Protein AF-A0A920EAA3-F1 (afdb_monomer)

Radius of gyration: 26.34 Å; Cα contacts (8 Å, |Δi|>4): 622; chains: 1; bounding box: 56×46×106 Å

Foldseek 3Di:
DADDDDDDDDDPVVDDDDPLRVVLVVVDVVPDPVCNLVSVQVSVVVVVRHQAFPVVVVPPFFAAAWWQAADDDDPVNVVQQVLFLVVQQVCLVVQAAFKWKGDPSDTQFDDGPVDQLVRLVSSLVVDDLVRDAMEMEGEDRPPDDNRRDQAEDEPVSLVSCVVSLHQEYEYAGRRYTYPDHSVSSNVSQVVSRPRYTYHHDNHPAPALAEEEDDQDPVLQQVVLVVLVVCCVPPNHGQYEYDHDDSNVVSPYPYPDHSVLRVVCPPDPVPVCVVVLVVVLVVRLVVCVVSVHQEYEYGDPLVSLLVSQVVNVVVCVVVVHDHAYEYEEDDPCVVPHLVSLLSCLVRHQEYEYQDPCRVVSCVVSPRHYYDPHHPVVVVDDDDDPPPPPPPD

Sequence (391 aa):
MVMVGKVVWPSLGALRPDVAGMRLLGKLIKRGDDSVLRVISQFFAEHGVKTLPVNMFLEGRAMPSGHVAGPSLDDHGKSLIEIGVSILDKLGACDVGQSVIVQNGRVLAIEAAEGTSAMFARSAYLIDADSGPSVFVKMQKSGQDHRLDTPFVGAETMRAAAAAGINILAIESGAVMLADDLQKLADICTEHRHEFCWHISNGRHMTSPIFILAGEASGDLLASRIMRAVNVHYGQQKWVGLGGDHMIAEGLQTVGDMHRLSLIGLGEAILNYNNLSAFADELVEYVMQQRPKLIMTIDAKGFSVRFAARLRRRMQRAGWTAPIIHTVAPTVWAWGMWRRHKFARVFDGLLCLFPFEPDYFVPLGLPSHFIGHPAAFDIQPQPPAKKAINV

Mean predicted aligned error: 15.65 Å

Structure (mmCIF, N/CA/C/O backbone):
data_AF-A0A920EAA3-F1
#
_entry.id   AF-A0A920EAA3-F1
#
loop_
_atom_site.group_PDB
_atom_site.id
_atom_site.type_symbol
_atom_site.label_atom_id
_atom_site.label_alt_id
_atom_site.label_comp_id
_atom_site.label_asym_id
_atom_site.label_entity_id
_atom_site.label_seq_id
_atom_site.pdbx_PDB_ins_code
_atom_site.Cartn_x
_atom_site.Cartn_y
_atom_site.Cartn_z
_atom_site.occupancy
_atom_site.B_iso_or_equiv
_atom_site.auth_seq_id
_atom_site.auth_comp_id
_atom_site.auth_asym_id
_atom_site.auth_atom_id
_atom_site.pdbx_PDB_model_num
ATOM 1 N N . MET A 1 1 ? -17.952 -19.411 -15.161 1.00 85.75 1 MET A N 1
ATOM 2 C CA . MET A 1 1 ? -17.037 -19.199 -16.299 1.00 85.75 1 MET A CA 1
ATOM 3 C C . MET A 1 1 ? -15.772 -18.505 -15.833 1.00 85.75 1 MET A C 1
ATOM 5 O O . MET A 1 1 ? -15.805 -17.807 -14.823 1.00 85.75 1 MET A O 1
ATOM 9 N N . VAL A 1 2 ? -14.693 -18.698 -16.582 1.00 82.38 2 VAL A N 1
ATOM 10 C CA . VAL A 1 2 ? -13.395 -18.038 -16.409 1.00 82.38 2 VAL A CA 1
ATOM 11 C C . VAL A 1 2 ? -13.047 -17.419 -17.757 1.00 82.38 2 VAL A C 1
ATOM 13 O O . VAL A 1 2 ? -13.273 -18.059 -18.783 1.00 82.38 2 VAL A O 1
ATOM 16 N N . MET A 1 3 ? -12.547 -16.187 -17.770 1.00 79.88 3 MET A N 1
ATOM 17 C CA . MET A 1 3 ? -12.081 -15.536 -18.996 1.00 79.88 3 MET A CA 1
ATOM 18 C C . MET A 1 3 ? -10.563 -15.668 -19.065 1.00 79.88 3 MET A C 1
ATOM 20 O O . MET A 1 3 ? -9.872 -15.277 -18.129 1.00 79.88 3 MET A O 1
ATOM 24 N N . VAL A 1 4 ? -10.056 -16.264 -20.144 1.00 78.62 4 VAL A N 1
ATOM 25 C CA . VAL A 1 4 ? -8.629 -16.550 -20.329 1.00 78.62 4 VAL A CA 1
ATOM 26 C C . VAL A 1 4 ? -8.198 -16.063 -21.705 1.00 78.62 4 VAL A C 1
ATOM 28 O O . VAL A 1 4 ? -8.871 -16.329 -22.699 1.00 78.62 4 VAL A O 1
ATOM 31 N N . GLY A 1 5 ? -7.051 -15.389 -21.752 1.00 71.62 5 GLY A N 1
ATOM 32 C CA . GLY A 1 5 ? -6.453 -14.885 -22.983 1.00 71.62 5 GLY A CA 1
ATOM 33 C C . GLY A 1 5 ? -6.779 -13.420 -23.268 1.00 71.62 5 GLY A C 1
ATOM 34 O O . GLY A 1 5 ? -7.697 -12.827 -22.702 1.00 71.62 5 GLY A O 1
ATOM 35 N N . LYS A 1 6 ? -5.979 -12.824 -24.157 1.00 68.00 6 LYS A N 1
ATOM 36 C CA . LYS A 1 6 ? -6.146 -11.435 -24.585 1.00 68.00 6 LYS A CA 1
ATOM 37 C C . LYS A 1 6 ? -7.386 -11.325 -25.471 1.00 68.00 6 LYS A C 1
ATOM 39 O O . LYS A 1 6 ? -7.440 -11.932 -26.538 1.00 68.00 6 LYS A O 1
ATOM 44 N N . VAL A 1 7 ? -8.362 -10.526 -25.049 1.00 67.31 7 VAL A N 1
ATOM 45 C CA . VAL A 1 7 ? -9.531 -10.196 -25.870 1.00 67.31 7 VAL A CA 1
ATOM 46 C C . VAL A 1 7 ? -9.192 -8.966 -26.703 1.00 67.31 7 VAL A C 1
ATOM 48 O O . VAL A 1 7 ? -8.987 -7.882 -26.165 1.00 67.31 7 VAL A O 1
ATOM 51 N N . VAL A 1 8 ? -9.107 -9.136 -28.021 1.00 65.44 8 VAL A N 1
ATOM 52 C CA . VAL A 1 8 ? -8.978 -8.019 -28.963 1.00 65.44 8 VAL A CA 1
ATOM 53 C C . VAL A 1 8 ? -10.370 -7.671 -29.457 1.00 65.44 8 VAL A C 1
ATOM 55 O O . VAL A 1 8 ? -11.106 -8.560 -29.886 1.00 65.44 8 VAL A O 1
ATOM 58 N N . TRP A 1 9 ? -10.736 -6.391 -29.396 1.00 65.38 9 TRP A N 1
ATOM 59 C CA . TRP A 1 9 ? -12.020 -5.944 -29.919 1.00 65.38 9 TRP A CA 1
ATOM 60 C C . TRP A 1 9 ? -12.077 -6.188 -31.434 1.00 65.38 9 TRP A C 1
ATOM 62 O O . TRP A 1 9 ? -11.251 -5.642 -32.171 1.00 65.38 9 TRP A O 1
ATOM 72 N N . PRO A 1 10 ? -13.018 -7.012 -31.923 1.00 65.50 10 PRO A N 1
ATOM 73 C CA . PRO A 1 10 ? -13.195 -7.197 -33.353 1.00 65.50 10 PRO A CA 1
ATOM 74 C C . PRO A 1 10 ? -13.821 -5.941 -33.961 1.00 65.50 10 PRO A C 1
ATOM 76 O O . PRO A 1 10 ? -14.590 -5.232 -33.312 1.00 65.50 10 PRO A O 1
ATOM 79 N N . SER A 1 11 ? -13.546 -5.671 -35.236 1.00 71.31 11 SER A N 1
ATOM 80 C CA . SER A 1 11 ? -14.251 -4.597 -35.934 1.00 71.31 11 SER A CA 1
ATOM 81 C C . SER A 1 11 ? -15.759 -4.882 -35.948 1.00 71.31 11 SER A C 1
ATOM 83 O O . SER A 1 11 ? -16.190 -6.015 -36.176 1.00 71.31 11 SER A O 1
ATOM 85 N N . LEU A 1 12 ? -16.582 -3.852 -35.719 1.00 68.19 12 LEU A N 1
ATOM 86 C CA . LEU A 1 12 ? -18.042 -4.009 -35.632 1.00 68.19 12 LEU A CA 1
ATOM 87 C C . LEU A 1 12 ? -18.649 -4.650 -36.893 1.00 68.19 12 LEU A C 1
ATOM 89 O O . LEU A 1 12 ? -19.629 -5.381 -36.795 1.00 68.19 12 LEU A O 1
ATOM 93 N N . GLY A 1 13 ? -18.041 -4.427 -38.063 1.00 73.19 13 GLY A N 1
ATOM 94 C CA . GLY A 1 13 ? -18.465 -5.024 -39.334 1.00 73.19 13 GLY A CA 1
ATOM 95 C C . GLY A 1 13 ? -18.107 -6.505 -39.510 1.00 73.19 13 GLY A C 1
ATOM 96 O O . GLY A 1 13 ? -18.669 -7.157 -40.384 1.00 73.19 13 GLY A O 1
ATOM 97 N N . ALA A 1 14 ? -17.198 -7.052 -38.697 1.00 76.19 14 ALA A N 1
ATOM 98 C CA . ALA A 1 14 ? -16.824 -8.469 -38.726 1.00 76.19 14 ALA A CA 1
ATOM 99 C C . ALA A 1 14 ? -17.651 -9.329 -37.753 1.00 76.19 14 ALA A C 1
ATOM 101 O O . ALA A 1 14 ? -17.597 -10.560 -37.809 1.00 76.19 14 ALA A O 1
ATOM 102 N N . LEU A 1 15 ? -18.417 -8.701 -36.857 1.00 78.50 15 LEU A N 1
ATOM 103 C CA . LEU A 1 15 ? -19.247 -9.403 -35.886 1.00 78.50 15 LEU A CA 1
ATOM 104 C C . LEU A 1 15 ? -20.453 -10.064 -36.565 1.00 78.50 15 LEU A C 1
ATOM 106 O O . LEU A 1 15 ? -21.180 -9.440 -37.335 1.00 78.50 15 LEU A O 1
ATOM 110 N N . ARG A 1 16 ? -20.716 -11.324 -36.208 1.00 83.94 16 ARG A N 1
ATOM 111 C CA . ARG A 1 16 ? -21.944 -12.053 -36.566 1.00 83.94 16 ARG A CA 1
ATOM 112 C C . ARG A 1 16 ? -22.736 -12.379 -35.295 1.00 83.94 16 ARG A C 1
ATOM 114 O O . ARG A 1 16 ? -22.691 -13.522 -34.842 1.00 83.94 16 ARG A O 1
ATOM 121 N N . PRO A 1 17 ? -23.378 -11.381 -34.659 1.00 84.06 17 PRO A N 1
ATOM 122 C CA . PRO A 1 17 ? -24.080 -11.593 -33.404 1.00 84.06 17 PRO A CA 1
ATOM 123 C C . PRO A 1 17 ? -25.374 -12.380 -33.622 1.00 84.06 17 PRO A C 1
ATOM 125 O O . PRO A 1 17 ? -26.117 -12.139 -34.572 1.00 84.06 17 PRO A O 1
ATOM 128 N N . ASP A 1 18 ? -25.670 -13.286 -32.698 1.00 88.69 18 ASP A N 1
ATOM 129 C CA . ASP A 1 18 ? -26.998 -13.868 -32.547 1.00 88.69 18 ASP A CA 1
ATOM 130 C C . ASP A 1 18 ? -27.944 -12.883 -31.826 1.00 88.69 18 ASP A C 1
ATOM 132 O O . ASP A 1 18 ? -27.576 -11.756 -31.483 1.00 88.69 18 ASP A O 1
ATOM 136 N N . VAL A 1 19 ? -29.197 -13.280 -31.580 1.00 86.25 19 VAL A N 1
ATOM 137 C CA . VAL A 1 19 ? -30.198 -12.405 -30.933 1.00 86.25 19 VAL A CA 1
ATOM 138 C C . VAL A 1 19 ? -29.738 -11.930 -29.548 1.00 86.25 19 VAL A C 1
ATOM 140 O O . VAL A 1 19 ? -29.964 -10.773 -29.178 1.00 86.25 19 VAL A O 1
ATOM 143 N N . ALA A 1 20 ? -29.076 -12.800 -28.784 1.00 83.94 20 ALA A N 1
ATOM 144 C CA . ALA A 1 20 ? -28.510 -12.461 -27.484 1.00 83.94 20 ALA A CA 1
ATOM 145 C C . ALA A 1 20 ? -27.324 -11.488 -27.618 1.00 83.94 20 ALA A C 1
ATOM 147 O O . ALA A 1 20 ? -27.278 -10.466 -26.926 1.00 83.94 20 ALA A O 1
ATOM 148 N N . GLY A 1 21 ? -26.421 -11.744 -28.564 1.00 84.25 21 GLY A N 1
ATOM 149 C CA . GLY A 1 21 ? -25.284 -10.899 -28.906 1.00 84.25 21 GLY A CA 1
ATOM 150 C C . GLY A 1 21 ? -25.694 -9.510 -29.389 1.00 84.25 21 GLY A C 1
ATOM 151 O O . GLY A 1 21 ? -25.078 -8.525 -28.990 1.00 84.25 21 GLY A O 1
ATOM 152 N N . MET A 1 22 ? -26.785 -9.384 -30.152 1.00 83.25 22 MET A N 1
ATOM 153 C CA . MET A 1 22 ? -27.320 -8.080 -30.565 1.00 83.25 22 MET A CA 1
ATOM 154 C C . MET A 1 22 ? -27.770 -7.240 -29.361 1.00 83.25 22 MET A C 1
ATOM 156 O O . MET A 1 22 ? -27.489 -6.041 -29.297 1.00 83.25 22 MET A O 1
ATOM 160 N N . ARG A 1 23 ? -28.425 -7.857 -28.366 1.00 81.12 23 ARG A N 1
ATOM 161 C CA . ARG A 1 23 ? -28.809 -7.165 -27.120 1.00 81.12 23 ARG A CA 1
ATOM 162 C C . ARG A 1 23 ? -27.587 -6.735 -26.311 1.00 81.12 23 ARG A C 1
ATOM 164 O O . ARG A 1 23 ? -27.587 -5.643 -25.743 1.00 81.12 23 ARG A O 1
ATOM 171 N N . LEU A 1 24 ? -26.559 -7.581 -26.259 1.00 82.00 24 LEU A N 1
ATOM 172 C CA . LEU A 1 24 ? -25.309 -7.291 -25.563 1.00 82.00 24 LEU A CA 1
ATOM 173 C C . LEU A 1 24 ? -24.555 -6.127 -26.218 1.00 82.00 24 LEU A C 1
ATOM 175 O O . LEU A 1 24 ? -24.182 -5.183 -25.526 1.00 82.00 24 LEU A O 1
ATOM 179 N N . LEU A 1 25 ? -24.417 -6.138 -27.547 1.00 78.62 25 LEU A N 1
ATOM 180 C CA . LEU A 1 25 ? -23.805 -5.052 -28.319 1.00 78.62 25 LEU A CA 1
ATOM 181 C C . LEU A 1 25 ? -24.530 -3.719 -28.103 1.00 78.62 25 LEU A C 1
ATOM 183 O O . LEU A 1 25 ? -23.883 -2.693 -27.915 1.00 78.62 25 LEU A O 1
ATOM 187 N N . GLY A 1 26 ? -25.864 -3.730 -28.017 1.00 75.62 26 GLY A N 1
ATOM 188 C CA . GLY A 1 26 ? -26.638 -2.535 -27.670 1.00 75.62 26 GLY A CA 1
ATOM 189 C C . GLY A 1 26 ? -26.331 -1.972 -26.272 1.00 75.62 26 GLY A C 1
ATOM 190 O O . GLY A 1 26 ? -26.347 -0.753 -26.088 1.00 75.62 26 GLY A O 1
ATOM 191 N N . LYS A 1 27 ? -26.025 -2.829 -25.283 1.00 74.06 27 LYS A N 1
ATOM 192 C CA . LYS A 1 27 ? -25.570 -2.398 -23.944 1.00 74.06 27 LYS A CA 1
ATOM 193 C C . LYS A 1 27 ? -24.137 -1.843 -23.987 1.00 74.06 27 LYS A C 1
ATOM 195 O O . LYS A 1 27 ? -23.857 -0.883 -23.272 1.00 74.06 27 LYS A O 1
ATOM 200 N N . LEU A 1 28 ? -23.270 -2.419 -24.824 1.00 69.94 28 LEU A N 1
ATOM 201 C CA . LEU A 1 28 ? -21.872 -2.011 -25.005 1.00 69.94 28 LEU A CA 1
ATOM 202 C C . LEU A 1 28 ? -21.744 -0.657 -25.715 1.00 69.94 28 LEU A C 1
ATOM 204 O O . LEU A 1 28 ? -21.019 0.200 -25.251 1.00 69.94 28 LEU A O 1
ATOM 208 N N . ILE A 1 29 ? -22.519 -0.381 -26.766 1.00 65.81 29 ILE A N 1
ATOM 209 C CA . ILE A 1 29 ? -22.459 0.922 -27.464 1.00 65.81 29 ILE A CA 1
ATOM 210 C C . ILE A 1 29 ? -22.833 2.096 -26.533 1.00 65.81 29 ILE A C 1
ATOM 212 O O . ILE A 1 29 ? -22.375 3.221 -26.718 1.00 65.81 29 ILE A O 1
ATOM 216 N N . LYS A 1 30 ? -23.650 1.846 -25.499 1.00 59.56 30 LYS A N 1
ATOM 217 C CA . LYS A 1 30 ? -24.073 2.863 -24.519 1.00 59.56 30 LYS A CA 1
ATOM 218 C C . LYS A 1 30 ? -23.074 3.112 -23.386 1.00 59.56 30 LYS A C 1
ATOM 220 O O . LYS A 1 30 ? -23.235 4.092 -22.661 1.00 59.56 30 LYS A O 1
ATOM 225 N N . ARG A 1 31 ? -22.096 2.233 -23.178 1.00 54.59 31 ARG A N 1
ATOM 226 C CA . ARG A 1 31 ? -21.077 2.358 -22.130 1.00 54.59 31 ARG A CA 1
ATOM 227 C C . ARG A 1 31 ? -19.729 2.121 -22.798 1.00 54.59 31 ARG A C 1
ATOM 229 O O . ARG A 1 31 ? -19.490 1.002 -23.214 1.00 54.59 31 ARG A O 1
ATOM 236 N N . GLY A 1 32 ? -18.891 3.152 -22.916 1.00 52.12 32 GLY A N 1
ATOM 237 C CA . GLY A 1 32 ? -17.591 3.081 -23.601 1.00 52.12 32 GLY A CA 1
ATOM 238 C C . GLY A 1 32 ? -16.685 1.902 -23.197 1.00 52.12 32 GLY A C 1
ATOM 239 O O . GLY A 1 32 ? -17.006 1.127 -22.286 1.00 52.12 32 GLY A O 1
ATOM 240 N N . ASP A 1 33 ? -15.552 1.783 -23.898 1.00 52.28 33 ASP A N 1
ATOM 241 C CA . ASP A 1 33 ? -14.646 0.617 -23.907 1.00 52.28 33 ASP A CA 1
ATOM 242 C C . ASP A 1 33 ? -14.316 0.035 -22.517 1.00 52.28 33 ASP A C 1
ATOM 244 O O . ASP A 1 33 ? -14.266 -1.188 -22.359 1.00 52.28 33 ASP A O 1
ATOM 248 N N . ASP A 1 34 ? -14.250 0.873 -21.481 1.00 52.94 34 ASP A N 1
ATOM 249 C CA . ASP A 1 34 ? -13.912 0.527 -20.088 1.00 52.94 34 ASP A CA 1
ATOM 250 C C . ASP A 1 34 ? -14.931 -0.386 -19.368 1.00 52.94 34 ASP A C 1
ATOM 252 O O . ASP A 1 34 ? -14.808 -0.704 -18.182 1.00 52.94 34 ASP A O 1
ATOM 256 N N . SER A 1 35 ? -15.988 -0.820 -20.055 1.00 61.38 35 SER A N 1
ATOM 257 C CA . SER A 1 35 ? -17.085 -1.587 -19.459 1.00 61.38 35 SER A CA 1
ATOM 258 C C . SER A 1 35 ? -17.314 -2.961 -20.077 1.00 61.38 35 SER A C 1
ATOM 260 O O . SER A 1 35 ? -18.171 -3.703 -19.595 1.00 61.38 35 SER A O 1
ATOM 262 N N . VAL A 1 36 ? -16.554 -3.345 -21.102 1.00 71.69 36 VAL A N 1
ATOM 263 C CA . VAL A 1 36 ? -16.924 -4.468 -21.975 1.00 71.69 36 VAL A CA 1
ATOM 264 C C . VAL A 1 36 ? -16.894 -5.805 -21.242 1.00 71.69 36 VAL A C 1
ATOM 266 O O . VAL A 1 36 ? -17.908 -6.501 -21.182 1.00 71.69 36 VAL A O 1
ATOM 269 N N . LEU A 1 37 ? -15.773 -6.134 -20.593 1.00 76.25 37 LEU A N 1
ATOM 270 C CA . LEU A 1 37 ? -15.642 -7.366 -19.805 1.00 76.25 37 LEU A CA 1
ATOM 271 C C . LEU A 1 37 ? -16.638 -7.410 -18.640 1.00 76.25 37 LEU A C 1
ATOM 273 O O . LEU A 1 37 ? -17.149 -8.472 -18.287 1.00 76.25 37 LEU A O 1
ATOM 277 N N . ARG A 1 38 ? -16.970 -6.248 -18.064 1.00 77.62 38 ARG A N 1
ATOM 278 C CA . ARG A 1 38 ? -17.958 -6.136 -16.985 1.00 77.62 38 ARG A CA 1
ATOM 279 C C . ARG A 1 38 ? -19.376 -6.372 -17.495 1.00 77.62 38 ARG A C 1
ATOM 281 O O . ARG A 1 38 ? -20.141 -7.068 -16.837 1.00 77.62 38 ARG A O 1
ATOM 288 N N . VAL A 1 39 ? -19.718 -5.830 -18.661 1.00 79.12 39 VAL A N 1
ATOM 289 C CA . VAL A 1 39 ? -21.015 -6.016 -19.325 1.00 79.12 39 VAL A CA 1
ATOM 290 C C . VAL A 1 39 ? -21.191 -7.469 -19.761 1.00 79.12 39 VAL A C 1
ATOM 292 O O . VAL A 1 39 ? -22.256 -8.036 -19.528 1.00 79.12 39 VAL A O 1
ATOM 295 N N . ILE A 1 40 ? -20.143 -8.099 -20.301 1.00 82.19 40 ILE A N 1
ATOM 296 C CA . ILE A 1 40 ? -20.129 -9.534 -20.618 1.00 82.19 40 ILE A CA 1
ATOM 297 C C . ILE A 1 40 ? -20.330 -10.357 -19.338 1.00 82.19 40 ILE A C 1
ATOM 299 O O . ILE A 1 40 ? -21.241 -11.178 -19.264 1.00 82.19 40 ILE A O 1
ATOM 303 N N . SER A 1 41 ? -19.535 -10.097 -18.297 1.00 82.62 41 SER A N 1
ATOM 304 C CA . SER A 1 41 ? -19.645 -10.783 -17.004 1.00 82.62 41 SER A CA 1
ATOM 305 C C . SER A 1 41 ? -21.043 -10.644 -16.390 1.00 82.62 41 SER A C 1
ATOM 307 O O . SER A 1 41 ? -21.622 -11.627 -15.933 1.00 82.62 41 SER A O 1
ATOM 309 N N . GLN A 1 42 ? -21.630 -9.444 -16.440 1.00 84.00 42 GLN A N 1
ATOM 310 C CA . GLN A 1 42 ? -22.981 -9.184 -15.948 1.00 84.00 42 GLN A CA 1
ATOM 311 C C . GLN A 1 42 ? -24.047 -9.915 -16.771 1.00 84.00 42 GLN A C 1
ATOM 313 O O . GLN A 1 42 ? -24.968 -10.484 -16.193 1.00 84.00 42 GLN A O 1
ATOM 318 N N . PHE A 1 43 ? -23.917 -9.945 -18.099 1.00 86.62 43 PHE A N 1
ATOM 319 C CA . PHE A 1 43 ? -24.835 -10.674 -18.973 1.00 86.62 43 PHE A CA 1
ATOM 320 C C . PHE A 1 43 ? -24.885 -12.165 -18.628 1.00 86.62 43 PHE A C 1
ATOM 322 O O . PHE A 1 43 ? -25.962 -12.735 -18.483 1.00 86.62 43 PHE A O 1
ATOM 329 N N . PHE A 1 44 ? -23.730 -12.795 -18.439 1.00 87.75 44 PHE A N 1
ATOM 330 C CA . PHE A 1 44 ? -23.666 -14.200 -18.045 1.00 87.75 44 PHE A CA 1
ATOM 331 C C . PHE A 1 44 ? -24.171 -14.429 -16.615 1.00 87.75 44 PHE A C 1
ATOM 333 O O . PHE A 1 44 ? -24.874 -15.410 -16.372 1.00 87.75 44 PHE A O 1
ATOM 340 N N . ALA A 1 45 ? -23.906 -13.501 -15.691 1.00 86.31 45 ALA A N 1
ATOM 341 C CA . ALA A 1 45 ? -24.450 -13.561 -14.338 1.00 86.31 45 ALA A CA 1
ATOM 342 C C . ALA A 1 45 ? -25.991 -13.491 -14.320 1.00 86.31 45 ALA A C 1
ATOM 344 O O . ALA A 1 45 ? -26.615 -14.246 -13.576 1.00 86.31 45 ALA A O 1
ATOM 345 N N . GLU A 1 46 ? -26.607 -12.658 -15.173 1.00 87.25 46 GLU A N 1
ATOM 346 C CA . GLU A 1 46 ? -28.070 -12.594 -15.374 1.00 87.25 46 GLU A CA 1
ATOM 347 C C . GLU A 1 46 ? -28.654 -13.944 -15.844 1.00 87.25 46 GLU A C 1
ATOM 349 O O . GLU A 1 46 ? -29.815 -14.236 -15.575 1.00 87.25 46 GLU A O 1
ATOM 354 N N . HIS A 1 47 ? -27.842 -14.794 -16.483 1.00 88.88 47 HIS A N 1
ATOM 355 C CA . HIS A 1 47 ? -28.219 -16.133 -16.953 1.00 88.88 47 HIS A CA 1
ATOM 356 C C . HIS A 1 47 ? -27.700 -17.260 -16.039 1.00 88.88 47 HIS A C 1
ATOM 358 O O . HIS A 1 47 ? -27.602 -18.412 -16.456 1.00 88.88 47 HIS A O 1
ATOM 364 N N . GLY A 1 48 ? -27.344 -16.945 -14.789 1.00 89.31 48 GLY A N 1
ATOM 365 C CA . GLY A 1 48 ? -26.921 -17.935 -13.791 1.00 89.31 48 GLY A CA 1
ATOM 366 C C . GLY A 1 48 ? -25.475 -18.425 -13.933 1.00 89.31 48 GLY A C 1
ATOM 367 O O . GLY A 1 48 ? -25.048 -19.305 -13.187 1.00 89.31 48 GLY A O 1
ATOM 368 N N . VAL A 1 49 ? -24.683 -17.852 -14.843 1.00 90.56 49 VAL A N 1
ATOM 369 C CA . VAL A 1 49 ? -23.272 -18.208 -15.030 1.00 90.56 49 VAL A CA 1
ATOM 370 C C . VAL A 1 49 ? -22.389 -17.252 -14.227 1.00 90.56 49 VAL A C 1
ATOM 372 O O . VAL A 1 49 ? -22.129 -16.119 -14.623 1.00 90.56 49 VAL A O 1
ATOM 375 N N . LYS A 1 50 ? -21.880 -17.723 -13.084 1.00 86.62 50 LYS A N 1
ATOM 376 C CA . LYS A 1 50 ? -20.978 -16.945 -12.221 1.00 86.62 50 LYS A CA 1
ATOM 377 C C . LYS A 1 50 ? -19.579 -16.815 -12.830 1.00 86.62 50 LYS A C 1
ATOM 379 O O . LYS A 1 50 ? -18.991 -17.814 -13.251 1.00 86.62 50 LYS A O 1
ATOM 384 N N . THR A 1 51 ? -19.015 -15.612 -12.806 1.00 82.75 51 THR A N 1
ATOM 385 C CA . THR A 1 51 ? -17.610 -15.359 -13.165 1.00 82.75 51 THR A CA 1
ATOM 386 C C . THR A 1 51 ? -16.692 -15.657 -11.982 1.00 82.75 51 THR A C 1
ATOM 388 O O . THR A 1 51 ? -16.921 -15.161 -10.874 1.00 82.75 51 THR A O 1
ATOM 391 N N . LEU A 1 52 ? -15.670 -16.478 -12.215 1.00 80.69 52 LEU A N 1
ATOM 392 C CA . LEU A 1 52 ? -14.656 -16.860 -11.233 1.00 80.69 52 LEU A CA 1
ATOM 393 C C . LEU A 1 52 ? -13.298 -16.261 -11.621 1.00 80.69 52 LEU A C 1
ATOM 395 O O . LEU A 1 52 ? -13.028 -16.128 -12.817 1.00 80.69 52 LEU A O 1
ATOM 399 N N . PRO A 1 53 ? -12.455 -15.896 -10.642 1.00 74.31 53 PRO A N 1
ATOM 400 C CA . PRO A 1 53 ? -11.128 -15.370 -10.922 1.00 74.31 53 PRO A CA 1
ATOM 401 C C . PRO A 1 53 ? -10.188 -16.464 -11.437 1.00 74.31 53 PRO A C 1
ATOM 403 O O . PRO A 1 53 ? -10.288 -17.628 -11.045 1.00 74.31 53 PRO A O 1
ATOM 406 N N . VAL A 1 54 ? -9.258 -16.075 -12.311 1.00 76.56 54 VAL A N 1
ATOM 407 C CA . VAL A 1 54 ? -8.315 -17.003 -12.958 1.00 76.56 54 VAL A CA 1
ATOM 408 C C . VAL A 1 54 ? -7.362 -17.640 -11.940 1.00 76.56 54 VAL A C 1
ATOM 410 O O . VAL A 1 54 ? -7.021 -18.813 -12.066 1.00 76.56 54 VAL A O 1
ATOM 413 N N . ASN A 1 55 ? -6.982 -16.903 -10.892 1.00 72.81 55 ASN A N 1
ATOM 414 C CA . ASN A 1 55 ? -6.072 -17.383 -9.847 1.00 72.81 55 ASN A CA 1
ATOM 415 C C . ASN A 1 55 ? -6.575 -18.635 -9.103 1.00 72.81 55 ASN A C 1
ATOM 417 O O . ASN A 1 55 ? -5.760 -19.406 -8.613 1.00 72.81 55 ASN A O 1
ATOM 421 N N . MET A 1 56 ? -7.889 -18.884 -9.083 1.00 78.75 56 MET A N 1
ATOM 422 C CA . MET A 1 56 ? -8.488 -20.088 -8.498 1.00 78.75 56 MET A CA 1
ATOM 423 C C . MET A 1 56 ? -8.068 -21.374 -9.224 1.00 78.75 56 MET A C 1
ATOM 425 O O . MET A 1 56 ? -8.159 -22.454 -8.656 1.00 78.75 56 MET A O 1
ATOM 429 N N . PHE A 1 57 ? -7.623 -21.258 -10.476 1.00 81.81 57 PHE A N 1
ATOM 430 C CA . PHE A 1 57 ? -7.228 -22.382 -11.328 1.00 81.81 57 PHE A CA 1
ATOM 431 C C . PHE A 1 57 ? -5.720 -22.415 -11.603 1.00 81.81 57 PHE A C 1
ATOM 433 O O . PHE A 1 57 ? -5.243 -23.298 -12.310 1.00 81.81 57 PHE A O 1
ATOM 440 N N . LEU A 1 58 ? -4.973 -21.449 -11.066 1.00 76.56 58 LEU A N 1
ATOM 441 C CA . LEU A 1 58 ? -3.538 -21.284 -11.271 1.00 76.56 58 LEU A CA 1
ATOM 442 C C . LEU A 1 58 ? -2.808 -21.342 -9.922 1.00 76.56 58 LEU A C 1
ATOM 444 O O . LEU A 1 58 ? -2.138 -20.391 -9.510 1.00 76.56 58 LEU A O 1
ATOM 448 N N . GLU A 1 59 ? -2.961 -22.461 -9.216 1.00 74.06 59 GLU A N 1
ATOM 449 C CA . GLU A 1 59 ? -2.252 -22.701 -7.958 1.00 74.06 59 GLU A CA 1
ATOM 450 C C . GLU A 1 59 ? -0.732 -22.616 -8.161 1.00 74.06 59 GLU A C 1
ATOM 452 O O . GLU A 1 59 ? -0.188 -23.082 -9.162 1.00 74.06 59 GLU A O 1
ATOM 457 N N . GLY A 1 60 ? -0.039 -21.959 -7.227 1.00 77.81 60 GLY A N 1
ATOM 458 C CA . GLY A 1 60 ? 1.413 -21.765 -7.299 1.00 77.81 60 GLY A CA 1
ATOM 459 C C . GLY A 1 60 ? 1.892 -20.790 -8.385 1.00 77.81 60 GLY A C 1
ATOM 460 O O . GLY A 1 60 ? 3.096 -20.652 -8.578 1.00 77.81 60 GLY A O 1
ATOM 461 N N . ARG A 1 61 ? 0.983 -20.099 -9.088 1.00 85.19 61 ARG A N 1
ATOM 462 C CA . ARG A 1 61 ? 1.329 -19.111 -10.129 1.00 85.19 61 ARG A CA 1
ATOM 463 C C . ARG A 1 61 ? 1.221 -17.661 -9.670 1.00 85.19 61 ARG A C 1
ATOM 465 O O . ARG A 1 61 ? 1.498 -16.767 -10.459 1.00 85.19 61 ARG A O 1
ATOM 472 N N . ALA A 1 62 ? 0.794 -17.395 -8.440 1.00 83.62 62 ALA A N 1
ATOM 473 C CA . ALA A 1 62 ? 0.857 -16.040 -7.901 1.00 83.62 62 ALA A CA 1
ATOM 474 C C . ALA A 1 62 ? 2.324 -15.613 -7.764 1.00 83.62 62 ALA A C 1
ATOM 476 O O . ALA A 1 62 ? 3.162 -16.411 -7.341 1.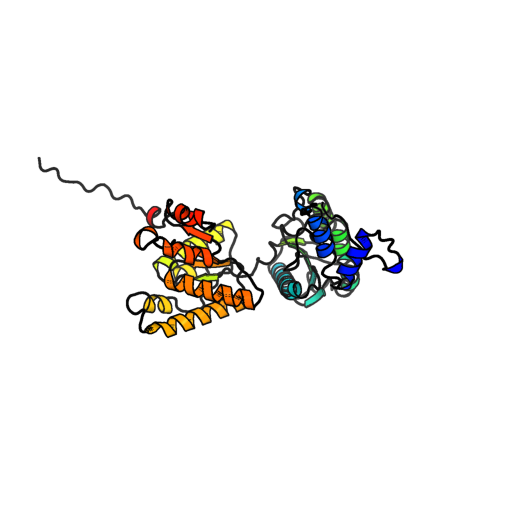00 83.62 62 ALA A O 1
ATOM 477 N N . MET A 1 63 ? 2.632 -14.365 -8.112 1.00 83.19 63 MET A N 1
ATOM 478 C CA . MET A 1 63 ? 3.980 -13.832 -7.952 1.00 83.19 63 MET A CA 1
ATOM 479 C C . MET A 1 63 ? 4.392 -13.900 -6.461 1.00 83.19 63 MET A C 1
ATOM 481 O O . MET A 1 63 ? 3.690 -13.310 -5.632 1.00 83.19 63 MET A O 1
ATOM 485 N N . PRO A 1 64 ? 5.476 -14.613 -6.085 1.00 78.56 64 PRO A N 1
ATOM 486 C CA . PRO A 1 64 ? 5.899 -14.741 -4.683 1.00 78.56 64 PRO A CA 1
ATOM 487 C C . PRO A 1 64 ? 6.424 -13.404 -4.146 1.00 78.56 64 PRO A C 1
ATOM 489 O O . PRO A 1 64 ? 6.538 -12.458 -4.902 1.00 78.56 64 PRO A O 1
ATOM 492 N N . SER A 1 65 ? 6.705 -13.256 -2.854 1.00 77.50 65 SER A N 1
ATOM 493 C CA . SER A 1 65 ? 7.383 -12.057 -2.331 1.00 77.50 65 SER A CA 1
ATOM 494 C C . SER A 1 65 ? 8.903 -12.249 -2.285 1.00 77.50 65 SER A C 1
ATOM 496 O O . SER A 1 65 ? 9.385 -13.356 -2.044 1.00 77.50 65 SER A O 1
ATOM 498 N N . GLY A 1 66 ? 9.668 -11.167 -2.469 1.00 75.50 66 GLY A N 1
ATOM 499 C CA . GLY A 1 66 ? 11.116 -11.153 -2.242 1.00 75.50 66 GLY A CA 1
ATOM 500 C C . GLY A 1 66 ? 11.984 -11.157 -3.504 1.00 75.50 66 GLY A C 1
ATOM 501 O O . GLY A 1 66 ? 11.533 -10.951 -4.625 1.00 75.50 66 GLY A O 1
ATOM 502 N N . HIS A 1 67 ? 13.288 -11.339 -3.318 1.00 79.56 67 HIS A N 1
ATOM 503 C CA . HIS A 1 67 ? 14.238 -11.397 -4.427 1.00 79.56 67 HIS A CA 1
ATOM 504 C C . HIS A 1 67 ? 14.216 -12.783 -5.084 1.00 79.56 67 HIS A C 1
ATOM 506 O O . HIS A 1 67 ? 14.340 -13.783 -4.378 1.00 79.56 67 HIS A O 1
ATOM 512 N N . VAL A 1 68 ? 14.093 -12.845 -6.415 1.00 78.69 68 VAL A N 1
ATOM 513 C CA . VAL A 1 68 ? 14.052 -14.127 -7.144 1.00 78.69 68 VAL A CA 1
ATOM 514 C C . VAL A 1 68 ? 15.407 -14.493 -7.728 1.00 78.69 68 VAL A C 1
ATOM 516 O O . VAL A 1 68 ? 15.891 -15.598 -7.503 1.00 78.69 68 VAL A O 1
ATOM 519 N N . ALA A 1 69 ? 16.003 -13.591 -8.510 1.00 79.06 69 ALA A N 1
ATOM 520 C CA . ALA A 1 69 ? 17.209 -13.867 -9.283 1.00 79.06 69 ALA A CA 1
ATOM 521 C C . ALA A 1 69 ? 17.962 -12.575 -9.625 1.00 79.06 69 ALA A C 1
ATOM 523 O O . ALA A 1 69 ? 17.348 -11.522 -9.792 1.00 79.06 69 ALA A O 1
ATOM 524 N N . GLY A 1 70 ? 19.278 -12.693 -9.807 1.00 76.50 70 GLY A N 1
ATOM 525 C CA . GLY A 1 70 ? 20.168 -11.573 -10.118 1.00 76.50 70 GLY A CA 1
ATOM 526 C C . GLY A 1 70 ? 20.909 -11.015 -8.895 1.00 76.50 70 GLY A C 1
ATOM 527 O O . GLY A 1 70 ? 20.921 -11.650 -7.835 1.00 76.50 70 GLY A O 1
ATOM 528 N N . PRO A 1 71 ? 21.592 -9.867 -9.044 1.00 74.25 71 PRO A N 1
ATOM 529 C CA . PRO A 1 71 ? 22.254 -9.176 -7.941 1.00 74.25 71 PRO A CA 1
ATOM 530 C C . PRO A 1 71 ? 21.253 -8.656 -6.904 1.00 74.25 71 PRO A C 1
ATOM 532 O O . PRO A 1 71 ? 20.129 -8.290 -7.244 1.00 74.25 71 PRO A O 1
ATOM 535 N N . SER A 1 72 ? 21.678 -8.558 -5.643 1.00 76.31 72 SER A N 1
ATOM 536 C CA . SER A 1 72 ? 20.866 -7.939 -4.591 1.00 76.31 72 SER A CA 1
ATOM 537 C C . SER A 1 72 ? 20.543 -6.481 -4.917 1.00 76.31 72 SER A C 1
ATOM 539 O O . SER A 1 72 ? 21.406 -5.727 -5.360 1.00 76.31 72 SER A O 1
ATOM 541 N N . LEU A 1 73 ? 19.307 -6.079 -4.628 1.00 80.12 73 LEU A N 1
ATOM 542 C CA . LEU A 1 73 ? 18.840 -4.714 -4.834 1.00 80.12 73 LEU A CA 1
ATOM 543 C C . LEU A 1 73 ? 19.456 -3.754 -3.800 1.00 80.12 73 LEU A C 1
ATOM 545 O O . LEU A 1 73 ? 19.222 -3.898 -2.593 1.00 80.12 73 LEU A O 1
ATOM 549 N N . ASP A 1 74 ? 20.202 -2.762 -4.279 1.00 80.38 74 ASP A N 1
ATOM 550 C CA . ASP A 1 74 ? 20.749 -1.676 -3.466 1.00 80.38 74 ASP A CA 1
ATOM 551 C C . ASP A 1 74 ? 19.697 -0.589 -3.163 1.00 80.38 74 ASP A C 1
ATOM 553 O O . ASP A 1 74 ? 18.544 -0.647 -3.602 1.00 80.38 74 ASP A O 1
ATOM 557 N N . ASP A 1 75 ? 20.067 0.410 -2.360 1.00 78.81 75 ASP A N 1
ATOM 558 C CA . ASP A 1 75 ? 19.127 1.460 -1.948 1.00 78.81 75 ASP A CA 1
ATOM 559 C C . ASP A 1 75 ? 18.728 2.391 -3.102 1.00 78.81 75 ASP A C 1
ATOM 561 O O . ASP A 1 75 ? 17.618 2.931 -3.108 1.00 78.81 75 ASP A O 1
ATOM 565 N N . HIS A 1 76 ? 19.584 2.532 -4.118 1.00 82.50 76 HIS A N 1
ATOM 566 C CA . HIS A 1 76 ? 19.262 3.306 -5.312 1.00 82.50 76 HIS A CA 1
ATOM 567 C C . HIS A 1 76 ? 18.172 2.618 -6.144 1.00 82.50 76 HIS A C 1
ATOM 569 O O . HIS A 1 76 ? 17.160 3.240 -6.477 1.00 82.50 76 HIS A O 1
ATOM 575 N N . GLY A 1 77 ? 18.319 1.316 -6.403 1.00 83.50 77 GLY A N 1
ATOM 576 C CA . GLY A 1 77 ? 17.316 0.509 -7.088 1.00 83.50 77 GLY A CA 1
ATOM 577 C C . GLY A 1 77 ? 15.977 0.492 -6.348 1.00 83.50 77 GLY A C 1
ATOM 578 O O . GLY A 1 77 ? 14.932 0.656 -6.979 1.00 83.50 77 GLY A O 1
ATOM 579 N N . LYS A 1 78 ? 15.987 0.393 -5.008 1.00 82.06 78 LYS A N 1
ATOM 580 C CA . LYS A 1 78 ? 14.763 0.528 -4.188 1.00 82.06 78 LYS A CA 1
ATOM 581 C C . LYS A 1 78 ? 14.076 1.871 -4.421 1.00 82.06 78 LYS A C 1
ATOM 583 O O . LYS A 1 78 ? 12.880 1.896 -4.695 1.00 82.06 78 LYS A O 1
ATOM 588 N N . SER A 1 79 ? 14.827 2.972 -4.389 1.00 81.56 79 SER A N 1
ATOM 589 C CA . SER A 1 79 ? 14.272 4.311 -4.611 1.00 81.56 79 SER A CA 1
ATOM 590 C C . SER A 1 79 ? 13.638 4.464 -6.003 1.00 81.56 79 SER A C 1
ATOM 592 O O . SER A 1 79 ? 12.550 5.026 -6.134 1.00 81.56 79 SER A O 1
ATOM 594 N N . LEU A 1 80 ? 14.252 3.908 -7.052 1.00 87.75 80 LEU A N 1
ATOM 595 C CA . LEU A 1 80 ? 13.680 3.924 -8.404 1.00 87.75 80 LEU A CA 1
ATOM 596 C C . LEU A 1 80 ? 12.386 3.097 -8.508 1.00 87.75 80 LEU A C 1
ATOM 598 O O . LEU A 1 80 ? 11.425 3.536 -9.146 1.00 87.75 80 LEU A O 1
ATOM 602 N N . ILE A 1 81 ? 12.326 1.937 -7.844 1.00 88.31 81 ILE A N 1
ATOM 603 C CA . ILE A 1 81 ? 11.098 1.133 -7.745 1.00 88.31 81 ILE A CA 1
ATOM 604 C C . ILE A 1 81 ? 9.991 1.938 -7.065 1.00 88.31 81 ILE A C 1
ATOM 606 O O . ILE A 1 81 ? 8.865 1.969 -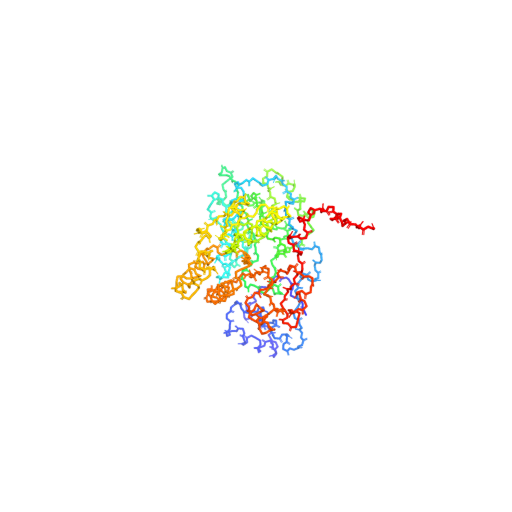7.558 1.00 88.31 81 ILE A O 1
ATOM 610 N N . GLU A 1 82 ? 10.296 2.623 -5.965 1.00 84.06 82 GLU A N 1
ATOM 611 C CA . GLU A 1 82 ? 9.331 3.449 -5.232 1.00 84.06 82 GLU A CA 1
ATOM 612 C C . GLU A 1 82 ? 8.755 4.579 -6.088 1.00 84.06 82 GLU A C 1
ATOM 614 O O . GLU A 1 82 ? 7.553 4.853 -6.026 1.00 84.06 82 GLU A O 1
ATOM 619 N N . ILE A 1 83 ? 9.589 5.204 -6.923 1.00 87.00 83 ILE A N 1
ATOM 620 C CA . ILE A 1 83 ? 9.143 6.204 -7.896 1.00 87.00 83 ILE A CA 1
ATOM 621 C C . ILE A 1 83 ? 8.135 5.574 -8.861 1.00 87.00 83 ILE A C 1
ATOM 623 O O . ILE A 1 83 ? 7.031 6.103 -9.016 1.00 87.00 83 ILE A O 1
ATOM 627 N N . GLY A 1 84 ? 8.466 4.423 -9.455 1.00 90.69 84 GLY A N 1
ATOM 628 C CA . GLY A 1 84 ? 7.569 3.715 -10.370 1.00 90.69 84 GLY A CA 1
ATOM 629 C C . GLY A 1 84 ? 6.244 3.305 -9.715 1.00 90.69 84 GLY A C 1
ATOM 630 O O . GLY A 1 84 ? 5.176 3.548 -10.279 1.00 90.69 84 GLY A O 1
ATOM 631 N N . VAL A 1 85 ? 6.290 2.781 -8.486 1.00 87.38 85 VAL A N 1
ATOM 632 C CA . VAL A 1 85 ? 5.099 2.442 -7.688 1.00 87.38 85 VAL A CA 1
ATOM 633 C C . VAL A 1 85 ? 4.225 3.678 -7.444 1.00 87.38 85 VAL A C 1
ATOM 635 O O . VAL A 1 85 ? 3.017 3.631 -7.665 1.00 87.38 85 VAL A O 1
ATOM 638 N N . SER A 1 86 ? 4.823 4.804 -7.038 1.00 83.31 86 SER A N 1
ATOM 639 C CA . SER A 1 86 ? 4.107 6.066 -6.783 1.00 83.31 86 SER A CA 1
ATOM 640 C C . SER A 1 86 ? 3.415 6.610 -8.037 1.00 83.31 86 SER A C 1
ATOM 642 O O . SER A 1 86 ? 2.307 7.147 -7.960 1.00 83.31 86 SER A O 1
ATOM 644 N N . ILE A 1 87 ? 4.052 6.467 -9.202 1.00 88.00 87 ILE A N 1
ATOM 645 C CA . ILE A 1 87 ? 3.482 6.870 -10.492 1.00 88.00 87 ILE A CA 1
ATOM 646 C C . ILE A 1 87 ? 2.279 5.994 -10.843 1.00 88.00 87 ILE A C 1
ATOM 648 O O . ILE A 1 87 ? 1.210 6.529 -11.139 1.00 88.00 87 ILE A O 1
ATOM 652 N N . LEU A 1 88 ? 2.428 4.668 -10.777 1.00 87.44 88 LEU A N 1
ATOM 653 C CA . LEU A 1 88 ? 1.343 3.741 -11.106 1.00 87.44 88 LEU A CA 1
ATOM 654 C C . LEU A 1 88 ? 0.149 3.882 -10.159 1.00 87.44 88 LEU A C 1
ATOM 656 O O . LEU A 1 88 ? -0.989 3.837 -10.618 1.00 87.44 88 LEU A O 1
ATOM 660 N N . ASP A 1 89 ? 0.376 4.128 -8.867 1.00 80.88 89 ASP A N 1
ATOM 661 C CA . ASP A 1 89 ? -0.715 4.342 -7.908 1.00 80.88 89 ASP A CA 1
ATOM 662 C C . ASP A 1 89 ? -1.532 5.606 -8.236 1.00 80.88 89 ASP A C 1
ATOM 664 O O . ASP A 1 89 ? -2.765 5.588 -8.220 1.00 80.88 89 ASP A O 1
ATOM 668 N N . LYS A 1 90 ? -0.855 6.695 -8.630 1.00 81.00 90 LYS A N 1
ATOM 669 C CA . LYS A 1 90 ? -1.510 7.943 -9.062 1.00 81.00 90 LYS A CA 1
ATOM 670 C C . LYS A 1 90 ? -2.255 7.788 -10.386 1.00 81.00 90 LYS A C 1
ATOM 672 O O . LYS A 1 90 ? -3.309 8.397 -10.555 1.00 81.00 90 LYS A O 1
ATOM 677 N N . LEU A 1 91 ? -1.720 6.997 -11.316 1.00 81.31 91 LEU A N 1
ATOM 678 C CA . LEU A 1 91 ? -2.321 6.778 -12.634 1.00 81.31 91 LEU A CA 1
ATOM 679 C C . LEU A 1 91 ? -3.409 5.708 -12.645 1.00 81.31 91 LEU A C 1
ATOM 681 O O . LEU A 1 91 ? -4.237 5.713 -13.554 1.00 81.31 91 LEU A O 1
ATOM 685 N N . GLY A 1 92 ? -3.450 4.829 -11.642 1.00 69.56 92 GLY A N 1
ATOM 686 C CA . GLY A 1 92 ? -4.435 3.753 -11.565 1.00 69.56 92 GLY A CA 1
ATOM 687 C C . GLY A 1 92 ? -5.882 4.256 -11.593 1.00 69.56 92 GLY A C 1
ATOM 688 O O . GLY A 1 92 ? -6.727 3.626 -12.220 1.00 69.56 92 GLY A O 1
ATOM 689 N N . ALA A 1 93 ? -6.153 5.440 -11.029 1.00 66.75 93 ALA A N 1
ATOM 690 C CA . ALA A 1 93 ? -7.478 6.066 -11.064 1.00 66.75 93 ALA A CA 1
ATOM 691 C C . ALA A 1 93 ? -7.901 6.570 -12.459 1.00 66.75 93 ALA A C 1
ATOM 693 O O . ALA A 1 93 ? -9.088 6.776 -12.698 1.00 66.75 93 ALA A O 1
ATOM 694 N N . CYS A 1 94 ? -6.940 6.780 -13.361 1.00 69.81 94 CYS A N 1
ATOM 695 C CA . CYS A 1 94 ? -7.157 7.273 -14.722 1.00 69.81 94 CYS A CA 1
ATOM 696 C C . CYS A 1 94 ? -7.153 6.149 -15.771 1.00 69.81 94 CYS A C 1
ATOM 698 O O . CYS A 1 94 ? -7.164 6.440 -16.961 1.00 69.81 94 CYS A O 1
ATOM 700 N N . ASP A 1 95 ? -7.067 4.889 -15.336 1.00 68.38 95 ASP A N 1
ATOM 701 C CA . ASP A 1 95 ? -7.080 3.681 -16.170 1.00 68.38 95 ASP A CA 1
ATOM 702 C C . ASP A 1 95 ? -6.062 3.648 -17.336 1.00 68.38 95 ASP A C 1
ATOM 704 O O . ASP A 1 95 ? -6.228 2.918 -18.309 1.00 68.38 95 ASP A O 1
ATOM 708 N N . VAL A 1 96 ? -4.949 4.383 -17.235 1.00 77.38 96 VAL A N 1
ATOM 709 C CA . VAL A 1 96 ? -3.970 4.516 -18.334 1.00 77.38 96 VAL A CA 1
ATOM 710 C C . VAL A 1 96 ? -3.258 3.190 -18.617 1.00 77.38 96 VAL A C 1
ATOM 712 O O . VAL A 1 96 ? -3.369 2.636 -19.706 1.00 77.38 96 VAL A O 1
ATOM 715 N N . GLY A 1 97 ? -2.585 2.625 -17.614 1.00 82.12 97 GLY A N 1
ATOM 716 C CA . GLY A 1 97 ? -1.819 1.387 -17.753 1.00 82.12 97 GLY A CA 1
ATOM 717 C C . GLY A 1 97 ? -1.342 0.832 -16.422 1.00 82.12 97 GLY A C 1
ATOM 718 O O . GLY A 1 97 ? -1.642 1.383 -15.365 1.00 82.12 97 GLY A O 1
ATOM 719 N N . GLN A 1 98 ? -0.654 -0.303 -16.488 1.00 88.81 98 GLN A N 1
ATOM 720 C CA . GLN A 1 98 ? -0.270 -1.110 -15.325 1.00 88.81 98 GLN A CA 1
ATOM 721 C C . GLN A 1 98 ? 1.252 -1.255 -15.178 1.00 88.81 98 GLN A C 1
ATOM 723 O O . GLN A 1 98 ? 1.732 -1.921 -14.258 1.00 88.81 98 GLN A O 1
ATOM 728 N N . SER A 1 99 ? 2.016 -0.624 -16.075 1.00 94.00 99 SER A N 1
ATOM 729 C CA . SER A 1 99 ? 3.471 -0.686 -16.086 1.00 94.00 99 SER A CA 1
ATOM 730 C C . SER A 1 99 ? 4.140 0.654 -16.375 1.00 94.00 99 SER A C 1
ATOM 732 O O . SER A 1 99 ? 3.592 1.503 -17.075 1.00 94.00 99 SER A O 1
ATOM 734 N N . VAL A 1 100 ? 5.344 0.836 -15.832 1.00 95.56 100 VAL A N 1
ATOM 735 C CA . VAL A 1 100 ? 6.183 2.029 -16.017 1.00 95.56 100 VAL A CA 1
ATOM 736 C C . VAL A 1 100 ? 7.658 1.637 -16.077 1.00 95.56 100 VAL A C 1
ATOM 738 O O . VAL A 1 100 ? 8.062 0.669 -15.440 1.00 95.56 100 VAL A O 1
ATOM 741 N N . ILE A 1 101 ? 8.457 2.392 -16.828 1.00 96.50 101 ILE A N 1
ATOM 742 C CA . ILE A 1 101 ? 9.918 2.295 -16.864 1.00 96.50 101 ILE A CA 1
ATOM 743 C C . ILE A 1 101 ? 10.508 3.600 -16.339 1.00 96.50 101 ILE A C 1
ATOM 745 O O . ILE A 1 101 ? 10.146 4.683 -16.810 1.00 96.50 101 ILE A O 1
ATOM 749 N N . VAL A 1 102 ? 11.418 3.493 -15.376 1.00 95.62 102 VAL A N 1
ATOM 750 C CA . VAL A 1 102 ? 12.079 4.614 -14.705 1.00 95.62 102 VAL A CA 1
ATOM 751 C C . VAL A 1 102 ? 13.593 4.433 -14.774 1.00 95.62 102 VAL A C 1
ATOM 753 O O . VAL A 1 102 ? 14.089 3.336 -14.555 1.00 95.62 102 VAL A O 1
ATOM 756 N N . GLN A 1 103 ? 14.338 5.504 -15.032 1.00 94.69 103 GLN A N 1
ATOM 757 C CA . GLN A 1 103 ? 15.800 5.532 -14.922 1.00 94.69 103 GLN A CA 1
ATOM 758 C C . GLN A 1 103 ? 16.220 6.901 -14.383 1.00 94.69 103 GLN A C 1
ATOM 760 O O . GLN A 1 103 ? 15.653 7.919 -14.784 1.00 94.69 103 GLN A O 1
ATOM 765 N N . ASN A 1 104 ? 17.163 6.947 -13.438 1.00 89.75 104 ASN A N 1
ATOM 766 C CA . ASN A 1 104 ? 17.644 8.197 -12.823 1.00 89.75 104 ASN A CA 1
ATOM 767 C C . ASN A 1 104 ? 16.523 9.119 -12.307 1.00 89.75 104 ASN A C 1
ATOM 769 O O . ASN A 1 104 ? 16.557 10.340 -12.466 1.00 89.75 104 ASN A O 1
ATOM 773 N N . GLY A 1 105 ? 15.480 8.518 -11.730 1.00 86.75 105 GLY A N 1
ATOM 774 C CA . GLY A 1 105 ? 14.307 9.220 -11.207 1.00 86.75 105 GLY A CA 1
ATOM 775 C C . GLY A 1 105 ? 13.382 9.831 -12.266 1.00 86.75 105 GLY A C 1
ATOM 776 O O . GLY A 1 105 ? 12.444 10.543 -11.912 1.00 86.75 105 GLY A O 1
ATOM 777 N N . ARG A 1 106 ? 13.611 9.560 -13.556 1.00 91.81 106 ARG A N 1
ATOM 778 C CA . ARG A 1 106 ? 12.775 10.021 -14.672 1.00 91.81 106 ARG A CA 1
ATOM 779 C C . ARG A 1 106 ? 11.977 8.874 -15.265 1.00 91.81 106 ARG A C 1
ATOM 781 O O . ARG A 1 106 ? 12.459 7.751 -15.360 1.00 91.81 106 ARG A O 1
ATOM 788 N N . VAL A 1 107 ? 10.765 9.182 -15.710 1.00 96.31 107 VAL A N 1
ATOM 789 C CA . VAL A 1 107 ? 9.906 8.232 -16.422 1.00 96.31 107 VAL A CA 1
ATOM 790 C C . VAL A 1 107 ? 10.316 8.180 -17.885 1.00 96.31 107 VAL A C 1
ATOM 792 O O . VAL A 1 107 ? 10.246 9.197 -18.570 1.00 96.31 107 VAL A O 1
ATOM 795 N N . LEU A 1 108 ? 10.705 7.001 -18.362 1.00 96.69 108 LEU A N 1
ATOM 796 C CA . LEU A 1 108 ? 11.015 6.770 -19.774 1.00 96.69 108 LEU A CA 1
ATOM 797 C C . LEU A 1 108 ? 9.766 6.349 -20.551 1.00 96.69 108 LEU A C 1
ATOM 799 O O . LEU A 1 108 ? 9.540 6.792 -21.675 1.00 96.69 108 LEU A O 1
ATOM 803 N N . ALA A 1 109 ? 8.925 5.507 -19.945 1.00 96.56 109 ALA A N 1
ATOM 804 C CA . ALA A 1 109 ? 7.692 5.039 -20.562 1.00 96.56 109 ALA A CA 1
ATOM 805 C C . ALA A 1 109 ? 6.649 4.634 -19.519 1.00 96.56 109 ALA A C 1
ATOM 807 O O . ALA A 1 109 ? 6.991 4.141 -18.451 1.00 96.56 109 ALA A O 1
ATOM 808 N N . ILE A 1 110 ? 5.373 4.816 -19.855 1.00 95.31 110 ILE A N 1
ATOM 809 C CA . ILE A 1 110 ? 4.216 4.314 -19.104 1.00 95.31 110 ILE A CA 1
ATOM 810 C C . ILE A 1 110 ? 3.359 3.532 -20.082 1.00 95.31 110 ILE A C 1
ATOM 812 O O . ILE A 1 110 ? 3.029 4.077 -21.132 1.00 95.31 110 ILE A O 1
ATOM 816 N N . GLU A 1 111 ? 3.015 2.292 -19.757 1.00 92.69 111 GLU A N 1
ATOM 817 C CA . GLU A 1 111 ? 2.163 1.451 -20.595 1.00 92.69 111 GLU A CA 1
ATOM 818 C C . GLU A 1 111 ? 0.809 2.136 -20.786 1.00 92.69 111 GLU A C 1
ATOM 820 O O . GLU A 1 111 ? 0.257 2.702 -19.844 1.00 92.69 111 GLU A O 1
ATOM 825 N N . ALA A 1 112 ? 0.271 2.082 -21.997 1.00 88.31 112 ALA A N 1
ATOM 826 C CA . ALA A 1 112 ? -1.114 2.414 -22.275 1.00 88.31 112 ALA A CA 1
ATOM 827 C C . ALA A 1 112 ? -1.744 1.281 -23.106 1.00 88.31 112 ALA A C 1
ATOM 829 O O . ALA A 1 112 ? -1.423 0.102 -22.918 1.00 88.31 112 ALA A O 1
ATOM 830 N N . ALA A 1 113 ? -2.654 1.611 -24.023 1.00 83.69 113 ALA A N 1
ATOM 831 C CA . ALA A 1 113 ? -3.378 0.632 -24.833 1.00 83.69 113 ALA A CA 1
ATOM 832 C C . ALA A 1 113 ? -2.473 -0.256 -25.718 1.00 83.69 113 ALA A C 1
ATOM 834 O O . ALA A 1 113 ? -2.911 -1.313 -26.174 1.00 83.69 113 ALA A O 1
ATOM 835 N N . GLU A 1 114 ? -1.219 0.138 -25.964 1.00 85.38 114 GLU A N 1
ATOM 836 C CA . GLU A 1 114 ? -0.266 -0.628 -26.772 1.00 85.38 114 GLU A CA 1
ATOM 837 C C . GLU A 1 114 ? 0.188 -1.935 -26.099 1.00 85.38 114 GLU A C 1
ATOM 839 O O . GLU A 1 114 ? 0.509 -2.915 -26.778 1.00 85.38 114 GLU A O 1
ATOM 844 N N . GLY A 1 115 ? 0.171 -1.972 -24.764 1.00 87.94 115 GLY A N 1
ATOM 845 C CA . GLY A 1 115 ? 0.626 -3.102 -23.961 1.00 87.94 115 GLY A CA 1
ATOM 846 C C . GLY A 1 115 ? 2.146 -3.186 -23.756 1.00 87.94 115 GLY A C 1
ATOM 847 O O . GLY A 1 115 ? 2.949 -2.505 -24.393 1.00 87.94 115 GLY A O 1
ATOM 848 N N . THR A 1 116 ? 2.547 -4.072 -22.842 1.00 90.62 116 THR A N 1
ATOM 849 C CA . THR A 1 116 ? 3.909 -4.136 -22.288 1.00 90.62 116 THR A CA 1
ATOM 850 C C . THR A 1 116 ? 5.010 -4.318 -23.347 1.00 90.62 116 THR A C 1
ATOM 852 O O . THR A 1 116 ? 6.003 -3.596 -23.323 1.00 90.62 116 THR A O 1
ATOM 855 N N . SER A 1 117 ? 4.852 -5.237 -24.307 1.00 89.62 117 SER A N 1
ATOM 856 C CA . SER A 1 117 ? 5.899 -5.503 -25.312 1.00 89.62 117 SER A CA 1
ATOM 857 C C . SER A 1 117 ? 6.143 -4.305 -26.239 1.00 89.62 117 SER A C 1
ATOM 859 O O . SER A 1 117 ? 7.288 -3.990 -26.559 1.00 89.62 117 SER A O 1
ATOM 861 N N . ALA A 1 118 ? 5.079 -3.602 -26.641 1.00 91.50 118 ALA A N 1
ATOM 862 C CA . ALA A 1 118 ? 5.196 -2.394 -27.454 1.00 91.50 118 ALA A CA 1
ATOM 863 C C . ALA A 1 118 ? 5.801 -1.231 -26.651 1.00 91.50 118 ALA A C 1
ATOM 865 O O . ALA A 1 118 ? 6.588 -0.458 -27.197 1.00 91.50 118 ALA A O 1
ATOM 866 N N . MET A 1 119 ? 5.500 -1.149 -25.347 1.00 95.69 119 MET A N 1
ATOM 867 C CA . MET A 1 119 ? 6.149 -0.208 -24.435 1.00 95.69 119 MET A CA 1
ATOM 868 C C . MET A 1 119 ? 7.670 -0.429 -24.377 1.00 95.69 119 MET A C 1
ATOM 870 O O . MET A 1 119 ? 8.414 0.540 -24.494 1.00 95.69 119 MET A O 1
ATOM 874 N N . PHE A 1 120 ? 8.133 -1.679 -24.252 1.00 95.06 120 PHE A N 1
ATOM 875 C CA . PHE A 1 120 ? 9.567 -2.002 -24.258 1.00 95.06 120 PHE A CA 1
ATOM 876 C C . PHE A 1 120 ? 10.250 -1.596 -25.561 1.00 95.06 120 PHE A C 1
ATOM 878 O O . PHE A 1 120 ? 11.283 -0.929 -25.540 1.00 95.06 120 PHE A O 1
ATOM 885 N N . ALA A 1 121 ? 9.640 -1.931 -26.699 1.00 93.12 121 ALA A N 1
ATOM 886 C CA . ALA A 1 121 ? 10.189 -1.575 -28.002 1.00 93.12 121 ALA A CA 1
ATOM 887 C C . ALA A 1 121 ? 10.349 -0.052 -28.166 1.00 93.12 121 ALA A C 1
ATOM 889 O O . ALA A 1 121 ? 11.383 0.410 -28.646 1.00 93.12 121 ALA A O 1
ATOM 890 N N . ARG A 1 122 ? 9.362 0.744 -27.727 1.00 95.06 122 ARG A N 1
ATOM 891 C CA . ARG A 1 122 ? 9.437 2.213 -27.825 1.00 95.06 122 ARG A CA 1
ATOM 892 C C . ARG A 1 122 ? 10.314 2.872 -26.762 1.00 95.06 122 ARG A C 1
ATOM 894 O O . ARG A 1 122 ? 10.620 4.047 -26.909 1.00 95.06 122 ARG A O 1
ATOM 901 N N . SER A 1 123 ? 10.675 2.176 -25.685 1.00 94.62 123 SER A N 1
ATOM 902 C CA . SER A 1 123 ? 11.540 2.728 -24.637 1.00 94.62 123 SER A CA 1
ATOM 903 C C . SER A 1 123 ? 13.011 2.370 -24.814 1.00 94.62 123 SER A C 1
ATOM 905 O O . SER A 1 123 ? 13.847 3.020 -24.201 1.00 94.62 123 SER A O 1
ATOM 907 N N . ALA A 1 124 ? 13.337 1.360 -25.626 1.00 93.69 124 ALA A N 1
ATOM 908 C CA . ALA A 1 124 ? 14.695 0.826 -25.738 1.00 93.69 124 ALA A CA 1
ATOM 909 C C . ALA A 1 124 ? 15.744 1.897 -26.095 1.00 93.69 124 ALA A C 1
ATOM 911 O O . ALA A 1 124 ? 16.805 1.939 -25.490 1.00 93.69 124 ALA A O 1
ATOM 912 N N . TYR A 1 125 ? 15.431 2.822 -27.010 1.00 93.94 125 TYR A N 1
ATOM 913 C CA . TYR A 1 125 ? 16.357 3.899 -27.399 1.00 93.94 125 TYR A CA 1
ATOM 914 C C . TYR A 1 125 ? 16.489 5.026 -26.356 1.00 93.94 125 TYR A C 1
ATOM 916 O O . TYR A 1 125 ? 17.318 5.917 -26.523 1.00 93.94 125 TYR A O 1
ATOM 924 N N . LEU A 1 126 ? 15.636 5.030 -25.326 1.00 95.06 126 LEU A N 1
ATOM 925 C CA . LEU A 1 126 ? 15.659 6.003 -24.229 1.00 95.06 126 LEU A CA 1
ATOM 926 C C . LEU A 1 126 ? 16.449 5.499 -23.018 1.00 95.06 126 LEU A C 1
ATOM 928 O O . LEU A 1 126 ? 16.735 6.295 -22.127 1.00 95.06 126 LEU A O 1
ATOM 932 N N . ILE A 1 127 ? 16.736 4.197 -22.956 1.00 93.25 127 ILE A N 1
ATOM 933 C CA . ILE A 1 127 ? 17.498 3.592 -21.867 1.00 93.25 127 ILE A CA 1
ATOM 934 C C . ILE A 1 127 ? 18.978 3.806 -22.158 1.00 93.25 127 ILE A C 1
ATOM 936 O O . ILE A 1 127 ? 19.500 3.343 -23.170 1.00 93.25 127 ILE A O 1
ATOM 940 N N . ASP A 1 128 ? 19.644 4.521 -21.260 1.00 91.56 128 ASP A N 1
ATOM 941 C CA . ASP A 1 128 ? 21.070 4.801 -21.362 1.00 91.56 128 ASP A CA 1
ATOM 942 C C . ASP A 1 128 ? 21.846 3.860 -20.434 1.00 91.56 128 ASP A C 1
ATOM 944 O O . ASP A 1 128 ? 21.741 3.960 -19.211 1.00 91.56 128 ASP A O 1
ATOM 948 N N . ALA A 1 129 ? 22.608 2.934 -21.016 1.00 85.31 129 ALA A N 1
ATOM 949 C CA . ALA A 1 129 ? 23.365 1.929 -20.274 1.00 85.31 129 ALA A CA 1
ATOM 950 C C . ALA A 1 129 ? 24.466 2.536 -19.381 1.00 85.31 129 ALA A C 1
ATOM 952 O O . ALA A 1 129 ? 24.799 1.954 -18.349 1.00 85.31 129 ALA A O 1
ATOM 953 N N . ASP A 1 130 ? 24.983 3.720 -19.726 1.00 87.00 130 ASP A N 1
ATOM 954 C CA . ASP A 1 130 ? 26.061 4.387 -18.984 1.00 87.00 130 ASP A CA 1
ATOM 955 C C . ASP A 1 130 ? 25.529 5.240 -17.818 1.00 87.00 130 ASP A C 1
ATOM 957 O O . ASP A 1 130 ? 26.271 5.645 -16.921 1.00 87.00 130 ASP A O 1
ATOM 961 N N . SER A 1 131 ? 24.222 5.508 -17.812 1.00 82.88 131 SER A N 1
ATOM 962 C CA . SER A 1 131 ? 23.566 6.422 -16.876 1.00 82.88 131 SER A CA 1
ATOM 963 C C . SER A 1 131 ? 23.129 5.774 -15.555 1.00 82.88 131 SER A C 1
ATOM 965 O O . SER A 1 131 ? 22.756 6.504 -14.639 1.00 82.88 131 SER A O 1
ATOM 967 N N . GLY A 1 132 ? 23.162 4.445 -15.427 1.00 84.88 132 GLY A N 1
ATOM 968 C CA . GLY A 1 132 ? 22.709 3.707 -14.237 1.00 84.88 132 GLY A CA 1
ATOM 969 C C . GLY A 1 132 ? 21.523 2.770 -14.511 1.00 84.88 132 GLY A C 1
ATOM 970 O O . GLY A 1 132 ? 21.054 2.686 -15.645 1.00 84.88 132 GLY A O 1
ATOM 971 N N . PRO A 1 133 ? 21.010 2.039 -13.503 1.00 88.94 133 PRO A N 1
ATOM 972 C CA . PRO A 1 133 ? 20.035 0.982 -13.740 1.00 88.94 133 PRO A CA 1
ATOM 973 C C . PRO A 1 133 ? 18.664 1.538 -14.135 1.00 88.94 133 PRO A C 1
ATOM 975 O O . PRO A 1 133 ? 18.124 2.448 -13.502 1.00 88.94 133 PRO A O 1
ATOM 978 N N . SER A 1 134 ? 18.061 0.943 -15.157 1.00 92.56 134 SER A N 1
ATOM 979 C CA . SER A 1 134 ? 16.660 1.158 -15.504 1.00 92.56 134 SER A CA 1
ATOM 980 C C . SER A 1 134 ? 15.753 0.165 -14.765 1.00 92.56 134 SER A C 1
ATOM 982 O O . SER A 1 134 ? 16.097 -1.000 -14.561 1.00 92.56 134 SER A O 1
ATOM 984 N N . VAL A 1 135 ? 14.576 0.624 -14.344 1.00 93.00 135 VAL A N 1
ATOM 985 C CA . VAL A 1 135 ? 13.606 -0.142 -13.555 1.00 93.00 135 VAL A CA 1
ATOM 986 C C . VAL A 1 135 ? 12.279 -0.211 -14.285 1.00 93.00 135 VAL A C 1
ATOM 988 O O . VAL A 1 135 ? 11.640 0.812 -14.517 1.00 93.00 135 VAL A O 1
ATOM 991 N N . PHE A 1 136 ? 11.820 -1.419 -14.577 1.00 94.94 136 PHE A N 1
ATOM 992 C CA . PHE A 1 136 ? 10.448 -1.697 -14.970 1.00 94.94 136 PHE A CA 1
ATOM 993 C C . PHE A 1 136 ? 9.617 -2.057 -13.746 1.00 94.94 136 PHE A C 1
ATOM 995 O O . PHE A 1 136 ? 9.954 -2.992 -13.026 1.00 94.94 136 PHE A O 1
ATOM 1002 N N . VAL A 1 137 ? 8.501 -1.365 -13.539 1.00 93.38 137 VAL A N 1
ATOM 1003 C CA . VAL A 1 137 ? 7.525 -1.698 -12.501 1.00 93.38 137 VAL A CA 1
ATOM 1004 C C . VAL A 1 137 ? 6.232 -2.180 -13.155 1.00 93.38 137 VAL A C 1
ATOM 1006 O O . VAL A 1 13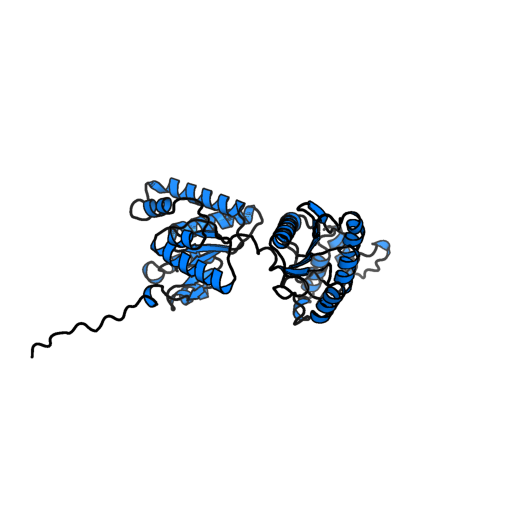7 ? 5.735 -1.519 -14.065 1.00 93.38 137 VAL A O 1
ATOM 1009 N N . LYS A 1 138 ? 5.660 -3.299 -12.689 1.00 92.56 138 LYS A N 1
ATOM 1010 C CA . LYS A 1 138 ? 4.328 -3.784 -13.095 1.00 92.56 138 LYS A CA 1
ATOM 1011 C C . LYS A 1 138 ? 3.466 -4.111 -11.886 1.00 92.56 138 LYS A C 1
ATOM 1013 O O . LYS A 1 138 ? 3.869 -4.883 -11.018 1.00 92.56 138 LYS A O 1
ATOM 1018 N N . MET A 1 139 ? 2.268 -3.541 -11.857 1.00 88.31 139 MET A N 1
ATOM 1019 C CA . MET A 1 139 ? 1.345 -3.631 -10.729 1.00 88.31 139 MET A CA 1
ATOM 1020 C C . MET A 1 139 ? -0.085 -3.772 -11.217 1.00 88.31 139 MET A C 1
ATOM 1022 O O . MET A 1 139 ? -0.414 -3.329 -12.308 1.00 88.31 139 MET A O 1
ATOM 1026 N N . GLN A 1 140 ? -0.966 -4.317 -10.394 1.00 83.50 140 GLN A N 1
ATOM 1027 C CA . GLN A 1 140 ? -2.390 -4.252 -10.671 1.00 83.50 140 GLN A CA 1
ATOM 1028 C C . GLN A 1 140 ? -2.879 -2.795 -10.563 1.00 83.50 140 GLN A C 1
ATOM 1030 O O . GLN A 1 140 ? -2.467 -2.053 -9.664 1.00 83.50 140 GLN A O 1
ATOM 1035 N N . LYS A 1 141 ? -3.792 -2.365 -11.444 1.00 78.38 141 LYS A N 1
ATOM 1036 C CA . LYS A 1 141 ? -4.407 -1.024 -11.379 1.00 78.38 141 LYS A CA 1
ATOM 1037 C C . LYS A 1 141 ? -5.340 -0.888 -10.170 1.00 78.38 141 LYS A C 1
ATOM 1039 O O . LYS A 1 141 ? -5.929 -1.865 -9.691 1.00 78.38 141 LYS A O 1
ATOM 1044 N N . SER A 1 142 ? -5.484 0.320 -9.627 1.00 67.00 142 SER A N 1
ATOM 1045 C CA . SER A 1 142 ? -6.422 0.585 -8.528 1.00 67.00 142 SER A CA 1
ATOM 1046 C C . SER A 1 142 ? -7.863 0.593 -9.060 1.00 67.00 142 SER A C 1
ATOM 1048 O O . SER A 1 142 ? -8.174 1.270 -10.028 1.00 67.00 142 SER A O 1
ATOM 1050 N N . GLY A 1 143 ? -8.752 -0.215 -8.467 1.00 60.16 143 GLY A N 1
ATOM 1051 C CA . GLY A 1 143 ? -10.158 -0.323 -8.899 1.00 60.16 143 GLY A CA 1
ATOM 1052 C C . GLY A 1 143 ? -10.458 -1.360 -9.995 1.00 60.16 143 GLY A C 1
ATOM 1053 O O . GLY A 1 143 ? -11.620 -1.517 -10.375 1.00 60.16 143 GLY A O 1
ATOM 1054 N N . GLN A 1 144 ? -9.454 -2.104 -10.469 1.00 66.44 144 GLN A N 1
ATOM 1055 C CA . GLN A 1 144 ? -9.629 -3.189 -11.442 1.00 66.44 144 GLN A CA 1
ATOM 1056 C C . GLN A 1 144 ? -10.326 -4.408 -10.810 1.00 66.44 144 GLN A C 1
ATOM 1058 O O . GLN A 1 144 ? -9.994 -4.828 -9.698 1.00 66.44 144 GLN A O 1
ATOM 1063 N N . ASP A 1 145 ? -11.289 -5.007 -11.520 1.00 66.62 145 ASP A N 1
ATOM 1064 C CA . ASP A 1 145 ? -11.933 -6.249 -11.078 1.00 66.62 145 ASP A CA 1
ATOM 1065 C C . ASP A 1 145 ? -10.996 -7.433 -11.343 1.00 66.62 145 ASP A C 1
ATOM 1067 O O . ASP A 1 145 ? -10.848 -7.886 -12.479 1.00 66.62 145 ASP A O 1
ATOM 1071 N N . HIS A 1 146 ? -10.389 -7.949 -10.273 1.00 67.38 146 HIS A N 1
ATOM 1072 C CA . HIS A 1 146 ? -9.433 -9.061 -10.300 1.00 67.38 146 HIS A CA 1
ATOM 1073 C C . HIS A 1 146 ? -9.977 -10.340 -10.955 1.00 67.38 146 HIS A C 1
ATOM 1075 O O . HIS A 1 146 ? -9.198 -11.215 -11.320 1.00 67.38 146 HIS A O 1
ATOM 1081 N N . ARG A 1 147 ? -11.303 -10.478 -11.102 1.00 69.19 147 ARG A N 1
ATOM 1082 C CA . ARG A 1 147 ? -11.921 -11.629 -11.776 1.00 69.19 147 ARG A CA 1
ATOM 1083 C C . ARG A 1 147 ? -11.884 -11.519 -13.295 1.00 69.19 147 ARG A C 1
ATOM 1085 O O . ARG A 1 147 ? -12.084 -12.526 -13.967 1.00 69.19 147 ARG A O 1
ATOM 1092 N N . LEU A 1 148 ? -11.748 -10.302 -13.817 1.00 68.88 148 LEU A N 1
ATOM 1093 C CA . LEU A 1 148 ? -11.935 -10.000 -15.234 1.00 68.88 148 LEU A CA 1
ATOM 1094 C C . LEU A 1 148 ? -10.616 -9.697 -15.934 1.00 68.88 148 LEU A C 1
ATOM 1096 O O . LEU A 1 148 ? -10.487 -10.022 -17.108 1.00 68.88 148 LEU A O 1
ATOM 1100 N N . ASP A 1 149 ? -9.673 -9.079 -15.226 1.00 71.44 149 ASP A N 1
ATOM 1101 C CA . ASP A 1 149 ? -8.439 -8.583 -15.824 1.00 71.44 149 ASP A CA 1
ATOM 1102 C C . ASP A 1 149 ? -7.287 -8.689 -14.817 1.00 71.44 149 ASP A C 1
ATOM 1104 O O . ASP A 1 149 ? -7.020 -7.784 -14.025 1.00 71.44 149 ASP A O 1
ATOM 1108 N N . THR A 1 150 ? -6.683 -9.878 -14.765 1.00 78.75 150 THR A N 1
ATOM 1109 C CA . THR A 1 150 ? -5.531 -10.169 -13.906 1.00 78.75 150 THR A CA 1
ATOM 1110 C C . THR A 1 150 ? -4.238 -9.923 -14.695 1.00 78.75 150 THR A C 1
ATOM 1112 O O . THR A 1 150 ? -4.095 -10.489 -15.781 1.00 78.75 150 THR A O 1
ATOM 1115 N N . PRO A 1 151 ? -3.274 -9.134 -14.188 1.00 85.88 151 PRO A N 1
ATOM 1116 C CA . PRO A 1 151 ? -2.002 -8.922 -14.872 1.00 85.88 151 PRO A CA 1
ATOM 1117 C C . PRO A 1 151 ? -1.130 -10.183 -14.881 1.00 85.88 151 PRO A C 1
ATOM 1119 O O . PRO A 1 151 ? -1.051 -10.900 -13.885 1.00 85.88 151 PRO A O 1
ATOM 1122 N N . PHE A 1 152 ? -0.410 -10.406 -15.987 1.00 88.31 152 PHE A N 1
ATOM 1123 C CA . PHE A 1 152 ? 0.531 -11.521 -16.146 1.00 88.31 152 PHE A CA 1
ATOM 1124 C C . PHE A 1 152 ? 1.950 -11.065 -16.508 1.00 88.31 152 PHE A C 1
ATOM 1126 O O . PHE A 1 152 ? 2.147 -10.039 -17.176 1.00 88.31 152 PHE A O 1
ATOM 1133 N N . VAL A 1 153 ? 2.927 -11.877 -16.097 1.00 89.88 153 VAL A N 1
ATOM 1134 C CA . VAL A 1 153 ? 4.332 -11.844 -16.528 1.00 89.88 153 VAL A CA 1
ATOM 1135 C C . VAL A 1 153 ? 4.753 -13.255 -16.937 1.00 89.88 153 VAL A C 1
ATOM 1137 O O . VAL A 1 153 ? 4.474 -14.222 -16.231 1.00 89.88 153 VAL A O 1
ATOM 1140 N N . GLY A 1 154 ? 5.416 -13.374 -18.085 1.00 91.06 154 GLY A N 1
ATOM 1141 C CA . GLY A 1 154 ? 5.908 -14.645 -18.619 1.00 91.06 154 GLY A CA 1
ATOM 1142 C C . GLY A 1 154 ? 7.287 -14.514 -19.255 1.00 91.06 154 GLY A C 1
ATOM 1143 O O . GLY A 1 154 ? 7.865 -13.429 -19.303 1.00 91.06 154 GLY A O 1
ATOM 1144 N N . ALA A 1 155 ? 7.800 -15.621 -19.784 1.00 90.31 155 ALA A N 1
ATOM 1145 C CA . ALA A 1 155 ? 9.138 -15.738 -20.355 1.00 90.31 155 ALA A CA 1
ATOM 1146 C C . ALA A 1 155 ? 9.378 -14.744 -21.498 1.00 90.31 155 ALA A C 1
ATOM 1148 O O . ALA A 1 155 ? 10.468 -14.195 -21.632 1.00 90.31 155 ALA A O 1
ATOM 1149 N N . GLU A 1 156 ? 8.353 -14.481 -22.310 1.00 90.25 156 GLU A N 1
ATOM 1150 C CA . GLU A 1 156 ? 8.421 -13.481 -23.377 1.00 90.25 156 GLU A CA 1
ATOM 1151 C C . GLU A 1 156 ? 8.614 -12.066 -22.818 1.00 90.25 156 GLU A C 1
ATOM 1153 O O . GLU A 1 156 ? 9.461 -11.327 -23.312 1.00 90.25 156 GLU A O 1
ATOM 1158 N N . THR A 1 157 ? 7.903 -11.711 -21.741 1.00 90.25 157 THR A N 1
ATOM 1159 C CA . THR A 1 157 ? 8.077 -10.423 -21.053 1.00 90.25 157 THR A CA 1
ATOM 1160 C C . THR A 1 157 ? 9.500 -10.272 -20.525 1.00 90.25 157 THR A C 1
ATOM 1162 O O . THR A 1 157 ? 10.094 -9.214 -20.701 1.00 90.2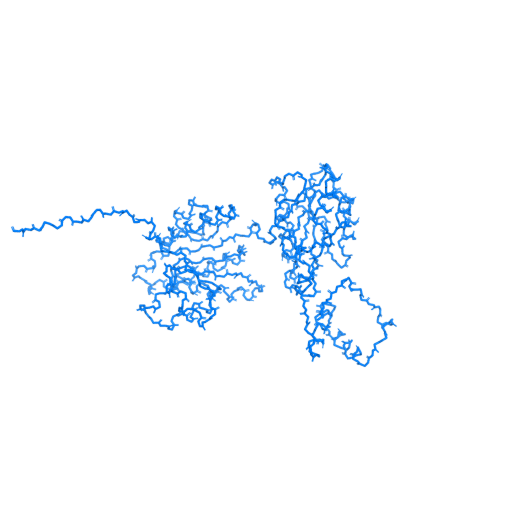5 157 THR A O 1
ATOM 1165 N N . MET A 1 158 ? 10.061 -11.329 -19.930 1.00 87.56 158 MET A N 1
ATOM 1166 C CA . MET A 1 158 ? 11.431 -11.311 -19.401 1.00 87.56 158 MET A CA 1
ATOM 1167 C C . MET A 1 158 ? 12.459 -11.072 -20.511 1.00 87.56 158 MET A C 1
ATOM 1169 O O . MET A 1 158 ? 13.301 -10.187 -20.391 1.00 87.56 158 MET A O 1
ATOM 1173 N N . ARG A 1 159 ? 12.353 -11.810 -21.624 1.00 88.69 159 ARG A N 1
ATOM 1174 C CA . ARG A 1 159 ? 13.264 -11.653 -22.770 1.00 88.69 159 ARG A CA 1
ATOM 1175 C C . ARG A 1 159 ? 13.131 -10.290 -23.434 1.00 88.69 159 ARG A C 1
ATOM 1177 O O . ARG A 1 159 ? 14.137 -9.695 -23.797 1.00 88.69 159 ARG A O 1
ATOM 1184 N N . ALA A 1 160 ? 11.907 -9.788 -23.582 1.00 90.75 160 ALA A N 1
ATOM 1185 C CA . ALA A 1 160 ? 11.666 -8.475 -24.167 1.00 90.75 160 ALA A CA 1
ATOM 1186 C C . ALA A 1 160 ? 12.211 -7.344 -23.280 1.00 90.75 160 ALA A C 1
ATOM 1188 O O . ALA A 1 160 ? 12.754 -6.375 -23.802 1.00 90.75 160 ALA A O 1
ATOM 1189 N N . ALA A 1 161 ? 12.117 -7.483 -21.953 1.00 90.62 161 ALA A N 1
ATOM 1190 C CA . ALA A 1 161 ? 12.712 -6.536 -21.017 1.00 90.62 161 ALA A CA 1
ATOM 1191 C C . ALA A 1 161 ? 14.246 -6.535 -21.114 1.00 90.62 161 ALA A C 1
ATOM 1193 O O . ALA A 1 161 ? 14.844 -5.470 -21.247 1.00 90.62 161 ALA A O 1
ATOM 1194 N N . ALA A 1 162 ? 14.869 -7.719 -21.125 1.00 86.50 162 ALA A N 1
ATOM 1195 C CA . ALA A 1 162 ? 16.315 -7.852 -21.297 1.00 86.50 162 ALA A CA 1
ATOM 1196 C C . ALA A 1 162 ? 16.783 -7.261 -22.640 1.00 86.50 162 ALA A C 1
ATOM 1198 O O . ALA A 1 162 ? 17.724 -6.478 -22.677 1.00 86.50 162 ALA A O 1
ATOM 1199 N N . ALA A 1 163 ? 16.075 -7.550 -23.737 1.00 88.25 163 ALA A N 1
ATOM 1200 C CA . ALA A 1 163 ? 16.383 -6.999 -25.059 1.00 88.25 163 ALA A CA 1
ATOM 1201 C C . ALA A 1 163 ? 16.235 -5.468 -25.139 1.00 88.25 163 ALA A C 1
ATOM 1203 O O . ALA A 1 163 ? 16.886 -4.836 -25.966 1.00 88.25 163 ALA A O 1
ATOM 1204 N N . ALA A 1 164 ? 15.389 -4.871 -24.296 1.00 90.94 164 ALA A N 1
ATOM 1205 C CA . ALA A 1 164 ? 15.237 -3.422 -24.194 1.00 90.94 164 ALA A CA 1
ATOM 1206 C C . ALA A 1 164 ? 16.300 -2.757 -23.298 1.00 90.94 164 ALA A C 1
ATOM 1208 O O . ALA A 1 164 ? 16.278 -1.538 -23.170 1.00 90.94 164 ALA A O 1
ATOM 1209 N N . GLY A 1 165 ? 17.205 -3.525 -22.677 1.00 89.38 165 GLY A N 1
ATOM 1210 C CA . GLY A 1 165 ? 18.217 -3.009 -21.749 1.00 89.38 165 GLY A CA 1
ATOM 1211 C C . GLY A 1 165 ? 17.681 -2.726 -20.342 1.00 89.38 165 GLY A C 1
ATOM 1212 O O . GLY A 1 165 ? 18.257 -1.923 -19.611 1.00 89.38 165 GLY A O 1
ATOM 1213 N N . ILE A 1 166 ? 16.555 -3.338 -19.957 1.00 90.88 166 ILE A N 1
ATOM 1214 C CA . ILE A 1 166 ? 15.957 -3.116 -18.637 1.00 90.88 166 ILE A CA 1
ATOM 1215 C C . ILE A 1 166 ? 16.742 -3.867 -17.570 1.00 90.88 166 ILE A C 1
ATOM 1217 O O . ILE A 1 166 ? 16.876 -5.086 -17.660 1.00 90.88 166 ILE A O 1
ATOM 1221 N N . ASN A 1 167 ? 17.187 -3.157 -16.528 1.00 88.81 167 ASN A N 1
ATOM 1222 C CA . ASN A 1 167 ? 18.035 -3.762 -15.506 1.00 88.81 167 ASN A CA 1
ATOM 1223 C C . ASN A 1 167 ? 17.270 -4.377 -14.342 1.00 88.81 167 ASN A C 1
ATOM 1225 O O . ASN A 1 167 ? 17.665 -5.410 -13.821 1.00 88.81 167 ASN A O 1
ATOM 1229 N N . ILE A 1 168 ? 16.200 -3.739 -13.880 1.00 89.69 168 ILE A N 1
ATOM 1230 C CA . ILE A 1 168 ? 15.475 -4.171 -12.685 1.00 89.69 168 ILE A CA 1
ATOM 1231 C C . ILE A 1 168 ? 14.017 -4.410 -13.047 1.00 89.69 168 ILE A C 1
ATOM 1233 O O . ILE A 1 168 ? 13.342 -3.506 -13.534 1.00 89.69 168 ILE A O 1
ATOM 1237 N N . LEU A 1 169 ? 13.503 -5.609 -12.773 1.00 90.62 169 LEU A N 1
ATOM 1238 C CA . LEU A 1 169 ? 12.075 -5.905 -12.893 1.00 90.62 169 LEU A CA 1
ATOM 1239 C C . LEU A 1 169 ? 11.462 -5.941 -11.503 1.00 90.62 169 LEU A C 1
ATOM 1241 O O . LEU A 1 169 ? 11.772 -6.827 -10.711 1.00 90.62 169 LEU A O 1
ATOM 1245 N N . ALA A 1 170 ? 10.570 -4.995 -11.238 1.00 90.94 170 ALA A N 1
ATOM 1246 C CA . ALA A 1 170 ? 9.798 -4.883 -10.017 1.00 90.94 170 ALA A CA 1
ATOM 1247 C C . ALA A 1 170 ? 8.330 -5.209 -10.262 1.00 90.94 170 ALA A C 1
ATOM 1249 O O . ALA A 1 170 ? 7.569 -4.416 -10.813 1.00 90.94 170 ALA A O 1
ATOM 1250 N N . ILE A 1 171 ? 7.922 -6.404 -9.856 1.00 90.00 171 ILE A N 1
ATOM 1251 C CA . ILE A 1 171 ? 6.563 -6.891 -10.087 1.00 90.00 171 ILE A CA 1
ATOM 1252 C C . ILE A 1 171 ? 5.834 -6.985 -8.753 1.00 90.00 171 ILE A C 1
ATOM 1254 O O . ILE A 1 171 ? 6.432 -7.407 -7.773 1.00 90.00 171 ILE A O 1
ATOM 1258 N N . GLU A 1 172 ? 4.561 -6.605 -8.700 1.00 86.25 172 GLU A N 1
ATOM 1259 C CA . GLU A 1 172 ? 3.761 -6.704 -7.477 1.00 86.25 172 GLU A CA 1
ATOM 1260 C C . GLU A 1 172 ? 3.473 -8.163 -7.086 1.00 86.25 172 GLU A C 1
ATOM 1262 O O . GLU A 1 172 ? 2.830 -8.918 -7.821 1.00 86.25 172 GLU A O 1
ATOM 1267 N N . SER A 1 173 ? 3.923 -8.536 -5.885 1.00 82.00 173 SER A N 1
ATOM 1268 C CA . SER A 1 173 ? 3.625 -9.820 -5.241 1.00 82.00 173 SER A CA 1
ATOM 1269 C C . SER A 1 173 ? 2.114 -10.054 -5.088 1.00 82.00 173 SER A C 1
ATOM 1271 O O . SER A 1 173 ? 1.363 -9.145 -4.732 1.00 82.00 173 SER A O 1
ATOM 1273 N N . GLY A 1 174 ? 1.661 -11.283 -5.345 1.00 81.00 174 GLY A N 1
ATOM 1274 C CA . GLY A 1 174 ? 0.280 -11.741 -5.152 1.00 81.00 174 GLY A CA 1
ATOM 1275 C C . GLY A 1 174 ? -0.765 -11.206 -6.142 1.00 81.00 174 GLY A C 1
ATOM 1276 O O . GLY A 1 174 ? -1.711 -11.927 -6.453 1.00 81.00 174 GLY A O 1
ATOM 1277 N N . ALA A 1 175 ? -0.610 -9.979 -6.647 1.00 80.44 175 ALA A N 1
ATOM 1278 C CA . ALA A 1 175 ? -1.566 -9.353 -7.566 1.00 80.44 175 ALA A CA 1
ATOM 1279 C C . ALA A 1 175 ? -1.259 -9.635 -9.046 1.00 80.44 175 ALA A C 1
ATOM 1281 O O . ALA A 1 175 ? -2.162 -9.628 -9.882 1.00 80.44 175 ALA A O 1
ATOM 1282 N N . VAL A 1 176 ? 0.011 -9.901 -9.370 1.00 86.38 176 VAL A N 1
ATOM 1283 C CA . VAL A 1 176 ? 0.458 -10.297 -10.710 1.00 86.38 176 VAL A CA 1
ATOM 1284 C C . VAL A 1 176 ? 0.670 -11.807 -10.759 1.00 86.38 176 VAL A C 1
ATOM 1286 O O . VAL A 1 176 ? 1.188 -12.412 -9.820 1.00 86.38 176 VAL A O 1
ATOM 1289 N N . MET A 1 177 ? 0.261 -12.425 -11.863 1.00 87.06 177 MET A N 1
ATOM 1290 C CA . MET A 1 177 ? 0.345 -13.867 -12.077 1.00 87.06 177 MET A CA 1
ATOM 1291 C C . MET A 1 177 ? 1.504 -14.235 -13.009 1.00 87.06 177 MET A C 1
ATOM 1293 O O . MET A 1 177 ? 1.864 -13.498 -13.929 1.00 87.06 177 MET A O 1
ATOM 1297 N N . LEU A 1 178 ? 2.066 -15.417 -12.792 1.00 89.31 178 LEU A N 1
ATOM 1298 C CA . LEU A 1 178 ? 3.101 -16.026 -13.612 1.00 89.31 178 LEU A CA 1
ATOM 1299 C C . LEU A 1 178 ? 2.461 -16.852 -14.729 1.00 89.31 178 LEU A C 1
ATOM 1301 O O . LEU A 1 178 ? 1.711 -17.791 -14.462 1.00 89.31 178 LEU A O 1
ATOM 1305 N N . ALA A 1 179 ? 2.765 -16.514 -15.982 1.00 89.69 179 ALA A N 1
ATOM 1306 C CA . ALA A 1 179 ? 2.343 -17.300 -17.143 1.00 89.69 179 ALA A CA 1
ATOM 1307 C C . ALA A 1 179 ? 3.218 -18.553 -17.351 1.00 89.69 179 ALA A C 1
ATOM 1309 O O . ALA A 1 179 ? 2.753 -19.550 -17.895 1.00 89.69 179 ALA A O 1
ATOM 1310 N N . ASP A 1 180 ? 4.466 -18.508 -16.883 1.00 90.19 180 ASP A N 1
ATOM 1311 C CA . ASP A 1 180 ? 5.448 -19.593 -16.934 1.00 90.19 180 ASP A CA 1
ATOM 1312 C C . ASP A 1 180 ? 5.888 -19.993 -15.517 1.00 90.19 180 ASP A C 1
ATOM 1314 O O . ASP A 1 180 ? 5.526 -19.343 -14.537 1.00 90.19 180 ASP A O 1
ATOM 1318 N N . ASP A 1 181 ? 6.613 -21.105 -15.370 1.00 88.81 181 ASP A N 1
ATOM 1319 C CA . ASP A 1 181 ? 7.113 -21.536 -14.057 1.00 88.81 181 ASP A CA 1
ATOM 1320 C C . ASP A 1 181 ? 8.142 -20.549 -13.507 1.00 88.81 181 ASP A C 1
ATOM 1322 O O . ASP A 1 181 ? 8.998 -20.062 -14.247 1.00 88.81 181 ASP A O 1
ATOM 1326 N N . LEU A 1 182 ? 8.095 -20.290 -12.195 1.00 85.19 182 LEU A N 1
ATOM 1327 C CA . LEU A 1 182 ? 9.013 -19.356 -11.536 1.00 85.19 182 LEU A CA 1
ATOM 1328 C C . LEU A 1 182 ? 10.478 -19.710 -11.817 1.00 85.19 182 LEU A C 1
ATOM 1330 O O . LEU A 1 182 ? 11.266 -18.820 -12.118 1.00 85.19 182 LEU A O 1
ATOM 1334 N N . GLN A 1 183 ? 10.816 -21.004 -11.784 1.00 85.88 183 GLN A N 1
ATOM 1335 C CA . GLN A 1 183 ? 12.166 -21.474 -12.086 1.00 85.88 183 GLN A CA 1
ATOM 1336 C C . GLN A 1 183 ? 12.583 -21.115 -13.515 1.00 85.88 183 GLN A C 1
ATOM 1338 O O . GLN A 1 183 ? 13.648 -20.552 -13.708 1.00 85.88 183 GLN A O 1
ATOM 1343 N N . LYS A 1 184 ? 11.709 -21.332 -14.504 1.00 88.88 184 LYS A N 1
ATOM 1344 C CA . LYS A 1 184 ? 11.980 -20.978 -15.904 1.00 88.88 184 LYS A CA 1
ATOM 1345 C C . LYS A 1 184 ? 12.216 -19.477 -16.078 1.00 88.88 184 LYS A C 1
ATOM 1347 O O . LYS A 1 184 ? 13.061 -19.067 -16.867 1.00 88.88 184 LYS A O 1
ATOM 1352 N N . LEU A 1 185 ? 11.464 -18.646 -15.359 1.00 87.12 185 LEU A N 1
ATOM 1353 C CA . LEU A 1 185 ? 11.668 -17.197 -15.374 1.00 87.12 185 LEU A CA 1
ATOM 1354 C C . LEU A 1 185 ? 12.984 -16.808 -14.691 1.00 87.12 185 LEU A C 1
ATOM 1356 O O . LEU A 1 185 ? 13.707 -15.959 -15.208 1.00 87.12 185 LEU A O 1
ATOM 1360 N N . ALA A 1 186 ? 13.314 -17.458 -13.573 1.00 82.50 186 ALA A N 1
ATOM 1361 C CA . ALA A 1 186 ? 14.576 -17.268 -12.873 1.00 82.50 186 ALA A CA 1
ATOM 1362 C C . ALA A 1 186 ? 15.764 -17.678 -13.751 1.00 82.50 186 ALA A C 1
ATOM 1364 O O . ALA A 1 186 ? 16.755 -16.954 -13.780 1.00 82.50 186 ALA A O 1
ATOM 1365 N N . ASP A 1 187 ? 15.651 -18.768 -14.511 1.00 84.81 187 ASP A N 1
ATOM 1366 C CA . ASP A 1 187 ? 16.670 -19.234 -15.453 1.00 84.81 187 ASP A CA 1
ATOM 1367 C C . ASP A 1 187 ? 16.915 -18.196 -16.560 1.00 84.81 187 ASP A C 1
ATOM 1369 O O . ASP A 1 187 ? 18.063 -17.869 -16.841 1.00 84.81 187 ASP A O 1
ATOM 1373 N N . ILE A 1 188 ? 15.860 -17.573 -17.101 1.00 83.69 188 ILE A N 1
ATOM 1374 C CA . ILE A 1 188 ? 15.994 -16.482 -18.085 1.00 83.69 188 ILE A CA 1
ATOM 1375 C C . ILE A 1 188 ? 16.717 -15.276 -17.471 1.00 83.69 188 ILE A C 1
ATOM 1377 O O . ILE A 1 188 ? 17.664 -14.765 -18.062 1.00 83.69 188 ILE A O 1
ATOM 1381 N N . CYS A 1 189 ? 16.343 -14.836 -16.263 1.00 74.88 189 CYS A N 1
ATOM 1382 C CA . CYS A 1 189 ? 17.093 -13.777 -15.565 1.00 74.88 189 CYS A CA 1
ATOM 1383 C C . CYS A 1 189 ? 18.567 -14.149 -15.391 1.00 74.88 189 CYS A C 1
ATOM 1385 O O . CYS A 1 189 ? 19.464 -13.312 -15.452 1.00 74.88 189 CYS A O 1
ATOM 1387 N N . THR A 1 190 ? 18.794 -15.432 -15.145 1.00 73.75 190 THR A N 1
ATOM 1388 C CA . THR A 1 190 ? 20.082 -16.014 -14.821 1.00 73.75 190 THR A CA 1
ATOM 1389 C C . THR A 1 190 ? 20.984 -16.141 -16.060 1.00 73.75 190 THR A C 1
ATOM 1391 O O . THR A 1 190 ? 22.204 -16.024 -15.957 1.00 73.75 190 THR A O 1
ATOM 1394 N N . GLU A 1 191 ? 20.415 -16.340 -17.246 1.00 75.62 191 GLU A N 1
ATOM 1395 C CA . GLU A 1 191 ? 21.115 -16.289 -18.536 1.00 75.62 191 GLU A CA 1
ATOM 1396 C C . GLU A 1 191 ? 21.560 -14.858 -18.882 1.00 75.62 191 GLU A C 1
ATOM 1398 O O . GLU A 1 191 ? 22.637 -14.660 -19.439 1.00 75.62 191 GLU A O 1
ATOM 1403 N N . HIS A 1 192 ? 20.794 -13.852 -18.452 1.00 70.50 192 HIS A N 1
ATOM 1404 C CA . HIS A 1 192 ? 21.083 -12.423 -18.639 1.00 70.50 192 HIS A CA 1
ATOM 1405 C C . HIS A 1 192 ? 21.794 -11.780 -17.419 1.00 70.50 192 HIS A C 1
ATOM 1407 O O . HIS A 1 192 ? 21.688 -10.580 -17.163 1.00 70.50 192 HIS A O 1
ATOM 1413 N N . ARG A 1 193 ? 22.551 -12.597 -16.665 1.00 52.44 193 ARG A N 1
ATOM 1414 C CA . ARG A 1 193 ? 23.077 -12.361 -15.299 1.00 52.44 193 ARG A CA 1
ATOM 1415 C C . ARG A 1 193 ? 23.891 -11.080 -15.051 1.00 52.44 193 ARG A C 1
ATOM 1417 O O . ARG A 1 193 ? 24.070 -10.723 -13.889 1.00 52.44 193 ARG A O 1
ATOM 1424 N N . HIS A 1 194 ? 24.412 -10.420 -16.083 1.00 46.25 194 HIS A N 1
ATOM 1425 C CA . HIS A 1 194 ? 25.279 -9.241 -15.932 1.00 46.25 194 HIS A CA 1
ATOM 1426 C C . HIS A 1 194 ? 24.530 -7.905 -15.921 1.00 46.25 194 HIS A C 1
ATOM 1428 O O . HIS A 1 194 ? 25.122 -6.890 -15.570 1.00 46.25 194 HIS A O 1
ATOM 1434 N N . GLU A 1 195 ? 23.234 -7.905 -16.238 1.00 49.56 195 GLU A N 1
ATOM 1435 C CA . GLU A 1 195 ? 22.466 -6.669 -16.418 1.00 49.56 195 GLU A CA 1
ATOM 1436 C C . GLU A 1 195 ? 21.121 -6.684 -15.685 1.00 49.56 195 GLU A C 1
ATOM 1438 O O . GLU A 1 195 ? 20.458 -5.656 -15.683 1.00 49.56 195 GLU A O 1
ATOM 1443 N N . PHE A 1 196 ? 20.728 -7.790 -15.033 1.00 51.09 196 PHE A N 1
ATOM 1444 C CA . PHE A 1 196 ? 19.333 -8.051 -14.654 1.00 51.09 196 PHE A CA 1
ATOM 1445 C C . PHE A 1 196 ? 19.147 -8.430 -13.166 1.00 51.09 196 PHE A C 1
ATOM 1447 O O . PHE A 1 196 ? 19.656 -9.452 -12.705 1.00 51.09 196 PHE A O 1
ATOM 1454 N N . CYS A 1 197 ? 18.378 -7.644 -12.410 1.00 49.09 197 CYS A N 1
ATOM 1455 C CA . CYS A 1 197 ? 17.910 -7.920 -11.050 1.00 49.09 197 CYS A CA 1
ATOM 1456 C C . CYS A 1 197 ? 16.385 -8.085 -11.063 1.00 49.09 197 CYS A C 1
ATOM 1458 O O . CYS A 1 197 ? 15.634 -7.167 -11.400 1.00 49.09 197 CYS A O 1
ATOM 1460 N N . TRP A 1 198 ? 15.901 -9.261 -10.671 1.00 59.06 198 TRP A N 1
ATOM 1461 C CA . TRP A 1 198 ? 14.477 -9.507 -10.503 1.00 59.06 198 TRP A CA 1
ATOM 1462 C C . TRP A 1 198 ? 14.099 -9.360 -9.033 1.00 59.06 198 TRP A C 1
ATOM 1464 O O . TRP A 1 198 ? 14.318 -10.248 -8.201 1.00 59.06 198 TRP A O 1
ATOM 1474 N N . HIS A 1 199 ? 13.512 -8.212 -8.716 1.00 53.53 199 HIS A N 1
ATOM 1475 C CA . HIS A 1 199 ? 13.058 -7.893 -7.378 1.00 53.53 199 HIS A CA 1
ATOM 1476 C C . HIS A 1 199 ? 11.539 -7.952 -7.326 1.00 53.53 199 HIS A C 1
ATOM 1478 O O . HIS A 1 199 ? 10.864 -7.125 -7.924 1.00 53.53 199 HIS A O 1
ATOM 1484 N N . ILE A 1 200 ? 10.964 -8.887 -6.580 1.00 54.94 200 ILE A N 1
ATOM 1485 C CA . ILE A 1 200 ? 9.529 -8.844 -6.353 1.00 54.94 200 ILE A CA 1
ATOM 1486 C C . ILE A 1 200 ? 9.252 -7.932 -5.169 1.00 54.94 200 ILE A C 1
ATOM 1488 O O . ILE A 1 200 ? 9.537 -8.260 -4.013 1.00 54.94 200 ILE A O 1
ATOM 1492 N N . SER A 1 201 ? 8.672 -6.778 -5.484 1.00 50.38 201 SER A N 1
ATOM 1493 C CA . SER A 1 201 ? 8.225 -5.835 -4.480 1.00 50.38 201 SER A CA 1
ATOM 1494 C C . SER A 1 201 ? 6.882 -6.292 -3.912 1.00 50.38 201 SER A C 1
ATOM 1496 O O . SER A 1 201 ? 5.982 -6.762 -4.617 1.00 50.38 201 SER A O 1
ATOM 1498 N N . ASN A 1 202 ? 6.720 -6.134 -2.601 1.00 49.50 202 ASN A N 1
ATOM 1499 C CA . ASN A 1 202 ? 5.401 -6.198 -1.983 1.00 49.50 202 ASN A CA 1
ATOM 1500 C C . ASN A 1 202 ? 4.641 -4.949 -2.446 1.00 49.50 202 ASN A C 1
ATOM 1502 O O . ASN A 1 202 ? 4.819 -3.866 -1.883 1.00 49.50 202 ASN A O 1
ATOM 1506 N N . GLY A 1 203 ? 3.890 -5.071 -3.541 1.00 40.41 203 GLY A N 1
ATOM 1507 C CA . GLY A 1 203 ? 3.321 -3.933 -4.253 1.00 40.41 203 GLY A CA 1
ATOM 1508 C C . GLY A 1 203 ? 2.483 -2.997 -3.384 1.00 40.41 203 GLY A C 1
ATOM 1509 O O . GLY A 1 203 ? 2.027 -3.322 -2.285 1.00 40.41 203 GLY A O 1
ATOM 1510 N N . ARG A 1 204 ? 2.389 -1.761 -3.883 1.00 49.34 204 ARG A N 1
ATOM 1511 C CA . ARG A 1 204 ? 1.757 -0.558 -3.304 1.00 49.34 204 ARG A CA 1
ATOM 1512 C C . ARG A 1 204 ? 2.295 -0.056 -1.966 1.00 49.34 204 ARG A C 1
ATOM 1514 O O . ARG A 1 204 ? 2.047 1.098 -1.634 1.00 49.34 204 ARG A O 1
ATOM 1521 N N . HIS A 1 205 ? 3.013 -0.863 -1.189 1.00 47.91 205 HIS A N 1
ATOM 1522 C CA . HIS A 1 205 ? 3.084 -0.646 0.260 1.00 47.91 205 HIS A CA 1
ATOM 1523 C C . HIS A 1 205 ? 4.472 -0.762 0.895 1.00 47.91 205 HIS A C 1
ATOM 1525 O O . HIS A 1 205 ? 4.572 -0.712 2.126 1.00 47.91 205 HIS A O 1
ATOM 1531 N N . MET A 1 206 ? 5.542 -0.866 0.102 1.00 47.31 206 MET A N 1
ATOM 1532 C CA . MET A 1 206 ? 6.903 -0.860 0.653 1.00 47.31 206 MET A CA 1
ATOM 1533 C C . MET A 1 206 ? 7.271 0.471 1.334 1.00 47.31 206 MET A C 1
ATOM 1535 O O . MET A 1 206 ? 8.017 0.444 2.306 1.00 47.31 206 MET A O 1
ATOM 1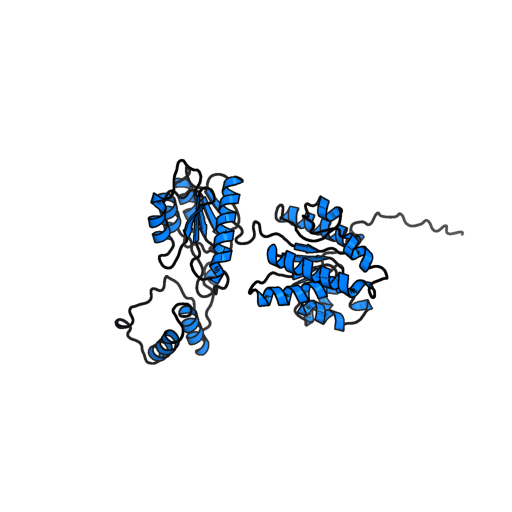539 N N . THR A 1 207 ? 6.678 1.604 0.932 1.00 53.00 207 THR A N 1
ATOM 1540 C CA . THR A 1 207 ? 6.960 2.927 1.534 1.00 53.00 207 THR A CA 1
ATOM 1541 C C . THR A 1 207 ? 5.773 3.675 2.108 1.00 53.00 207 THR A C 1
ATOM 1543 O O . THR A 1 207 ? 5.978 4.629 2.866 1.00 53.00 207 THR A O 1
ATOM 1546 N N . SER A 1 208 ? 4.537 3.283 1.775 1.00 66.44 208 SER A N 1
ATOM 1547 C CA . SER A 1 208 ? 3.363 3.904 2.385 1.00 66.44 208 SER A CA 1
ATOM 1548 C C . SER A 1 208 ? 3.435 3.685 3.893 1.00 66.44 208 SER A C 1
ATOM 1550 O O . SER A 1 208 ? 3.522 2.533 4.338 1.00 66.44 208 SER A O 1
ATOM 1552 N N . PRO A 1 209 ? 3.428 4.765 4.685 1.00 90.06 209 PRO A N 1
ATOM 1553 C CA . PRO A 1 209 ? 3.657 4.641 6.106 1.00 90.06 209 PRO A CA 1
ATOM 1554 C C . PRO A 1 209 ? 2.508 3.889 6.779 1.00 90.06 209 PRO A C 1
ATOM 1556 O O . PRO A 1 209 ? 1.406 3.770 6.237 1.00 90.06 209 PRO A O 1
ATOM 1559 N N . ILE A 1 210 ? 2.755 3.383 7.979 1.00 95.06 210 ILE A N 1
ATOM 1560 C CA . ILE A 1 210 ? 1.692 2.975 8.891 1.00 95.06 210 ILE A CA 1
ATOM 1561 C C . ILE A 1 210 ? 1.421 4.171 9.792 1.00 95.06 210 ILE A C 1
ATOM 1563 O O . ILE A 1 210 ? 2.335 4.678 10.445 1.00 95.06 210 ILE A O 1
ATOM 1567 N N . PHE A 1 211 ? 0.174 4.639 9.804 1.00 96.88 211 PHE A N 1
ATOM 1568 C CA . PHE A 1 211 ? -0.235 5.663 10.750 1.00 96.88 211 PHE A CA 1
ATOM 1569 C C . PHE A 1 211 ? -0.606 5.003 12.071 1.00 96.88 211 PHE A C 1
ATOM 1571 O O . PHE A 1 211 ? -1.412 4.074 12.079 1.00 96.88 211 PHE A O 1
ATOM 1578 N N . ILE A 1 212 ? -0.071 5.496 13.181 1.00 96.69 212 ILE A N 1
ATOM 1579 C CA . ILE A 1 212 ? -0.410 5.022 14.521 1.00 96.69 212 ILE A CA 1
ATOM 1580 C C . ILE A 1 212 ? -0.674 6.204 15.459 1.00 96.69 212 ILE A C 1
ATOM 1582 O O . ILE A 1 212 ? 0.024 7.215 15.425 1.00 96.69 212 ILE A O 1
ATOM 1586 N N . LEU A 1 213 ? -1.728 6.091 16.264 1.00 94.50 213 LEU A N 1
ATOM 1587 C CA . LEU A 1 213 ? -2.194 7.126 17.184 1.00 94.50 213 LEU A CA 1
ATOM 1588 C C . LEU A 1 213 ? -2.315 6.551 18.594 1.00 94.50 213 LEU A C 1
ATOM 1590 O O . LEU A 1 213 ? -3.193 5.723 18.825 1.00 94.50 213 LEU A O 1
ATOM 1594 N N . ALA A 1 214 ? 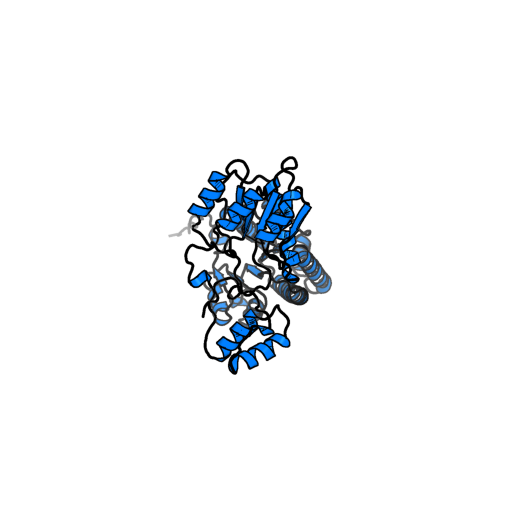-1.503 7.041 19.525 1.00 91.19 214 ALA A N 1
ATOM 1595 C CA . ALA A 1 214 ? -1.669 6.868 20.963 1.00 91.19 214 ALA A CA 1
ATOM 1596 C C . ALA A 1 214 ? -1.913 8.236 21.618 1.00 91.19 214 ALA A C 1
ATOM 1598 O O . ALA A 1 214 ? -1.259 9.222 21.282 1.00 91.19 214 ALA A O 1
ATOM 1599 N N . GLY A 1 215 ? -2.896 8.308 22.519 1.00 80.56 215 GLY A N 1
ATOM 1600 C CA . GLY A 1 215 ? -3.287 9.563 23.176 1.00 80.56 215 GLY A CA 1
ATOM 1601 C C . GLY A 1 215 ? -2.832 9.718 24.625 1.00 80.56 215 GLY A C 1
ATOM 1602 O O . GLY A 1 215 ? -3.043 10.779 25.198 1.00 80.56 215 GLY A O 1
ATOM 1603 N N . GLU A 1 216 ? -2.258 8.670 25.217 1.00 82.50 216 GLU A N 1
ATOM 1604 C CA . GLU A 1 216 ? -1.895 8.587 26.635 1.00 82.50 216 GLU A CA 1
ATOM 1605 C C . GLU A 1 216 ? -0.626 7.734 26.804 1.00 82.50 216 GLU A C 1
ATOM 1607 O O . GLU A 1 216 ? -0.309 6.913 25.941 1.00 82.50 216 GLU A O 1
ATOM 1612 N N . ALA A 1 217 ? 0.075 7.873 27.935 1.00 84.81 217 ALA A N 1
ATOM 1613 C CA . ALA A 1 217 ? 1.330 7.157 28.207 1.00 84.81 217 ALA A CA 1
ATOM 1614 C C . ALA A 1 217 ? 1.179 5.620 28.229 1.00 84.81 217 ALA A C 1
ATOM 1616 O O . ALA A 1 217 ? 2.059 4.895 27.770 1.00 84.81 217 ALA A O 1
ATOM 1617 N N . SER A 1 218 ? 0.048 5.107 28.724 1.00 85.38 218 SER A N 1
ATOM 1618 C CA . SER A 1 218 ? -0.284 3.675 28.667 1.00 85.38 218 SER A CA 1
ATOM 1619 C C . SER A 1 218 ? -0.428 3.184 27.221 1.00 85.38 218 SER A C 1
ATOM 1621 O O . SER A 1 218 ? 0.055 2.104 26.873 1.00 85.38 218 SER A O 1
ATOM 1623 N N . GLY A 1 219 ? -1.064 4.000 26.376 1.00 88.38 219 GLY A N 1
ATOM 1624 C CA . GLY A 1 219 ? -1.204 3.764 24.946 1.00 88.38 219 GLY A CA 1
ATOM 1625 C C . GLY A 1 219 ? 0.138 3.799 24.218 1.00 88.38 219 GLY A C 1
ATOM 1626 O O . GLY A 1 219 ? 0.379 2.925 23.395 1.00 88.38 219 GLY A O 1
ATOM 1627 N N . ASP A 1 220 ? 1.024 4.742 24.552 1.00 90.62 220 ASP A N 1
ATOM 1628 C CA . ASP A 1 220 ? 2.378 4.870 23.984 1.00 90.62 220 ASP A CA 1
ATOM 1629 C C . ASP A 1 220 ? 3.224 3.608 24.223 1.00 90.62 220 ASP A C 1
ATOM 1631 O O . ASP A 1 220 ? 3.775 3.011 23.293 1.00 90.62 220 ASP A O 1
ATOM 1635 N N . LEU A 1 221 ? 3.244 3.117 25.465 1.00 91.00 221 LEU A N 1
ATOM 1636 C CA . LEU A 1 221 ? 3.958 1.888 25.805 1.00 91.00 221 LEU A CA 1
ATOM 1637 C C . LEU A 1 221 ? 3.384 0.668 25.065 1.00 91.00 221 LEU A C 1
ATOM 1639 O O . LEU A 1 221 ? 4.133 -0.156 24.541 1.00 91.00 221 LEU A O 1
ATOM 1643 N N . LEU A 1 222 ? 2.059 0.539 24.987 1.00 91.19 222 LEU A N 1
ATOM 1644 C CA . LEU A 1 222 ? 1.429 -0.554 24.243 1.00 91.19 222 LEU A CA 1
ATOM 1645 C C . LEU A 1 222 ? 1.732 -0.466 22.738 1.00 91.19 222 LEU A C 1
ATOM 1647 O O . LEU A 1 222 ? 2.084 -1.466 22.110 1.00 91.19 222 LEU A O 1
ATOM 1651 N N . ALA A 1 223 ? 1.620 0.729 22.167 1.00 94.06 223 ALA A N 1
ATOM 1652 C CA . ALA A 1 223 ? 1.872 1.003 20.762 1.00 94.06 223 ALA A CA 1
ATOM 1653 C C . ALA A 1 223 ? 3.319 0.694 20.367 1.00 94.06 223 ALA A C 1
ATOM 1655 O O . ALA A 1 223 ? 3.539 0.022 19.364 1.00 94.06 223 ALA A O 1
ATOM 1656 N N . SER A 1 224 ? 4.299 1.108 21.174 1.00 95.12 224 SER A N 1
ATOM 1657 C CA . SER A 1 224 ? 5.719 0.818 20.928 1.00 95.12 224 SER A CA 1
ATOM 1658 C C . SER A 1 224 ? 6.014 -0.688 20.899 1.00 95.12 224 SER A C 1
ATOM 1660 O O . SER A 1 224 ? 6.709 -1.162 20.002 1.00 95.12 224 SER A O 1
ATOM 1662 N N . ARG A 1 225 ? 5.411 -1.482 21.799 1.00 93.44 225 ARG A N 1
ATOM 1663 C CA . ARG A 1 225 ? 5.529 -2.954 21.769 1.00 93.44 225 ARG A CA 1
ATOM 1664 C C . ARG A 1 225 ? 4.956 -3.544 20.475 1.00 93.44 225 ARG A C 1
ATOM 1666 O O . ARG A 1 225 ? 5.555 -4.456 19.906 1.00 93.44 225 ARG A O 1
ATOM 1673 N N . ILE A 1 226 ? 3.832 -3.009 19.988 1.00 93.56 226 ILE A N 1
ATOM 1674 C CA . ILE A 1 226 ? 3.240 -3.406 18.700 1.00 93.56 226 ILE A CA 1
ATOM 1675 C C . ILE A 1 226 ? 4.170 -3.035 17.540 1.00 93.56 226 ILE A C 1
ATOM 1677 O O . ILE A 1 226 ? 4.446 -3.885 16.696 1.00 93.56 226 ILE A O 1
ATOM 1681 N N . MET A 1 227 ? 4.680 -1.800 17.510 1.00 94.94 227 MET A N 1
ATOM 1682 C CA . MET A 1 227 ? 5.606 -1.332 16.474 1.00 94.94 227 MET A CA 1
ATOM 1683 C C . MET A 1 227 ? 6.845 -2.220 16.403 1.00 94.94 227 MET A C 1
ATOM 1685 O O . MET A 1 227 ? 7.203 -2.689 15.323 1.00 94.94 227 MET A O 1
ATOM 1689 N N . ARG A 1 228 ? 7.441 -2.529 17.559 1.00 93.88 228 ARG A N 1
ATOM 1690 C CA . ARG A 1 228 ? 8.594 -3.422 17.665 1.00 93.88 228 ARG A CA 1
ATOM 1691 C C . ARG A 1 228 ? 8.293 -4.809 17.107 1.00 93.88 228 ARG A C 1
ATOM 1693 O O . ARG A 1 228 ? 9.051 -5.307 16.280 1.00 93.88 228 ARG A O 1
ATOM 1700 N N . ALA A 1 229 ? 7.187 -5.429 17.521 1.00 88.38 229 ALA A N 1
ATOM 1701 C CA . ALA A 1 229 ? 6.802 -6.756 17.039 1.00 88.38 229 ALA A CA 1
ATOM 1702 C C . ALA A 1 229 ? 6.586 -6.770 15.515 1.00 88.38 229 ALA A C 1
ATOM 1704 O O . ALA A 1 229 ? 7.052 -7.675 14.826 1.00 88.38 229 ALA A O 1
ATOM 1705 N N . VAL A 1 230 ? 5.933 -5.738 14.973 1.00 88.56 230 VAL A N 1
ATOM 1706 C CA . VAL A 1 230 ? 5.742 -5.589 13.526 1.00 88.56 230 VAL A CA 1
ATOM 1707 C C . VAL A 1 230 ? 7.084 -5.425 12.810 1.00 88.56 230 VAL A C 1
ATOM 1709 O O . VAL A 1 230 ? 7.313 -6.113 11.819 1.00 88.56 230 VAL A O 1
ATOM 1712 N N . ASN A 1 231 ? 7.986 -4.582 13.319 1.00 85.94 231 ASN A N 1
ATOM 1713 C CA . ASN A 1 231 ? 9.311 -4.380 12.728 1.00 85.94 231 ASN A CA 1
ATOM 1714 C C . ASN A 1 231 ? 10.148 -5.672 12.734 1.00 85.94 231 ASN A C 1
ATOM 1716 O O . ASN A 1 231 ? 10.831 -5.969 11.757 1.00 85.94 231 ASN A O 1
ATOM 1720 N N . VAL A 1 232 ? 10.065 -6.469 13.805 1.00 80.50 232 VAL A N 1
ATOM 1721 C CA . VAL A 1 232 ? 10.761 -7.761 13.916 1.00 80.50 232 VAL A CA 1
ATOM 1722 C C . VAL A 1 232 ? 10.235 -8.777 1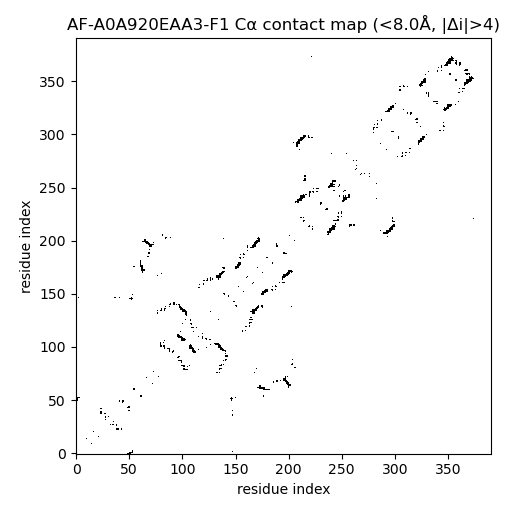2.899 1.00 80.50 232 VAL A C 1
ATOM 1724 O O . VAL A 1 232 ? 11.027 -9.473 12.270 1.00 80.50 232 VAL A O 1
ATOM 1727 N N . HIS A 1 233 ? 8.916 -8.873 12.718 1.00 75.62 233 HIS A N 1
ATOM 1728 C CA . HIS A 1 233 ? 8.317 -9.897 11.856 1.00 75.62 233 HIS A CA 1
ATOM 1729 C C . HIS A 1 233 ? 8.225 -9.506 10.376 1.00 75.62 233 HIS A C 1
ATOM 1731 O O . HIS A 1 233 ? 8.273 -10.383 9.517 1.00 75.62 233 HIS A O 1
ATOM 1737 N N . TYR A 1 234 ? 8.093 -8.215 10.070 1.00 74.25 234 TYR A N 1
ATOM 1738 C CA . TYR A 1 234 ? 7.840 -7.714 8.713 1.00 74.25 234 TYR A CA 1
ATOM 1739 C C . TYR A 1 234 ? 8.930 -6.762 8.197 1.00 74.25 234 TYR A C 1
ATOM 1741 O O . TYR A 1 234 ? 8.777 -6.179 7.122 1.00 74.25 234 TYR A O 1
ATOM 1749 N N . GLY A 1 235 ? 10.029 -6.600 8.939 1.00 77.69 235 GLY A N 1
ATOM 1750 C CA . GLY A 1 235 ? 11.084 -5.628 8.652 1.00 77.69 235 GLY A CA 1
ATOM 1751 C C . GLY A 1 235 ? 10.702 -4.204 9.064 1.00 77.69 235 GLY A C 1
ATOM 1752 O O . GLY A 1 235 ? 9.543 -3.918 9.372 1.00 77.69 235 GLY A O 1
ATOM 1753 N N . GLN A 1 236 ? 11.680 -3.295 9.058 1.00 81.06 236 GLN A N 1
ATOM 1754 C CA . GLN A 1 236 ? 11.491 -1.915 9.510 1.00 81.06 236 GLN A CA 1
ATOM 1755 C C . GLN A 1 236 ? 10.404 -1.196 8.700 1.00 81.06 236 GLN A C 1
ATOM 1757 O O . GLN A 1 236 ? 10.525 -1.034 7.487 1.00 81.06 236 GLN A O 1
ATOM 1762 N N . GLN A 1 237 ? 9.348 -0.741 9.378 1.00 86.56 237 GLN A N 1
ATOM 1763 C CA . GLN A 1 237 ? 8.267 0.021 8.755 1.00 86.56 237 GLN A CA 1
ATOM 1764 C C . GLN A 1 237 ? 8.471 1.528 8.929 1.00 86.56 237 GLN A C 1
ATOM 1766 O O . GLN A 1 237 ? 9.054 1.994 9.909 1.00 86.56 237 GLN A O 1
ATOM 1771 N N . LYS A 1 238 ? 7.926 2.313 7.994 1.00 90.06 238 LYS A N 1
ATOM 1772 C CA . LYS A 1 238 ? 7.819 3.767 8.144 1.00 90.06 238 LYS A CA 1
ATOM 1773 C C . LYS A 1 238 ? 6.610 4.099 9.018 1.00 90.06 238 LYS A C 1
ATOM 1775 O O . LYS A 1 238 ? 5.473 4.025 8.555 1.00 90.06 238 LYS A O 1
ATOM 1780 N N . TRP A 1 239 ? 6.854 4.470 10.268 1.00 95.06 239 TRP A N 1
ATOM 1781 C CA . TRP A 1 239 ? 5.809 4.844 11.219 1.00 95.06 239 TRP A CA 1
ATOM 1782 C C . TRP A 1 239 ? 5.594 6.352 11.228 1.00 95.06 239 TRP A C 1
ATOM 1784 O O . TRP A 1 239 ? 6.542 7.121 11.377 1.00 95.06 239 TRP A O 1
ATOM 1794 N N . VAL A 1 240 ? 4.341 6.776 11.100 1.00 95.44 240 VAL A N 1
ATOM 1795 C CA . VAL A 1 240 ? 3.935 8.181 11.219 1.00 95.44 240 VAL A CA 1
ATOM 1796 C C . VAL A 1 240 ? 2.748 8.292 12.164 1.00 95.44 240 VAL A C 1
ATOM 1798 O O . VAL A 1 240 ? 2.004 7.331 12.339 1.00 95.44 240 VAL A O 1
ATOM 1801 N N . GLY A 1 241 ? 2.515 9.460 12.748 1.00 94.50 241 GLY A N 1
ATOM 1802 C CA . GLY A 1 241 ? 1.289 9.712 13.502 1.00 94.50 241 GLY A CA 1
ATOM 1803 C C . GLY A 1 241 ? 1.549 10.405 14.819 1.00 94.50 241 GLY A C 1
ATOM 1804 O O . GLY A 1 241 ? 2.247 11.405 14.843 1.00 94.50 241 GLY A O 1
ATOM 1805 N N . LEU A 1 242 ? 0.950 9.940 15.905 1.00 92.62 242 LEU A N 1
ATOM 1806 C CA . LEU A 1 242 ? 1.036 10.623 17.190 1.00 92.62 242 LEU A CA 1
ATOM 1807 C C . LEU A 1 242 ? 1.306 9.613 18.297 1.00 92.62 242 LEU A C 1
ATOM 1809 O O . LEU A 1 242 ? 0.592 8.618 18.420 1.00 92.62 242 LEU A O 1
ATOM 1813 N N . GLY A 1 243 ? 2.334 9.888 19.086 1.00 91.19 243 GLY A N 1
ATOM 1814 C CA . GLY A 1 243 ? 2.825 9.014 20.139 1.00 91.19 243 GLY A CA 1
ATOM 1815 C C . GLY A 1 243 ? 3.854 9.725 21.003 1.00 91.19 243 GLY A C 1
ATOM 1816 O O . GLY A 1 243 ? 4.271 10.841 20.682 1.00 91.19 243 GLY A O 1
ATOM 1817 N N . GLY A 1 244 ? 4.215 9.090 22.109 1.00 90.38 244 GLY A N 1
ATOM 1818 C CA . GLY A 1 244 ? 5.185 9.593 23.068 1.00 90.38 244 GLY A CA 1
ATOM 1819 C C . GLY A 1 244 ? 6.578 9.028 22.827 1.00 90.38 244 GLY A C 1
ATOM 1820 O O . GLY A 1 244 ? 6.891 8.481 21.764 1.00 90.38 244 GLY A O 1
ATOM 1821 N N . ASP A 1 245 ? 7.422 9.163 23.845 1.00 92.19 245 ASP A N 1
ATOM 1822 C CA . ASP A 1 245 ? 8.841 8.824 23.767 1.00 92.19 245 ASP A CA 1
ATOM 1823 C C . ASP A 1 245 ? 9.089 7.349 23.425 1.00 92.19 245 ASP A C 1
ATOM 1825 O O . ASP A 1 245 ? 10.055 7.040 22.725 1.00 92.19 245 ASP A O 1
ATOM 1829 N N . HIS A 1 246 ? 8.215 6.427 23.853 1.00 94.12 246 HIS A N 1
ATOM 1830 C CA . HIS A 1 246 ? 8.420 5.001 23.594 1.00 94.12 246 HIS A CA 1
ATOM 1831 C C . HIS A 1 246 ? 8.192 4.685 22.118 1.00 94.12 246 HIS A C 1
ATOM 1833 O O . HIS A 1 246 ? 8.966 3.941 21.521 1.00 94.12 246 HIS A O 1
ATOM 1839 N N . MET A 1 247 ? 7.156 5.258 21.500 1.00 95.00 247 MET A N 1
ATOM 1840 C CA . MET A 1 247 ? 6.936 5.102 20.062 1.00 95.00 247 MET A CA 1
ATOM 1841 C C . MET A 1 247 ? 8.011 5.822 19.239 1.00 95.00 247 MET A C 1
ATOM 1843 O O . MET A 1 247 ? 8.451 5.297 18.217 1.00 95.00 247 MET A O 1
ATOM 1847 N N . ILE A 1 248 ? 8.470 7.000 19.677 1.00 94.31 248 ILE A N 1
ATOM 1848 C CA . ILE A 1 248 ? 9.562 7.732 19.013 1.00 94.31 248 ILE A CA 1
ATOM 1849 C C . ILE A 1 248 ? 10.850 6.899 19.015 1.00 94.31 248 ILE A C 1
ATOM 1851 O O . ILE A 1 248 ? 11.504 6.796 17.976 1.00 94.31 248 ILE A O 1
ATOM 1855 N N . ALA A 1 249 ? 11.173 6.232 20.126 1.00 93.94 249 ALA A N 1
ATOM 1856 C CA . ALA A 1 249 ? 12.325 5.334 20.221 1.00 93.94 249 ALA A CA 1
ATOM 1857 C C . ALA A 1 249 ? 12.254 4.141 19.244 1.00 93.94 249 ALA A C 1
ATOM 1859 O O . ALA A 1 249 ? 13.289 3.652 18.797 1.00 93.94 249 ALA A O 1
ATOM 1860 N N . GLU A 1 250 ? 11.050 3.707 18.860 1.00 94.00 250 GLU A N 1
ATOM 1861 C CA . GLU A 1 250 ? 10.820 2.658 17.852 1.00 94.00 250 GLU A CA 1
ATOM 1862 C C . GLU A 1 250 ? 10.769 3.198 16.405 1.00 94.00 250 GLU A C 1
ATOM 1864 O O . GLU A 1 250 ? 10.492 2.453 15.459 1.00 94.00 250 GLU A O 1
ATOM 1869 N N . GLY A 1 251 ? 11.046 4.493 16.210 1.00 92.88 251 GLY A N 1
ATOM 1870 C CA . GLY A 1 251 ? 11.141 5.138 14.900 1.00 92.88 251 GLY A CA 1
ATOM 1871 C C . GLY A 1 251 ? 9.877 5.867 14.433 1.00 92.88 251 GLY A C 1
ATOM 1872 O O . GLY A 1 251 ? 9.723 6.085 13.229 1.00 92.88 251 GLY A O 1
ATOM 1873 N N . LEU A 1 252 ? 8.963 6.244 15.338 1.00 95.50 252 LEU A N 1
ATOM 1874 C CA . LEU A 1 252 ? 7.799 7.069 14.991 1.00 95.50 252 LEU A CA 1
ATOM 1875 C C . LEU A 1 252 ? 8.213 8.479 14.541 1.00 95.50 252 LEU A C 1
ATOM 1877 O O . LEU A 1 252 ? 8.792 9.247 15.306 1.00 95.50 252 LEU A O 1
ATOM 1881 N N . GLN A 1 253 ? 7.782 8.873 13.343 1.00 93.00 253 GLN A N 1
ATOM 1882 C CA . GLN A 1 253 ? 7.745 10.275 12.924 1.00 93.00 253 GLN A CA 1
ATOM 1883 C C . GLN A 1 253 ? 6.460 10.927 13.453 1.00 93.00 253 GLN A C 1
ATOM 1885 O O . GLN A 1 253 ? 5.387 10.786 12.857 1.00 93.00 253 GLN A O 1
ATOM 1890 N N . THR A 1 254 ? 6.552 11.601 14.602 1.00 88.62 254 THR A N 1
ATOM 1891 C CA . THR A 1 254 ? 5.377 12.202 15.250 1.00 88.62 254 THR A CA 1
ATOM 1892 C C . THR A 1 254 ? 4.941 13.520 14.589 1.00 88.62 254 THR A C 1
ATOM 1894 O O . THR A 1 254 ? 5.767 14.317 14.149 1.00 88.62 254 THR A O 1
ATOM 1897 N N . VAL A 1 255 ? 3.630 13.760 14.535 1.00 83.75 255 VAL A N 1
ATOM 1898 C CA . VAL A 1 255 ? 2.969 14.964 13.989 1.00 83.75 255 VAL A CA 1
ATOM 1899 C C . VAL A 1 255 ? 2.897 16.088 15.028 1.00 83.75 255 VAL A C 1
ATOM 1901 O O . VAL A 1 255 ? 2.564 17.225 14.709 1.00 83.75 255 VAL A O 1
ATOM 1904 N N . GLY A 1 256 ? 3.230 15.795 16.283 1.00 72.19 256 GLY A N 1
ATOM 1905 C CA . GLY A 1 256 ? 3.286 16.786 17.344 1.00 72.19 256 GLY A CA 1
ATOM 1906 C C . GLY A 1 256 ? 3.464 16.155 18.715 1.00 72.19 256 GLY A C 1
ATOM 1907 O O . GLY A 1 256 ? 3.746 14.965 18.846 1.00 72.19 256 GLY A O 1
ATOM 1908 N N . ASP A 1 257 ? 3.283 16.976 19.742 1.00 68.06 257 ASP A N 1
ATOM 1909 C CA . ASP A 1 257 ? 3.403 16.542 21.126 1.00 68.06 257 ASP A CA 1
ATOM 1910 C C . ASP A 1 257 ? 2.157 15.752 21.573 1.00 68.06 257 ASP A C 1
ATOM 1912 O O . ASP A 1 257 ? 1.036 16.277 21.570 1.00 68.06 257 ASP A O 1
ATOM 1916 N N . MET A 1 258 ? 2.353 14.492 21.983 1.00 67.94 258 MET A N 1
ATOM 1917 C CA . MET A 1 258 ? 1.312 13.631 22.556 1.00 67.94 258 MET A CA 1
ATOM 1918 C C . MET A 1 258 ? 0.655 14.261 23.793 1.00 67.94 258 MET A C 1
ATOM 1920 O O . MET A 1 258 ? -0.536 14.042 24.032 1.00 67.94 258 MET A O 1
ATOM 1924 N N . HIS A 1 259 ? 1.370 15.106 24.547 1.00 61.56 259 HIS A N 1
ATOM 1925 C CA . HIS A 1 259 ? 0.819 15.816 25.700 1.00 61.56 259 HIS A CA 1
ATOM 1926 C C . HIS A 1 259 ? -0.371 16.718 25.336 1.00 61.56 259 HIS A C 1
ATOM 1928 O O . HIS A 1 259 ? -1.225 16.955 26.192 1.00 61.56 259 HIS A O 1
ATOM 1934 N N . ARG A 1 260 ? -0.525 17.133 24.064 1.00 60.66 260 ARG A N 1
ATOM 1935 C CA . ARG A 1 260 ? -1.726 17.846 23.584 1.00 60.66 260 ARG A CA 1
ATOM 1936 C C . ARG A 1 260 ? -3.013 17.027 23.757 1.00 60.66 260 ARG A C 1
ATOM 1938 O O . ARG A 1 260 ? -4.068 17.627 23.931 1.00 60.66 260 ARG A O 1
ATOM 1945 N N . LEU A 1 261 ? -2.954 15.690 23.723 1.00 57.25 261 LEU A N 1
ATOM 1946 C CA . LEU A 1 261 ? -4.098 14.809 24.014 1.00 57.25 261 LEU A CA 1
ATOM 1947 C C . LEU A 1 261 ? -4.228 14.503 25.509 1.00 57.25 261 LEU A C 1
ATOM 1949 O O . LEU A 1 261 ? -5.336 14.585 26.041 1.00 57.25 261 LEU A O 1
ATOM 1953 N N . SER A 1 262 ? -3.117 14.212 26.191 1.00 52.81 262 SER A N 1
ATOM 1954 C CA . SER A 1 262 ? -3.101 13.877 27.623 1.00 52.81 262 SER A CA 1
ATOM 1955 C C . SER A 1 262 ? -3.643 15.009 28.507 1.00 52.81 262 SER A C 1
ATOM 1957 O O . SER A 1 262 ? -4.377 14.745 29.458 1.00 52.81 262 SER A O 1
ATOM 1959 N N . LEU A 1 263 ? -3.357 16.271 28.159 1.00 46.38 263 LEU A N 1
ATOM 1960 C CA . LEU A 1 263 ? -3.882 17.455 28.856 1.00 46.38 263 LEU A CA 1
ATOM 1961 C C . LEU A 1 263 ? -5.404 17.618 28.700 1.00 46.38 263 LEU A C 1
ATOM 1963 O O . LEU A 1 263 ? -6.049 18.234 29.539 1.00 46.38 263 LEU A O 1
ATOM 1967 N N . ILE A 1 264 ? -5.993 17.059 27.639 1.00 50.19 264 ILE A N 1
ATOM 1968 C CA . ILE A 1 264 ? -7.434 17.153 27.360 1.00 50.19 264 ILE A CA 1
ATOM 1969 C C . ILE A 1 264 ? -8.192 15.927 27.916 1.00 50.19 264 ILE A C 1
ATOM 1971 O O . ILE A 1 264 ? -9.401 15.997 28.151 1.00 50.19 264 ILE A O 1
ATOM 1975 N N . GLY A 1 265 ? -7.500 14.801 28.128 1.00 46.69 265 GLY A N 1
ATOM 1976 C CA . GLY A 1 265 ? -8.082 13.510 28.518 1.00 46.69 265 GLY A CA 1
ATOM 1977 C C . GLY A 1 265 ? -8.382 13.338 30.012 1.00 46.69 265 GLY A C 1
ATOM 1978 O O . GLY A 1 265 ? -9.363 12.679 30.359 1.00 46.69 265 GLY A O 1
ATOM 1979 N N . LEU A 1 266 ? -7.607 13.961 30.906 1.00 42.78 266 LEU A N 1
ATOM 1980 C CA . LEU A 1 266 ? -7.808 13.875 32.358 1.00 42.78 266 LEU A CA 1
ATOM 1981 C C . LEU A 1 266 ? -8.528 15.128 32.887 1.00 42.78 266 LEU A C 1
ATOM 1983 O O . LEU A 1 266 ? -7.913 16.124 33.237 1.00 42.78 266 LEU A O 1
ATOM 1987 N N . GLY A 1 267 ? -9.862 15.066 32.952 1.00 45.84 267 GLY A N 1
ATOM 1988 C CA . GLY A 1 267 ? -10.686 15.958 33.786 1.00 45.84 267 GLY A CA 1
ATOM 1989 C C . GLY A 1 267 ? -11.311 17.197 33.126 1.00 45.84 267 GLY A C 1
ATOM 1990 O O . GLY A 1 267 ? -12.339 17.655 33.615 1.00 45.84 267 GLY A O 1
ATOM 1991 N N . GLU A 1 268 ? -10.799 17.700 31.996 1.00 44.78 268 GLU A N 1
ATOM 1992 C CA . GLU A 1 268 ? -11.237 18.998 31.420 1.00 44.78 268 GLU A CA 1
ATOM 1993 C C . GLU A 1 268 ? -11.927 18.913 30.039 1.00 44.78 268 GLU A C 1
ATOM 1995 O O . GLU A 1 268 ? -12.023 19.892 29.292 1.00 44.78 268 GLU A O 1
ATOM 2000 N N . ALA A 1 269 ? -12.459 17.742 29.677 1.00 51.09 269 ALA A N 1
ATOM 2001 C CA . ALA A 1 269 ? -12.949 17.432 28.326 1.00 51.09 269 ALA A CA 1
ATOM 2002 C C . ALA A 1 269 ? -14.086 18.335 27.783 1.00 51.09 269 ALA A C 1
ATOM 2004 O O . ALA A 1 269 ? -14.340 18.334 26.575 1.00 51.09 269 ALA A O 1
ATOM 2005 N N . ILE A 1 270 ? -14.780 19.102 28.633 1.00 48.53 270 ILE A N 1
ATOM 2006 C CA . ILE A 1 270 ? -15.888 19.977 28.211 1.00 48.53 270 ILE A CA 1
ATOM 2007 C C . ILE A 1 270 ? -15.384 21.359 27.763 1.00 48.53 270 ILE A C 1
ATOM 2009 O O . ILE A 1 270 ? -15.875 21.880 26.763 1.00 48.53 270 ILE A O 1
ATOM 2013 N N . LEU A 1 271 ? -14.377 21.934 28.434 1.00 47.47 271 LEU A N 1
ATOM 2014 C CA . LEU A 1 271 ? -13.904 23.300 28.155 1.00 47.47 271 LEU A CA 1
ATOM 2015 C C . LEU A 1 271 ? -13.036 23.386 26.885 1.00 47.47 271 LEU A C 1
ATOM 2017 O O . LEU A 1 271 ? -12.995 24.428 26.239 1.00 47.47 271 LEU A O 1
ATOM 2021 N N . ASN A 1 272 ? -12.428 22.272 26.460 1.00 56.81 272 ASN A N 1
ATOM 2022 C CA . ASN A 1 272 ? -11.508 22.211 25.315 1.00 56.81 272 ASN A CA 1
ATOM 2023 C C . ASN A 1 272 ? -12.032 21.394 24.111 1.00 56.81 272 ASN A C 1
ATOM 2025 O O . ASN A 1 272 ? -11.260 20.984 23.239 1.00 56.81 272 ASN A O 1
ATOM 2029 N N . TYR A 1 273 ? -13.350 21.163 24.012 1.00 61.31 273 TYR A N 1
ATOM 2030 C CA . TYR A 1 273 ? -13.947 20.338 22.946 1.00 61.31 273 TYR A CA 1
ATOM 2031 C C . TYR A 1 273 ? -13.617 20.825 21.523 1.00 61.31 273 TYR A C 1
ATOM 2033 O O . TYR A 1 273 ? -13.346 20.005 20.636 1.00 61.31 273 TYR A O 1
ATOM 2041 N N . ASN A 1 274 ? -13.617 22.146 21.303 1.00 66.69 274 ASN A N 1
ATOM 2042 C CA . ASN A 1 274 ? -13.301 22.751 20.005 1.00 66.69 274 ASN A CA 1
ATOM 2043 C C . ASN A 1 274 ? -11.856 22.459 19.588 1.00 66.69 274 ASN A C 1
ATOM 2045 O O . ASN A 1 274 ? -11.622 22.047 18.452 1.00 66.69 274 ASN A O 1
ATOM 2049 N N . ASN A 1 275 ? -10.916 22.554 20.530 1.00 72.81 275 ASN A N 1
ATOM 2050 C CA . ASN A 1 275 ? -9.502 22.257 20.297 1.00 72.81 275 ASN A CA 1
ATOM 2051 C C . ASN A 1 275 ? -9.302 20.782 19.930 1.00 72.81 275 ASN A C 1
ATOM 2053 O O . ASN A 1 275 ? -8.611 20.465 18.966 1.00 72.81 275 ASN A O 1
ATOM 2057 N N . LEU A 1 276 ? -9.998 19.872 20.618 1.00 75.88 276 LEU A N 1
ATOM 2058 C CA . LEU A 1 276 ? -9.937 18.441 20.319 1.00 75.88 276 LEU A CA 1
ATOM 2059 C C . LEU A 1 276 ? -10.576 18.097 18.960 1.00 75.88 276 LEU A C 1
ATOM 2061 O O . LEU A 1 276 ? -10.212 17.111 18.318 1.00 75.88 276 LEU A O 1
ATOM 2065 N N . SER A 1 277 ? -11.592 18.856 18.540 1.00 80.50 277 SER A N 1
ATOM 2066 C CA . SER A 1 277 ? -12.204 18.709 17.217 1.00 80.50 277 SER A CA 1
ATOM 2067 C C . SER A 1 277 ? -11.256 19.182 16.120 1.00 80.50 277 SER A C 1
ATOM 2069 O O . SER A 1 277 ? -11.034 18.428 15.179 1.00 80.50 277 SER A O 1
ATOM 2071 N N . ALA A 1 278 ? -10.689 20.382 16.259 1.00 83.69 278 ALA A N 1
ATOM 2072 C CA . ALA A 1 278 ? -9.734 20.936 15.304 1.00 83.69 278 ALA A CA 1
ATOM 2073 C C . ALA A 1 278 ? -8.501 20.034 15.160 1.00 83.69 278 ALA A C 1
ATOM 2075 O O . ALA A 1 278 ? -8.080 19.739 14.048 1.00 83.69 278 ALA A O 1
ATOM 2076 N N . PHE A 1 279 ? -7.996 19.496 16.273 1.00 84.69 279 PHE A N 1
ATOM 2077 C CA . PHE A 1 279 ? -6.885 18.549 16.254 1.00 84.69 279 PHE A CA 1
ATOM 2078 C C . PHE A 1 279 ? -7.225 17.238 15.530 1.00 84.69 279 PHE A C 1
ATOM 2080 O O . PHE A 1 279 ? -6.414 16.703 14.780 1.00 84.69 279 PHE A O 1
ATOM 2087 N N . ALA A 1 280 ? -8.447 16.718 15.694 1.00 87.75 280 ALA A N 1
ATOM 2088 C CA . ALA A 1 280 ? -8.880 15.557 14.919 1.00 87.75 280 ALA A CA 1
ATOM 2089 C C . ALA A 1 280 ? -8.929 15.860 13.412 1.00 87.75 280 ALA A C 1
ATOM 2091 O O . ALA A 1 280 ? -8.630 14.972 12.619 1.00 87.75 280 ALA A O 1
ATOM 2092 N N . ASP A 1 281 ? -9.299 17.081 13.018 1.00 88.44 281 ASP A N 1
ATOM 2093 C CA . ASP A 1 281 ? -9.314 17.499 11.612 1.00 88.44 281 ASP A CA 1
ATOM 2094 C C . ASP A 1 281 ? -7.886 17.674 11.060 1.00 88.44 281 ASP A C 1
ATOM 2096 O O . ASP A 1 281 ? -7.609 17.220 9.952 1.00 88.44 281 ASP A O 1
ATOM 2100 N N . GLU A 1 282 ? -6.959 18.213 11.859 1.00 89.19 282 GLU A N 1
ATOM 2101 C CA . GLU A 1 282 ? -5.519 18.282 11.554 1.00 89.19 282 GLU A CA 1
ATOM 2102 C C . GLU A 1 282 ? -4.937 16.884 11.292 1.00 89.19 282 GLU A C 1
ATOM 2104 O O . GLU A 1 282 ? -4.335 16.643 10.245 1.00 89.19 282 GLU A O 1
ATOM 2109 N N . LEU A 1 283 ? -5.195 15.925 12.192 1.00 91.94 283 LEU A N 1
ATOM 2110 C CA . LEU A 1 283 ? -4.767 14.538 12.004 1.00 91.94 283 LEU A CA 1
ATOM 2111 C C . LEU A 1 283 ? -5.415 13.899 10.772 1.00 91.94 283 LEU A C 1
ATOM 2113 O O . LEU A 1 283 ? -4.758 13.136 10.070 1.00 91.94 283 LEU A O 1
ATOM 2117 N N . VAL A 1 284 ? -6.693 14.182 10.492 1.00 93.62 284 VAL A N 1
ATOM 2118 C CA . VAL A 1 284 ? -7.364 13.662 9.291 1.00 93.62 284 VAL A CA 1
ATOM 2119 C C . VAL A 1 284 ? -6.662 14.164 8.038 1.00 93.62 284 VAL A C 1
ATOM 2121 O O . VAL A 1 284 ? -6.342 13.349 7.178 1.00 93.62 284 VAL A O 1
ATOM 2124 N N . GLU A 1 285 ? -6.385 15.463 7.928 1.00 89.38 285 GLU A N 1
ATOM 2125 C CA . GLU A 1 285 ? -5.682 15.995 6.758 1.00 89.38 285 GLU A CA 1
ATOM 2126 C C . GLU A 1 285 ? -4.249 15.460 6.667 1.00 89.38 285 GLU A C 1
ATOM 2128 O O . GLU A 1 285 ? -3.821 15.088 5.575 1.00 89.38 285 GLU A O 1
ATOM 2133 N N . TYR A 1 286 ? -3.548 15.291 7.792 1.00 89.44 286 TYR A N 1
ATOM 2134 C CA . TYR A 1 286 ? -2.244 14.628 7.808 1.00 89.44 286 TYR A CA 1
ATOM 2135 C C . TYR A 1 286 ? -2.319 13.200 7.246 1.00 89.44 286 TYR A C 1
ATOM 2137 O O . TYR A 1 286 ? -1.548 12.835 6.359 1.00 89.44 286 TYR A O 1
ATOM 2145 N N . VAL A 1 287 ? -3.287 12.392 7.694 1.00 92.69 287 VAL A N 1
ATOM 2146 C CA . VAL A 1 287 ? -3.494 11.036 7.161 1.00 92.69 287 VAL A CA 1
ATOM 2147 C C . VAL A 1 287 ? -3.818 11.070 5.669 1.00 92.69 287 VAL A C 1
ATOM 2149 O O . VAL A 1 287 ? -3.270 10.277 4.908 1.00 92.69 287 VAL A O 1
ATOM 2152 N N . MET A 1 288 ? -4.668 11.995 5.223 1.00 85.81 288 MET A N 1
ATOM 2153 C CA . MET A 1 288 ? -5.010 12.130 3.804 1.00 85.81 288 MET A CA 1
ATOM 2154 C C . MET A 1 288 ? -3.809 12.526 2.935 1.00 85.81 288 MET A C 1
ATOM 2156 O O . MET A 1 288 ? -3.761 12.125 1.772 1.00 85.81 288 MET A O 1
ATOM 2160 N N . GLN A 1 289 ? -2.857 13.289 3.480 1.00 83.62 289 GLN A N 1
ATOM 2161 C CA . GLN A 1 289 ? -1.607 13.654 2.808 1.00 83.62 289 GLN A CA 1
ATOM 2162 C C . GLN A 1 289 ? -0.627 12.480 2.751 1.00 83.62 289 GLN A C 1
ATOM 2164 O O . GLN A 1 289 ? -0.054 12.214 1.698 1.00 83.62 289 GLN A O 1
ATOM 2169 N N . GLN A 1 290 ? -0.452 11.763 3.864 1.00 84.00 290 GLN A N 1
ATOM 2170 C CA . GLN A 1 290 ? 0.486 10.639 3.943 1.00 84.00 290 GLN A CA 1
ATOM 2171 C C . GLN A 1 290 ? -0.023 9.372 3.244 1.00 84.00 290 GLN A C 1
ATOM 2173 O O . GLN A 1 290 ? 0.783 8.509 2.904 1.00 84.00 290 GLN A O 1
ATOM 2178 N N . ARG A 1 291 ? -1.347 9.242 3.063 1.00 82.81 291 ARG A N 1
ATOM 2179 C CA . ARG A 1 291 ? -2.032 8.050 2.532 1.00 82.81 291 ARG A CA 1
ATOM 2180 C C . ARG A 1 291 ? -1.448 6.733 3.077 1.00 82.81 291 ARG A C 1
ATOM 2182 O O . ARG A 1 291 ? -0.985 5.893 2.301 1.00 82.81 291 ARG A O 1
ATOM 2189 N N . PRO A 1 292 ? -1.429 6.544 4.409 1.00 88.62 292 PRO A N 1
ATOM 2190 C CA . PRO A 1 292 ? -0.865 5.352 5.023 1.00 88.62 292 PRO A CA 1
ATOM 2191 C C . PRO A 1 292 ? -1.583 4.079 4.570 1.00 88.62 292 PRO A C 1
ATOM 2193 O O . PRO A 1 292 ? -2.798 4.067 4.372 1.00 88.62 292 PRO A O 1
ATOM 2196 N N . LYS A 1 293 ? -0.840 2.976 4.479 1.00 86.50 293 LYS A N 1
ATOM 2197 C CA . LYS A 1 293 ? -1.392 1.660 4.107 1.00 86.50 293 LYS A CA 1
ATOM 2198 C C . LYS A 1 293 ? -2.268 1.038 5.193 1.00 86.50 293 LYS A C 1
ATOM 2200 O O . LYS A 1 293 ? -3.088 0.173 4.911 1.00 86.50 293 LYS A O 1
ATOM 2205 N N . LEU A 1 294 ? -2.074 1.472 6.435 1.00 93.31 294 LEU A N 1
ATOM 2206 C CA . LEU A 1 294 ? -2.793 1.013 7.614 1.00 93.31 294 LEU A CA 1
ATOM 2207 C C . LEU A 1 294 ? -2.888 2.166 8.613 1.00 93.31 294 LEU A C 1
ATOM 2209 O O . LEU A 1 294 ? -1.907 2.876 8.836 1.00 93.31 294 LEU A O 1
ATOM 2213 N N . ILE A 1 295 ? -4.063 2.336 9.217 1.00 97.12 295 ILE A N 1
ATOM 2214 C CA . ILE A 1 295 ? -4.302 3.288 10.301 1.00 97.12 295 ILE A CA 1
ATOM 2215 C C . ILE A 1 295 ? -4.574 2.500 11.577 1.00 97.12 295 ILE A C 1
ATOM 2217 O O . ILE A 1 295 ? -5.517 1.715 11.644 1.00 97.12 295 ILE A O 1
ATOM 2221 N N . MET A 1 296 ? -3.764 2.732 12.601 1.00 96.44 296 MET A N 1
ATOM 2222 C CA . MET A 1 296 ? -3.886 2.121 13.916 1.00 96.44 296 MET A CA 1
ATOM 2223 C C . MET A 1 296 ? -4.222 3.183 14.954 1.00 96.44 296 MET A C 1
ATOM 2225 O O . MET A 1 296 ? -3.634 4.261 14.987 1.00 96.44 296 MET A O 1
ATOM 2229 N N . THR A 1 297 ? -5.169 2.873 15.829 1.00 95.06 297 THR A N 1
ATOM 2230 C CA . THR A 1 297 ? -5.499 3.724 16.977 1.00 95.06 297 THR A CA 1
ATOM 2231 C C . THR A 1 297 ? -5.378 2.897 18.247 1.00 95.06 297 THR A C 1
ATOM 2233 O O . THR A 1 297 ? -5.922 1.798 18.311 1.00 95.06 297 THR A O 1
ATOM 2236 N N . ILE A 1 298 ? -4.639 3.402 19.228 1.00 92.00 298 ILE A N 1
ATOM 2237 C CA . ILE A 1 298 ? -4.277 2.705 20.458 1.00 92.00 298 ILE A CA 1
ATOM 2238 C C . ILE A 1 298 ? -4.904 3.461 21.617 1.00 92.00 298 ILE A C 1
ATOM 2240 O O . ILE A 1 298 ? -4.520 4.593 21.914 1.00 92.00 298 ILE A O 1
ATOM 2244 N N . ASP A 1 299 ? -5.890 2.830 22.248 1.00 79.94 299 ASP A N 1
ATOM 2245 C CA . ASP A 1 299 ? -6.675 3.451 23.309 1.00 79.94 299 ASP A CA 1
ATOM 2246 C C . ASP A 1 299 ? -7.289 4.809 22.870 1.00 79.94 299 ASP A C 1
ATOM 2248 O O . ASP A 1 299 ? -7.532 5.055 21.681 1.00 79.94 299 ASP A O 1
ATOM 2252 N N . ALA A 1 300 ? -7.643 5.686 23.809 1.00 67.00 300 ALA A N 1
ATOM 2253 C CA . ALA A 1 300 ? -8.318 6.965 23.567 1.00 67.00 300 ALA A CA 1
ATOM 2254 C C . ALA A 1 300 ? -9.718 6.809 22.934 1.00 67.00 300 ALA A C 1
ATOM 2256 O O . ALA A 1 300 ? -10.122 7.549 22.032 1.00 67.00 300 ALA A O 1
ATOM 2257 N N . LYS A 1 301 ? -10.495 5.841 23.442 1.00 68.94 301 LYS A N 1
ATOM 2258 C CA . LYS A 1 301 ? -11.823 5.388 22.961 1.00 68.94 301 LYS A CA 1
ATOM 2259 C C . LYS A 1 301 ? -12.696 6.480 22.322 1.00 68.94 301 LYS A C 1
ATOM 2261 O O . LYS A 1 301 ? -13.156 6.335 21.190 1.00 68.94 301 LYS A O 1
ATOM 2266 N N . GLY A 1 302 ? -12.967 7.572 23.043 1.00 76.94 302 GLY A N 1
ATOM 2267 C CA . GLY A 1 302 ? -13.856 8.644 22.573 1.00 76.94 302 GLY A CA 1
ATOM 2268 C C . GLY A 1 302 ? -13.289 9.428 21.384 1.00 76.94 302 GLY A C 1
ATOM 2269 O O . GLY A 1 302 ? -14.010 9.694 20.415 1.00 76.94 302 GLY A O 1
ATOM 2270 N N . PHE A 1 303 ? -11.999 9.756 21.449 1.00 83.81 303 PHE A N 1
ATOM 2271 C CA . PHE A 1 303 ? -11.279 10.479 20.407 1.00 83.81 303 PHE A CA 1
ATOM 2272 C C . PHE A 1 303 ? -11.064 9.603 19.171 1.00 83.81 303 PHE A C 1
ATOM 2274 O O . PHE A 1 303 ? -11.487 9.993 18.084 1.00 83.81 303 PHE A O 1
ATOM 2281 N N . SER A 1 304 ? -10.521 8.396 19.348 1.00 87.69 304 SER A N 1
ATOM 2282 C CA . SER A 1 304 ? -10.187 7.442 18.283 1.00 87.69 304 SER A CA 1
ATOM 2283 C C . SER A 1 304 ? -11.394 7.115 17.408 1.00 87.69 304 SER A C 1
ATOM 2285 O O . SER A 1 304 ? -11.316 7.183 16.183 1.00 87.69 304 SER A O 1
ATOM 2287 N N . VAL A 1 305 ? -12.566 6.884 18.009 1.00 87.75 305 VAL A N 1
ATOM 2288 C CA . VAL A 1 305 ? -13.800 6.646 17.246 1.00 87.75 305 VAL A CA 1
ATOM 2289 C C . VAL A 1 305 ? -14.231 7.887 16.456 1.00 87.75 305 VAL A C 1
ATOM 2291 O O . VAL A 1 305 ? -14.711 7.772 15.327 1.00 87.75 305 VAL A O 1
ATOM 2294 N N . ARG A 1 306 ? -14.107 9.090 17.034 1.00 87.94 306 ARG A N 1
ATOM 2295 C CA . ARG A 1 306 ? -14.491 10.340 16.356 1.00 87.94 306 ARG A CA 1
ATOM 2296 C C . ARG A 1 306 ? -13.547 10.647 15.196 1.00 87.94 306 ARG A C 1
ATOM 2298 O O . ARG A 1 306 ? -14.032 10.967 14.111 1.00 87.94 306 ARG A O 1
ATOM 2305 N N . PHE A 1 307 ? -12.244 10.528 15.427 1.00 92.12 307 PHE A N 1
ATOM 2306 C CA . PHE A 1 307 ? -11.199 10.644 14.418 1.00 92.12 307 PHE A CA 1
ATOM 2307 C C . PHE A 1 307 ? -11.454 9.663 13.269 1.00 92.12 307 PHE A C 1
ATOM 2309 O O . PHE A 1 307 ? -11.653 10.094 12.136 1.00 92.12 307 PHE A O 1
ATOM 2316 N N . ALA A 1 308 ? -11.598 8.368 13.561 1.00 93.69 308 ALA A N 1
ATOM 2317 C CA . ALA A 1 308 ? -11.804 7.350 12.537 1.00 93.69 308 ALA A CA 1
ATOM 2318 C C . ALA A 1 308 ? -13.118 7.551 11.752 1.00 93.69 308 ALA A C 1
ATOM 2320 O O . ALA A 1 308 ? -13.140 7.412 10.530 1.00 93.69 308 ALA A O 1
ATOM 2321 N N . ALA A 1 309 ? -14.207 7.984 12.400 1.00 92.75 309 ALA A N 1
ATOM 2322 C CA . ALA A 1 309 ? -15.459 8.306 11.707 1.00 92.75 309 ALA A CA 1
ATOM 2323 C C . ALA A 1 309 ? -15.346 9.537 10.783 1.00 92.75 309 ALA A C 1
ATOM 2325 O O . ALA A 1 309 ? -16.020 9.614 9.750 1.00 92.75 309 ALA A O 1
ATOM 2326 N N . ARG A 1 310 ? -14.527 10.535 11.142 1.00 94.19 310 ARG A N 1
ATOM 2327 C CA . ARG A 1 310 ? -14.225 11.685 10.270 1.00 94.19 310 ARG A CA 1
ATOM 2328 C C . ARG A 1 310 ? -13.335 11.268 9.110 1.00 94.19 310 ARG A C 1
ATOM 2330 O O . ARG A 1 310 ? -13.683 11.559 7.966 1.00 94.19 310 ARG A O 1
ATOM 2337 N N . LEU A 1 311 ? -12.277 10.520 9.406 1.00 95.31 311 LEU A N 1
ATOM 2338 C CA . LEU A 1 311 ? -11.346 9.999 8.421 1.00 95.31 311 LEU A CA 1
ATOM 2339 C C . LEU A 1 311 ? -12.072 9.161 7.366 1.00 95.31 311 LEU A C 1
ATOM 2341 O O . LEU A 1 311 ? -11.943 9.450 6.186 1.00 95.31 311 LEU A O 1
ATOM 2345 N N . ARG A 1 312 ? -12.945 8.223 7.763 1.00 92.00 312 ARG A N 1
ATOM 2346 C CA . ARG A 1 312 ? -13.787 7.441 6.833 1.00 92.00 312 ARG A CA 1
ATOM 2347 C C . ARG A 1 312 ? -14.560 8.314 5.852 1.00 92.00 312 ARG A C 1
ATOM 2349 O O . ARG A 1 312 ? -14.525 8.064 4.652 1.00 92.00 312 ARG A O 1
ATOM 2356 N N . ARG A 1 313 ? -15.236 9.357 6.343 1.00 92.06 313 ARG A N 1
ATOM 2357 C CA . ARG A 1 313 ? -15.997 10.277 5.482 1.00 92.06 313 ARG A CA 1
ATOM 2358 C C . ARG A 1 313 ? -15.084 11.042 4.526 1.00 92.06 313 ARG A C 1
ATOM 2360 O O . ARG A 1 313 ? -15.463 11.276 3.382 1.00 92.06 313 ARG A O 1
ATOM 2367 N N . ARG A 1 314 ? -13.900 11.454 4.982 1.00 88.88 314 ARG A N 1
ATOM 2368 C CA . ARG A 1 314 ? -12.920 12.170 4.157 1.00 88.88 314 ARG A CA 1
ATOM 2369 C C . ARG A 1 314 ? -12.311 11.268 3.079 1.00 88.88 314 ARG A C 1
ATOM 2371 O O . ARG A 1 314 ? -12.275 11.677 1.923 1.00 88.88 314 ARG A O 1
ATOM 2378 N N . MET A 1 315 ? -11.936 10.047 3.453 1.00 87.31 315 MET A N 1
ATOM 2379 C CA . MET A 1 315 ? -11.459 8.973 2.580 1.00 87.31 315 MET A CA 1
ATOM 2380 C C . MET A 1 315 ? -12.470 8.668 1.465 1.00 87.31 315 MET A C 1
ATOM 2382 O O . MET A 1 315 ? -12.140 8.788 0.288 1.00 87.31 315 MET A O 1
ATOM 2386 N N . GLN A 1 316 ? -13.735 8.422 1.827 1.00 83.06 316 GLN A N 1
ATOM 2387 C CA . GLN A 1 316 ? -14.824 8.171 0.872 1.00 83.06 316 GLN A CA 1
ATOM 2388 C C . GLN A 1 316 ? -15.000 9.306 -0.143 1.00 83.06 316 GLN A C 1
ATOM 2390 O O . GLN A 1 316 ? -15.108 9.048 -1.337 1.00 83.06 316 GLN A O 1
ATOM 2395 N N . ARG A 1 317 ? -14.990 10.569 0.308 1.00 77.38 317 ARG A N 1
ATOM 2396 C CA . ARG A 1 317 ? -15.099 11.732 -0.594 1.00 77.38 317 ARG A CA 1
ATOM 2397 C C . ARG A 1 317 ? -13.916 11.868 -1.547 1.00 77.38 317 ARG A C 1
ATOM 2399 O O . ARG A 1 317 ? -14.077 12.424 -2.623 1.00 77.38 317 ARG A O 1
ATOM 2406 N N . ALA A 1 318 ? -12.741 11.404 -1.138 1.00 70.44 318 ALA A N 1
ATOM 2407 C CA . ALA A 1 318 ? -11.528 11.446 -1.942 1.00 70.44 318 ALA A CA 1
ATOM 2408 C C . ALA A 1 318 ? -11.335 10.196 -2.821 1.00 70.44 318 ALA A C 1
ATOM 2410 O O . ALA A 1 318 ? -10.321 10.109 -3.507 1.00 70.44 318 ALA A O 1
ATOM 2411 N N . GLY A 1 319 ? -12.252 9.218 -2.771 1.00 73.38 319 GLY A N 1
ATOM 2412 C CA . GLY A 1 319 ? -12.111 7.948 -3.492 1.00 73.38 319 GLY A CA 1
ATOM 2413 C C . GLY A 1 319 ? -10.935 7.089 -3.014 1.00 73.38 319 GLY A C 1
ATOM 2414 O O . GLY A 1 319 ? -10.454 6.244 -3.760 1.00 73.38 319 GLY A O 1
ATOM 2415 N N . TRP A 1 320 ? -10.450 7.309 -1.789 1.00 78.88 320 TRP A N 1
ATOM 2416 C CA . TRP A 1 320 ? -9.342 6.562 -1.194 1.00 78.88 320 TRP A CA 1
ATOM 2417 C C . TRP A 1 320 ? -9.849 5.733 -0.015 1.00 78.88 320 TRP A C 1
ATOM 2419 O O . TRP A 1 320 ? -10.780 6.137 0.678 1.00 78.88 320 TRP A O 1
ATOM 2429 N N . THR A 1 321 ? -9.250 4.570 0.226 1.00 82.31 321 THR A N 1
ATOM 2430 C CA . THR A 1 321 ? -9.605 3.694 1.346 1.00 82.31 321 THR A CA 1
ATOM 2431 C C . THR A 1 321 ? -8.354 3.066 1.932 1.00 82.31 321 THR A C 1
ATOM 2433 O O . THR A 1 321 ? -7.517 2.567 1.185 1.00 82.31 321 THR A O 1
ATOM 2436 N N . ALA A 1 322 ? -8.275 3.023 3.258 1.00 86.00 322 ALA A N 1
ATOM 2437 C CA . ALA A 1 322 ? -7.275 2.267 3.997 1.00 86.00 322 ALA A CA 1
ATOM 2438 C C . ALA A 1 322 ? -7.926 1.621 5.234 1.00 86.00 322 ALA A C 1
ATOM 2440 O O . ALA A 1 322 ? -8.882 2.196 5.776 1.00 86.00 322 ALA A O 1
ATOM 2441 N N . PRO A 1 323 ? -7.451 0.436 5.664 1.00 92.56 323 PRO A N 1
ATOM 2442 C CA . PRO A 1 323 ? -7.970 -0.243 6.843 1.00 92.56 323 PRO A CA 1
ATOM 2443 C C . PRO A 1 323 ? -7.680 0.558 8.117 1.00 92.56 323 PRO A C 1
ATOM 2445 O O . PRO A 1 323 ? -6.574 1.070 8.306 1.00 92.56 323 PRO A O 1
ATOM 2448 N N . ILE A 1 324 ? -8.674 0.640 9.002 1.00 96.69 324 ILE A N 1
ATOM 2449 C CA . ILE A 1 324 ? -8.564 1.263 10.322 1.00 96.69 324 ILE A CA 1
ATOM 2450 C C . ILE A 1 324 ? -8.722 0.191 11.400 1.00 96.69 324 ILE A C 1
ATOM 2452 O O . ILE A 1 324 ? -9.819 -0.325 11.615 1.00 96.69 324 ILE A O 1
ATOM 2456 N N . ILE A 1 325 ? -7.640 -0.105 12.114 1.00 95.88 325 ILE A N 1
ATOM 2457 C CA . ILE A 1 325 ? -7.613 -1.062 13.222 1.00 95.88 325 ILE A CA 1
ATOM 2458 C C . ILE A 1 325 ? -7.550 -0.302 14.548 1.00 95.88 325 ILE A C 1
ATOM 2460 O O . ILE A 1 325 ? -6.837 0.697 14.688 1.00 95.88 325 ILE A O 1
ATOM 2464 N N . HIS A 1 326 ? -8.309 -0.768 15.534 1.00 95.44 326 HIS A N 1
ATOM 2465 C CA . HIS A 1 326 ? -8.253 -0.242 16.894 1.00 95.44 326 HIS A CA 1
ATOM 2466 C C . HIS A 1 326 ? -7.678 -1.274 17.858 1.00 95.44 326 HIS A C 1
ATOM 2468 O O . HIS A 1 326 ? -8.016 -2.451 17.775 1.00 95.44 326 HIS A O 1
ATOM 2474 N N . THR A 1 327 ? -6.856 -0.827 18.798 1.00 92.88 327 THR A N 1
ATOM 2475 C CA . THR A 1 327 ? -6.321 -1.643 19.888 1.00 92.88 327 THR A CA 1
ATOM 2476 C C . THR A 1 327 ? -6.890 -1.148 21.205 1.00 92.88 327 THR A C 1
ATOM 2478 O O . THR A 1 327 ? -6.923 0.060 21.438 1.00 92.88 327 THR A O 1
ATOM 2481 N N . VAL A 1 328 ? -7.249 -2.098 22.075 1.00 88.88 328 VAL A N 1
ATOM 2482 C CA . VAL A 1 328 ? -7.998 -1.922 23.329 1.00 88.88 328 VAL A CA 1
ATOM 2483 C C . VAL A 1 328 ? -9.494 -1.803 23.062 1.00 88.88 328 VAL A C 1
ATOM 2485 O O . VAL A 1 328 ? -10.010 -0.760 22.666 1.00 88.88 328 VAL A O 1
ATOM 2488 N N . ALA A 1 329 ? -10.230 -2.889 23.304 1.00 81.81 329 ALA A N 1
ATOM 2489 C CA . ALA A 1 329 ? -11.675 -2.872 23.148 1.00 81.81 329 ALA A CA 1
ATOM 2490 C C . ALA A 1 329 ? -12.322 -1.827 24.083 1.00 81.81 329 ALA A C 1
ATOM 2492 O O . ALA A 1 329 ? -11.827 -1.536 25.183 1.00 81.81 329 ALA A O 1
ATOM 2493 N N . PRO A 1 330 ? -13.466 -1.237 23.691 1.00 77.88 330 PRO A N 1
ATOM 2494 C CA . PRO A 1 330 ? -14.258 -0.478 24.638 1.00 77.88 330 PRO A CA 1
ATOM 2495 C C . PRO A 1 330 ? -14.631 -1.403 25.797 1.00 77.88 330 PRO A C 1
ATOM 2497 O O . PRO A 1 330 ? -14.886 -2.586 25.602 1.00 77.88 330 PRO A O 1
ATOM 2500 N N . THR A 1 331 ? -14.710 -0.849 27.002 1.00 70.06 331 THR A N 1
ATOM 2501 C CA . THR A 1 331 ? -15.139 -1.569 28.207 1.00 70.06 331 THR A CA 1
ATOM 2502 C C . THR A 1 331 ? -16.650 -1.826 28.138 1.00 70.06 331 THR A C 1
ATOM 2504 O O . THR A 1 331 ? -17.436 -1.239 28.883 1.00 70.06 331 THR A O 1
ATOM 2507 N N . VAL A 1 332 ? -17.076 -2.652 27.174 1.00 60.22 332 VAL A N 1
ATOM 2508 C CA . VAL A 1 332 ? -18.481 -2.974 26.875 1.00 60.22 332 VAL A CA 1
ATOM 2509 C C . VAL A 1 332 ? -19.143 -3.599 28.099 1.00 60.22 332 VAL A C 1
ATOM 2511 O O . VAL A 1 332 ? -20.278 -3.252 28.419 1.00 60.22 332 VAL A O 1
ATOM 2514 N N . TRP A 1 333 ? -18.400 -4.438 28.826 1.00 55.88 333 TRP A N 1
ATOM 2515 C CA . TRP A 1 333 ? -18.845 -5.087 30.059 1.00 55.88 333 TRP A CA 1
ATOM 2516 C C . TRP A 1 333 ? -19.083 -4.112 31.220 1.00 55.88 333 TRP A C 1
ATOM 2518 O O . TRP A 1 333 ? -19.866 -4.422 32.108 1.00 55.88 333 TRP A O 1
ATOM 2528 N N . ALA A 1 334 ? -18.446 -2.936 31.222 1.00 52.06 334 ALA A N 1
ATOM 2529 C CA . ALA A 1 334 ? -18.564 -1.974 32.321 1.00 52.06 334 ALA A CA 1
ATOM 2530 C C . ALA A 1 334 ? -19.544 -0.821 32.033 1.00 52.06 334 ALA A C 1
ATOM 2532 O O . ALA A 1 334 ? -20.016 -0.184 32.967 1.00 52.06 334 ALA A O 1
ATOM 2533 N N . TRP A 1 335 ? -19.856 -0.534 30.760 1.00 53.66 335 TRP A N 1
ATOM 2534 C CA . TRP A 1 335 ? -20.622 0.668 30.380 1.00 53.66 335 TRP A CA 1
ATOM 2535 C C . TRP A 1 335 ? -21.711 0.438 29.317 1.00 53.66 335 TRP A C 1
ATOM 2537 O O . TRP A 1 335 ? -22.286 1.415 28.846 1.00 53.66 335 TRP A O 1
ATOM 2547 N N . GLY A 1 336 ? -21.987 -0.815 28.922 1.00 58.75 336 GLY A N 1
ATOM 2548 C CA . GLY A 1 336 ? -23.174 -1.208 28.151 1.00 58.75 336 GLY A CA 1
ATOM 2549 C C . GLY A 1 336 ? -22.954 -1.607 26.681 1.00 58.75 336 GLY A C 1
ATOM 2550 O O . GLY A 1 336 ? -22.138 -1.033 25.953 1.00 58.75 336 GLY A O 1
ATOM 2551 N N . MET A 1 337 ? -23.750 -2.587 26.218 1.00 70.31 337 MET A N 1
ATOM 2552 C CA . MET A 1 337 ? -23.625 -3.230 24.896 1.00 70.31 337 MET A CA 1
ATOM 2553 C C . MET A 1 337 ? -23.784 -2.282 23.703 1.00 70.31 337 MET A C 1
ATOM 2555 O O . MET A 1 337 ? -23.239 -2.560 22.640 1.00 70.31 337 MET A O 1
ATOM 2559 N N . TRP A 1 338 ? -24.483 -1.150 23.823 1.00 70.81 338 TRP A N 1
ATOM 2560 C CA . TRP A 1 338 ? -24.712 -0.260 22.674 1.00 70.81 338 TRP A CA 1
ATOM 2561 C C . TRP A 1 338 ? -23.413 0.328 22.098 1.00 70.81 338 TRP A C 1
ATOM 2563 O O . TRP A 1 338 ? -23.345 0.570 20.891 1.00 70.81 338 TRP A O 1
ATOM 2573 N N . ARG A 1 339 ? -22.365 0.503 22.923 1.00 72.25 339 ARG A N 1
ATOM 2574 C CA . ARG A 1 339 ? -21.065 1.066 22.507 1.00 72.25 339 ARG A CA 1
ATOM 2575 C C . ARG A 1 339 ? -20.381 0.246 21.411 1.00 72.25 339 ARG A C 1
ATOM 2577 O O . ARG A 1 339 ? -19.693 0.828 20.572 1.00 72.25 339 ARG A O 1
ATOM 2584 N N . ARG A 1 340 ? -20.619 -1.068 21.366 1.00 76.38 340 ARG A N 1
ATOM 2585 C CA . ARG A 1 340 ? -19.996 -1.985 20.400 1.00 76.38 340 ARG A CA 1
ATOM 2586 C C . ARG A 1 340 ? -20.382 -1.678 18.942 1.00 76.38 340 ARG A C 1
ATOM 2588 O O . ARG A 1 340 ? -19.542 -1.775 18.054 1.00 76.38 340 ARG A O 1
ATOM 2595 N N . HIS A 1 341 ? -21.599 -1.176 18.699 1.00 83.31 341 HIS A N 1
ATOM 2596 C CA . HIS A 1 341 ? -22.072 -0.821 17.351 1.00 83.31 341 HIS A CA 1
ATOM 2597 C C . HIS A 1 341 ? -21.281 0.335 16.735 1.00 83.31 341 HIS A C 1
ATOM 2599 O O . HIS A 1 341 ? -21.020 0.348 15.534 1.00 83.31 341 HIS A O 1
ATOM 2605 N N . LYS A 1 342 ? -20.876 1.315 17.552 1.00 83.81 342 LYS A N 1
ATOM 2606 C CA . LYS A 1 342 ? -20.109 2.466 17.063 1.00 83.81 342 LYS A CA 1
ATOM 2607 C C . LYS A 1 342 ? -18.715 2.045 16.597 1.00 83.81 342 LYS A C 1
ATOM 2609 O O . LYS A 1 342 ? -18.223 2.595 15.621 1.00 83.81 342 LYS A O 1
ATOM 2614 N N . PHE A 1 343 ? -18.116 1.066 17.273 1.00 86.69 343 PHE A N 1
ATOM 2615 C CA . PHE A 1 343 ? -16.821 0.503 16.900 1.00 86.69 343 PHE A CA 1
ATOM 2616 C C . PHE A 1 343 ? -16.928 -0.303 15.606 1.00 86.69 343 PHE A C 1
ATOM 2618 O O . PHE A 1 343 ? -16.218 0.010 14.657 1.00 86.69 343 PHE A O 1
ATOM 2625 N N . ALA A 1 344 ? -17.883 -1.235 15.520 1.00 86.81 344 ALA A N 1
ATOM 2626 C CA . ALA A 1 344 ? -18.090 -2.048 14.318 1.00 86.81 344 ALA A CA 1
ATOM 2627 C C . ALA A 1 344 ? -18.442 -1.228 13.066 1.00 86.81 344 ALA A C 1
ATOM 2629 O O . ALA A 1 344 ? -18.148 -1.634 11.951 1.00 86.81 344 ALA A O 1
ATOM 2630 N N . ARG A 1 345 ? -19.051 -0.047 13.232 1.00 88.06 345 ARG A N 1
ATOM 2631 C CA . ARG A 1 345 ? -19.342 0.856 12.110 1.00 88.06 345 ARG A CA 1
ATOM 2632 C C . ARG A 1 345 ? -18.100 1.572 11.566 1.00 88.06 345 ARG A C 1
ATOM 2634 O O . ARG A 1 345 ? -18.126 2.057 10.437 1.00 88.06 345 ARG A O 1
ATOM 2641 N N . VAL A 1 346 ? -17.071 1.755 12.388 1.00 89.62 346 VAL A N 1
ATOM 2642 C CA . VAL A 1 346 ? -15.970 2.684 12.100 1.00 89.62 346 VAL A CA 1
ATOM 2643 C C . VAL A 1 346 ? -14.673 1.945 11.784 1.00 89.62 346 VAL A C 1
ATOM 2645 O O . VAL A 1 346 ? -13.984 2.324 10.832 1.00 89.62 346 VAL A O 1
ATOM 2648 N N . PHE A 1 347 ? -14.370 0.892 12.538 1.00 93.94 347 PHE A N 1
ATOM 2649 C CA . PHE A 1 347 ? -13.138 0.118 12.422 1.00 93.94 347 PHE A CA 1
ATOM 2650 C C . PHE A 1 347 ? -13.319 -1.113 11.532 1.00 93.94 347 PHE A C 1
ATOM 2652 O O . PHE A 1 347 ? -14.408 -1.673 11.462 1.00 93.94 347 PHE A O 1
ATOM 2659 N N . ASP A 1 348 ? -12.243 -1.515 10.859 1.00 92.94 348 ASP A N 1
ATOM 2660 C CA . ASP A 1 348 ? -12.153 -2.744 10.058 1.00 92.94 348 ASP A CA 1
ATOM 2661 C C . ASP A 1 348 ? -11.654 -3.939 10.884 1.00 92.94 348 ASP A C 1
ATOM 2663 O O . ASP A 1 348 ? -11.817 -5.084 10.475 1.00 92.94 348 ASP A O 1
ATOM 2667 N N . GLY A 1 349 ? -11.053 -3.683 12.050 1.00 94.00 349 GLY A N 1
ATOM 2668 C CA . GLY A 1 349 ? -10.583 -4.722 12.958 1.00 94.00 349 GLY A CA 1
ATOM 2669 C C . GLY A 1 349 ? -10.333 -4.204 14.371 1.00 94.00 349 GLY A C 1
ATOM 2670 O O . GLY A 1 349 ? -10.139 -3.002 14.588 1.00 94.00 349 GLY A O 1
ATOM 2671 N N . LEU A 1 350 ? -10.340 -5.124 15.332 1.00 93.56 350 LEU A N 1
ATOM 2672 C CA . LEU A 1 350 ? -10.144 -4.844 16.749 1.00 93.56 350 LEU A CA 1
ATOM 2673 C C . LEU A 1 350 ? -9.105 -5.793 17.359 1.00 93.56 350 LEU A C 1
ATOM 2675 O O . LEU A 1 350 ? -9.197 -7.009 17.211 1.00 93.56 350 LEU A O 1
ATOM 2679 N N . LEU A 1 351 ? -8.134 -5.236 18.078 1.00 93.81 351 LEU A N 1
ATOM 2680 C CA . LEU A 1 351 ? -7.167 -5.981 18.877 1.00 93.81 351 LEU A CA 1
ATOM 2681 C C . LEU A 1 351 ? -7.544 -5.866 20.361 1.00 93.81 351 LEU A C 1
ATOM 2683 O O . LEU A 1 351 ? -7.509 -4.788 20.961 1.00 93.81 351 LEU A O 1
ATOM 2687 N N . CYS A 1 352 ? -7.949 -6.996 20.925 1.00 91.75 352 CYS A N 1
ATOM 2688 C CA . CYS A 1 352 ? -8.520 -7.167 22.252 1.00 91.75 352 CYS A CA 1
ATOM 2689 C C . CYS A 1 352 ? -7.456 -7.605 23.263 1.00 91.75 352 CYS A C 1
ATOM 2691 O O . CYS A 1 352 ? -6.640 -8.481 22.978 1.00 91.75 352 CYS A O 1
ATOM 2693 N N . LEU A 1 353 ? -7.489 -7.036 24.466 1.00 89.38 353 LEU A N 1
ATOM 2694 C CA . LEU A 1 353 ? -6.544 -7.368 25.534 1.00 89.38 353 LEU A CA 1
ATOM 2695 C C . LEU A 1 353 ? -7.019 -8.527 26.408 1.00 89.38 353 LEU A C 1
ATOM 2697 O O . LEU A 1 353 ? -6.201 -9.103 27.121 1.00 89.38 353 LEU A O 1
ATOM 2701 N N . PHE A 1 354 ? -8.308 -8.873 26.370 1.00 88.06 354 PHE A N 1
ATOM 2702 C CA . PHE A 1 354 ? -8.872 -9.982 27.137 1.00 88.06 354 PHE A CA 1
ATOM 2703 C C . PHE A 1 354 ? -9.532 -11.026 26.225 1.00 88.06 354 PHE A C 1
ATOM 2705 O O . PHE A 1 354 ? -10.140 -10.669 25.215 1.00 88.06 354 PHE A O 1
ATOM 2712 N N . PRO A 1 355 ? -9.451 -12.323 26.575 1.00 87.94 355 PRO A N 1
ATOM 2713 C CA . PRO A 1 355 ? -9.874 -13.408 25.688 1.00 87.94 355 PRO A CA 1
ATOM 2714 C C . PRO A 1 355 ? -11.389 -13.463 25.456 1.00 87.94 355 PRO A C 1
ATOM 2716 O O . PRO A 1 355 ? -11.819 -13.997 24.443 1.00 87.94 355 PRO A O 1
ATOM 2719 N N . PHE A 1 356 ? -12.194 -12.888 26.354 1.00 88.19 356 PHE A N 1
ATOM 2720 C CA . PHE A 1 356 ? -13.656 -12.826 26.228 1.00 88.19 356 PHE A CA 1
ATOM 2721 C C . PHE A 1 356 ? -14.149 -11.623 25.403 1.00 88.19 356 PHE A C 1
ATOM 2723 O O . PHE A 1 356 ? -15.330 -11.531 25.079 1.00 88.19 356 PHE A O 1
ATOM 2730 N N . GLU A 1 357 ? -13.290 -10.639 25.113 1.00 88.94 357 GLU A N 1
ATOM 2731 C CA . GLU A 1 357 ? -13.705 -9.422 24.405 1.00 88.94 357 GLU A CA 1
ATOM 2732 C C . GLU A 1 357 ? -14.134 -9.659 22.950 1.00 88.94 357 GLU A C 1
ATOM 2734 O O . GLU A 1 357 ? -15.129 -9.043 22.553 1.00 88.94 357 GLU A O 1
ATOM 2739 N N . PRO A 1 358 ? -13.451 -10.513 22.152 1.00 89.81 358 PRO A N 1
ATOM 2740 C CA . PRO A 1 358 ? -13.847 -10.777 20.770 1.00 89.81 358 PRO A CA 1
ATOM 2741 C C . PRO A 1 358 ? -15.305 -11.227 20.623 1.00 89.81 358 PRO A C 1
ATOM 2743 O O . PRO A 1 358 ? -15.997 -10.779 19.705 1.00 89.81 358 PRO A O 1
ATOM 2746 N N . ASP A 1 359 ? -15.810 -12.024 21.568 1.00 89.31 359 ASP A N 1
ATOM 2747 C CA . ASP A 1 359 ? -17.169 -12.578 21.540 1.00 89.31 359 ASP A CA 1
ATOM 2748 C C . ASP A 1 359 ? -18.254 -11.491 21.516 1.00 89.31 359 ASP A C 1
ATOM 2750 O O . ASP A 1 359 ? -19.320 -11.668 20.921 1.00 89.31 359 ASP A O 1
ATOM 2754 N N . TYR A 1 360 ? -17.981 -10.309 22.081 1.00 85.56 360 TYR A N 1
ATOM 2755 C CA . TYR A 1 360 ? -18.928 -9.192 22.041 1.00 85.56 360 TYR A CA 1
ATOM 2756 C C . TYR A 1 360 ? -19.145 -8.621 20.634 1.00 85.56 360 TYR A C 1
ATOM 2758 O O . TYR A 1 360 ? -20.176 -7.974 20.397 1.00 85.56 360 TYR A O 1
ATOM 2766 N N . PHE A 1 361 ? -18.201 -8.841 19.717 1.00 87.25 361 PHE A N 1
ATOM 2767 C CA . PHE A 1 361 ? -18.166 -8.247 18.380 1.00 87.25 361 PHE A CA 1
ATOM 2768 C C . PHE A 1 361 ? -18.499 -9.232 17.258 1.00 87.25 361 PHE A C 1
ATOM 2770 O O . PHE A 1 361 ? -18.892 -8.780 16.180 1.00 87.25 361 PHE A O 1
ATOM 2777 N N . VAL A 1 362 ? -18.450 -10.545 17.519 1.00 85.38 362 VAL A N 1
ATOM 2778 C CA . VAL A 1 362 ? -18.850 -11.597 16.565 1.00 85.38 362 VAL A CA 1
ATOM 2779 C C . VAL A 1 362 ? -20.225 -11.324 15.930 1.00 85.38 362 VAL A C 1
ATOM 2781 O O . 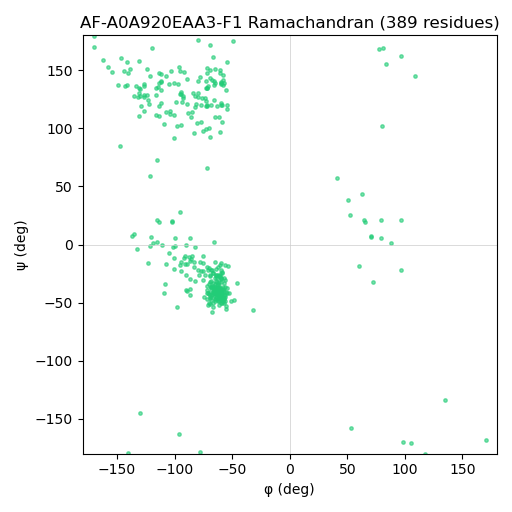VAL A 1 362 ? -20.307 -11.337 14.701 1.00 85.38 362 VAL A O 1
ATOM 2784 N N . PRO A 1 363 ? -21.292 -10.965 16.683 1.00 87.38 363 PRO A N 1
ATOM 2785 C CA . PRO A 1 363 ? -22.606 -10.704 16.084 1.00 87.38 363 PRO A CA 1
ATOM 2786 C C . PRO A 1 363 ? -22.649 -9.487 15.149 1.00 87.38 363 PRO A C 1
ATOM 2788 O O . PRO A 1 363 ? -23.619 -9.311 14.419 1.00 87.38 363 PRO A O 1
ATOM 2791 N N . LEU A 1 364 ? -21.637 -8.617 15.203 1.00 86.38 364 LEU A N 1
ATOM 2792 C CA . LEU A 1 364 ? -21.530 -7.426 14.362 1.00 86.38 364 LEU A CA 1
ATOM 2793 C C . LEU A 1 364 ? -20.602 -7.617 13.161 1.00 86.38 364 LEU A C 1
ATOM 2795 O O . LEU A 1 364 ? -20.434 -6.679 12.385 1.00 86.38 364 LEU A O 1
ATOM 2799 N N . GLY A 1 365 ? -19.986 -8.794 13.020 1.00 87.31 365 GLY A N 1
ATOM 2800 C CA . GLY A 1 365 ? -19.062 -9.089 11.928 1.00 87.31 365 GLY A CA 1
ATOM 2801 C C . GLY A 1 365 ? -17.773 -8.264 11.952 1.00 87.31 365 GLY A C 1
ATOM 2802 O O . GLY A 1 365 ? -17.131 -8.154 10.915 1.00 87.31 365 GLY A O 1
ATOM 2803 N N . LEU A 1 366 ? -17.394 -7.674 13.094 1.00 90.31 366 LEU A N 1
ATOM 2804 C CA . LEU A 1 366 ? -16.122 -6.958 13.245 1.00 90.31 366 LEU A CA 1
ATOM 2805 C C . LEU A 1 366 ? -15.010 -7.966 13.594 1.00 90.31 366 LEU A C 1
ATOM 2807 O O . LEU A 1 366 ? -15.053 -8.522 14.699 1.00 90.31 366 LEU A O 1
ATOM 2811 N N . PRO A 1 367 ? -14.004 -8.183 12.720 1.00 90.94 367 PRO A N 1
ATOM 2812 C CA . PRO A 1 367 ? -12.854 -9.031 13.027 1.00 90.94 367 PRO A CA 1
ATOM 2813 C C . PRO A 1 367 ? -12.181 -8.566 14.318 1.00 90.94 367 PRO A C 1
ATOM 2815 O O . PRO A 1 367 ? -11.719 -7.430 14.414 1.00 90.94 367 PRO A O 1
ATOM 2818 N N . SER A 1 368 ? -12.180 -9.425 15.333 1.00 92.38 368 SER A N 1
ATOM 2819 C CA . SER A 1 368 ? -11.688 -9.099 16.671 1.00 92.38 368 SER A CA 1
ATOM 2820 C C . SER A 1 368 ? -10.748 -10.199 17.142 1.00 92.38 368 SER A C 1
ATOM 2822 O O . SER A 1 368 ? -11.115 -11.371 17.114 1.00 92.38 368 SER A O 1
ATOM 2824 N N . HIS A 1 369 ? -9.539 -9.833 17.561 1.00 92.25 369 HIS A N 1
ATOM 2825 C CA . HIS A 1 369 ? -8.478 -10.780 17.897 1.00 92.25 369 HIS A CA 1
ATOM 2826 C C . HIS A 1 369 ? -7.933 -10.509 19.293 1.00 92.25 369 HIS A C 1
ATOM 2828 O O . HIS A 1 369 ? -7.540 -9.387 19.598 1.00 92.25 369 HIS A O 1
ATOM 2834 N N . PHE A 1 370 ? -7.874 -11.539 20.133 1.00 90.56 370 PHE A N 1
ATOM 2835 C CA . PHE A 1 370 ? -7.188 -11.466 21.419 1.00 90.56 370 PHE A CA 1
ATOM 2836 C C . PHE A 1 370 ? -5.666 -11.452 21.212 1.00 90.56 370 PHE A C 1
ATOM 2838 O O . PHE A 1 370 ? -5.122 -12.362 20.591 1.00 90.56 370 PHE A O 1
ATOM 2845 N N . ILE A 1 371 ? -4.992 -10.427 21.739 1.00 88.00 371 ILE A N 1
ATOM 2846 C CA . ILE A 1 371 ? -3.538 -10.218 21.616 1.00 88.00 371 ILE A CA 1
ATOM 2847 C C . ILE A 1 371 ? -2.787 -10.296 22.955 1.00 88.00 371 ILE A C 1
ATOM 2849 O O . ILE A 1 371 ? -1.574 -10.113 22.995 1.00 88.00 371 ILE A O 1
ATOM 2853 N N . GLY A 1 372 ? -3.493 -10.579 24.053 1.00 82.31 372 GLY A N 1
ATOM 2854 C CA . GLY A 1 372 ? -2.921 -10.594 25.399 1.00 82.31 372 GLY A CA 1
ATOM 2855 C C . GLY A 1 372 ? -2.857 -9.213 26.053 1.00 82.31 372 GLY A C 1
ATOM 2856 O O . GLY A 1 372 ? -2.824 -8.176 25.393 1.00 82.31 372 GLY A O 1
ATOM 2857 N N . HIS A 1 373 ? -2.845 -9.203 27.386 1.00 77.69 373 HIS A N 1
ATOM 2858 C CA . HIS A 1 373 ? -2.745 -7.979 28.175 1.00 77.69 373 HIS A CA 1
ATOM 2859 C C . HIS A 1 373 ? -1.274 -7.708 28.540 1.00 77.69 373 HIS A C 1
ATOM 2861 O O . HIS A 1 373 ? -0.633 -8.607 29.082 1.00 77.69 373 HIS A O 1
ATOM 2867 N N . PRO A 1 374 ? -0.729 -6.489 28.350 1.00 72.12 374 PRO A N 1
ATOM 2868 C CA . PRO A 1 374 ? 0.673 -6.179 28.661 1.00 72.12 374 PRO A CA 1
ATOM 2869 C C . PRO A 1 374 ? 1.092 -6.562 30.084 1.00 72.12 374 PRO A C 1
ATOM 2871 O O . PRO A 1 374 ? 2.144 -7.163 30.277 1.00 72.12 374 PRO A O 1
ATOM 2874 N N . ALA A 1 375 ? 0.222 -6.300 31.065 1.00 67.69 375 ALA A N 1
ATOM 2875 C CA . ALA A 1 375 ? 0.456 -6.653 32.468 1.00 67.69 375 ALA A CA 1
ATOM 2876 C C . ALA A 1 375 ? 0.595 -8.165 32.739 1.00 67.69 375 ALA A C 1
ATOM 2878 O O . ALA A 1 375 ? 1.136 -8.539 33.772 1.00 67.69 375 ALA A O 1
ATOM 2879 N N . ALA A 1 376 ? 0.132 -9.041 31.839 1.00 61.50 376 ALA A N 1
ATOM 2880 C CA . ALA A 1 376 ? 0.302 -10.486 31.994 1.00 61.50 376 ALA A CA 1
ATOM 2881 C C . ALA A 1 376 ? 1.756 -10.939 31.761 1.00 61.50 376 ALA A C 1
ATOM 2883 O O . ALA A 1 376 ? 2.134 -12.019 32.204 1.00 61.50 376 ALA A O 1
ATOM 2884 N N . PHE A 1 377 ? 2.568 -10.114 31.093 1.00 58.69 377 PHE A N 1
ATOM 2885 C CA . PHE A 1 377 ? 3.962 -10.419 30.760 1.00 58.69 377 PHE A CA 1
ATOM 2886 C C . PHE A 1 377 ? 4.976 -9.745 31.701 1.00 58.69 377 PHE A C 1
ATOM 2888 O O . PHE A 1 377 ? 6.139 -10.133 31.701 1.00 58.69 377 PHE A O 1
ATOM 2895 N N . ASP A 1 378 ? 4.534 -8.793 32.532 1.00 56.56 378 ASP A N 1
ATOM 2896 C CA . ASP A 1 378 ? 5.361 -8.059 33.507 1.00 56.56 378 ASP A CA 1
ATOM 2897 C C . ASP A 1 378 ? 5.175 -8.577 34.955 1.00 56.56 378 ASP A C 1
ATOM 2899 O O . ASP A 1 378 ? 5.476 -7.883 35.929 1.00 56.56 378 ASP A O 1
ATOM 2903 N N . ILE A 1 379 ? 4.667 -9.805 35.131 1.00 51.78 379 ILE A N 1
ATOM 2904 C CA . ILE A 1 379 ? 4.488 -10.406 36.460 1.00 51.78 379 ILE A CA 1
ATOM 2905 C C . ILE A 1 379 ? 5.861 -10.791 37.017 1.00 51.78 379 ILE A C 1
ATOM 2907 O O . ILE A 1 379 ? 6.399 -11.853 36.706 1.00 51.78 379 ILE A O 1
ATOM 2911 N N . GLN A 1 380 ? 6.414 -9.954 37.896 1.00 52.81 380 GLN A N 1
ATOM 2912 C CA . GLN A 1 380 ? 7.449 -10.420 38.810 1.00 52.81 380 GLN A CA 1
ATOM 2913 C C . GLN A 1 380 ? 6.792 -11.315 39.868 1.00 52.81 380 GLN A C 1
ATOM 2915 O O . GLN A 1 380 ? 5.891 -10.847 40.571 1.00 52.81 380 GLN A O 1
ATOM 2920 N N . PRO A 1 381 ? 7.190 -12.594 39.995 1.00 48.62 381 PRO A N 1
ATOM 2921 C CA . PRO A 1 381 ? 6.648 -13.463 41.025 1.00 48.62 381 PRO 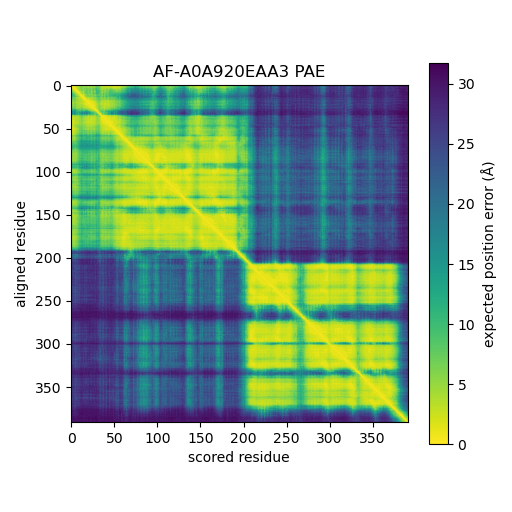A CA 1
ATOM 2922 C C . PRO A 1 381 ? 6.980 -12.874 42.397 1.00 48.62 381 PRO A C 1
ATOM 2924 O O . PRO A 1 381 ? 8.134 -12.869 42.824 1.00 48.62 381 PRO A O 1
ATOM 2927 N N . GLN A 1 382 ? 5.967 -12.364 43.096 1.00 54.91 382 GLN A N 1
ATOM 2928 C CA . GLN A 1 382 ? 6.118 -12.019 44.501 1.00 54.91 382 GLN A CA 1
ATOM 2929 C C . GLN A 1 382 ? 6.007 -13.306 45.325 1.00 54.91 382 GLN A C 1
ATOM 2931 O O . GLN A 1 382 ? 5.024 -14.039 45.170 1.00 54.91 382 GLN A O 1
ATOM 2936 N N . PRO A 1 383 ? 6.982 -13.616 46.197 1.00 54.59 383 PRO A N 1
ATOM 2937 C CA . PRO A 1 383 ? 6.828 -14.714 47.137 1.00 54.59 383 PRO A CA 1
ATOM 2938 C C . PRO A 1 383 ? 5.586 -14.460 48.008 1.00 54.59 383 PRO A C 1
ATOM 2940 O O . PRO A 1 383 ? 5.322 -13.310 48.374 1.00 54.59 383 PRO A O 1
ATOM 2943 N N . PRO A 1 384 ? 4.803 -15.502 48.339 1.00 62.28 384 PRO A N 1
ATOM 2944 C CA . PRO A 1 384 ? 3.595 -15.339 49.133 1.00 62.28 384 PRO A CA 1
ATOM 2945 C C . PRO A 1 384 ? 3.930 -14.640 50.452 1.00 62.28 384 PRO A C 1
ATOM 2947 O O . PRO A 1 384 ? 4.884 -15.013 51.141 1.00 62.28 384 PRO A O 1
ATOM 2950 N N . ALA A 1 385 ? 3.140 -13.623 50.806 1.00 66.31 385 ALA A N 1
ATOM 2951 C CA . ALA A 1 385 ? 3.274 -12.947 52.087 1.00 66.31 385 ALA A CA 1
ATOM 2952 C C . ALA A 1 385 ? 3.195 -13.996 53.205 1.00 66.31 385 ALA A C 1
ATOM 2954 O O . ALA A 1 385 ? 2.195 -14.710 53.322 1.00 66.31 385 ALA A O 1
ATOM 2955 N N . LYS A 1 386 ? 4.253 -14.104 54.019 1.00 56.16 386 LYS A N 1
ATOM 2956 C CA . LYS A 1 386 ? 4.240 -14.928 55.230 1.00 56.16 386 LYS A CA 1
ATOM 2957 C C . LYS A 1 386 ? 3.140 -14.388 56.142 1.00 56.16 386 LYS A C 1
ATOM 2959 O O . LYS A 1 386 ? 3.359 -13.431 56.879 1.00 56.16 386 LYS A O 1
ATOM 2964 N N . LYS A 1 387 ? 1.950 -14.989 56.105 1.00 53.59 387 LYS A N 1
ATOM 2965 C CA . LYS A 1 387 ? 1.004 -14.855 57.211 1.00 53.59 387 LYS A CA 1
ATOM 2966 C C . LYS A 1 387 ? 1.665 -15.524 58.409 1.00 53.59 387 LYS A C 1
ATOM 2968 O O . LYS A 1 387 ? 1.833 -16.741 58.413 1.00 53.59 387 LYS A O 1
ATOM 2973 N N . ALA A 1 388 ? 2.073 -14.725 59.391 1.00 48.00 388 ALA A N 1
ATOM 2974 C CA . ALA A 1 388 ? 2.350 -15.240 60.719 1.00 48.00 388 ALA A CA 1
ATOM 2975 C C . ALA A 1 388 ? 1.050 -15.880 61.220 1.00 48.00 388 ALA A C 1
ATOM 2977 O O . ALA A 1 388 ? 0.073 -15.190 61.510 1.00 48.00 388 ALA A O 1
ATOM 2978 N N . ILE A 1 389 ? 1.011 -17.209 61.223 1.00 54.34 389 ILE A N 1
ATOM 2979 C CA . ILE A 1 389 ? 0.026 -17.946 61.998 1.00 54.34 389 ILE A CA 1
ATOM 2980 C C . ILE A 1 389 ? 0.534 -17.826 63.433 1.00 54.34 389 ILE A C 1
ATOM 2982 O O . ILE A 1 389 ? 1.471 -18.522 63.813 1.00 54.34 389 ILE A O 1
ATOM 2986 N N . ASN A 1 390 ? -0.016 -16.876 64.188 1.00 48.91 390 ASN A N 1
ATOM 2987 C CA . ASN A 1 390 ? 0.125 -16.895 65.637 1.00 48.91 390 ASN A CA 1
ATOM 2988 C C . ASN A 1 390 ? -0.721 -18.077 66.125 1.00 48.91 390 ASN A C 1
ATOM 2990 O O . ASN A 1 390 ? -1.950 -17.986 66.115 1.00 48.91 390 ASN A O 1
ATOM 2994 N N . VAL A 1 391 ? -0.053 -19.195 66.418 1.00 54.88 391 VAL A N 1
ATOM 2995 C CA . VAL A 1 391 ? -0.627 -20.352 67.123 1.00 54.88 391 VAL A CA 1
ATOM 2996 C C . VAL A 1 391 ? -0.651 -20.056 68.611 1.00 54.88 391 VAL A C 1
ATOM 2998 O O . VAL A 1 391 ? 0.376 -19.532 69.103 1.00 54.88 391 VAL A O 1
#

pLDDT: mean 80.2, std 13.7, range [40.41, 97.12]

Secondary structure (DSSP, 8-state):
----S--PPPPGGG----HHHHHHHHHHHTS-GGGHHHHHHHHHHHTT-----GGGG-TT-BPPSEEEESSPP-HHHHHHHHHHHHHHHHHHTTT--SEEEEETTEEEEE--TT-HHHHHHHHGGG--TTS--EEEEE-PPTT--TTT---EE-HHHHHHHHHTT--EEEEETTTSEESS-HHHHHHHHHHTTTT-EEEEE-TTTSSSPEEEEE-SHHHHHHHHHHHHHHHHHH----EEEE--HHHHHTTEEESS-THHHHHHHSS-TTTTHHHHHHHHHHHHHHHHHH--SEEEEES-HHHHHHHHHHHHHHHHHTT----EEEES---HHHH-TTHHHHHHHH-SEEEESSTTTGGGTGGGT--EEE---GGGT----PPPP------

Solvent-accessible surface area (backbone atoms only — not comparable to full-atom values): 21842 Å² total; per-residue (Å²): 83,68,76,79,81,89,85,73,87,72,60,80,88,75,62,83,66,53,79,67,45,51,57,49,51,60,56,42,76,77,42,63,83,96,37,50,72,58,52,53,48,48,54,37,42,77,70,75,39,57,77,39,43,58,66,81,78,37,78,91,25,50,32,61,77,44,78,75,34,50,64,84,83,50,74,66,58,51,52,42,47,51,51,36,48,56,51,44,63,67,37,12,80,70,70,51,41,43,37,31,31,29,39,89,88,37,78,71,43,67,27,42,96,76,34,67,72,53,42,35,66,72,29,29,89,74,56,52,84,90,74,54,71,28,32,36,31,39,42,68,49,59,90,60,57,61,51,76,63,64,48,74,48,36,60,66,56,53,52,47,36,51,76,27,65,41,18,29,44,33,38,19,31,65,57,27,32,42,73,49,57,69,66,62,46,35,48,54,36,54,75,48,50,90,56,26,25,37,38,27,38,58,52,92,47,84,73,38,24,37,32,37,38,21,40,43,72,72,24,11,53,54,46,22,55,50,52,48,54,47,27,72,76,72,43,88,69,53,35,32,38,31,31,40,71,53,23,40,75,71,55,41,49,57,81,53,70,29,62,71,41,40,66,43,69,70,88,45,57,78,87,46,46,67,59,59,49,53,49,39,51,53,52,38,53,51,45,68,72,60,54,34,61,33,39,40,31,25,45,52,68,76,58,43,53,52,37,42,49,48,38,51,55,53,29,58,77,67,78,45,87,60,53,33,36,38,33,58,63,77,64,39,93,80,74,42,72,73,62,53,56,62,47,46,74,52,37,64,30,38,38,17,45,45,83,73,53,34,68,77,32,54,90,68,70,34,52,49,40,64,73,59,44,75,73,77,77,68,68,73,86,71,78,78,79,82,74,81,77,85,125

Nearest PDB structures (foldseek):
  4j6e-assembly1_A-2  TM=8.559E-01  e=3.086E-14  Caulobacter vibrioides NA1000
  4ggm-assembly1_X  TM=6.511E-01  e=1.967E-15  Caulobacter vibrioides NA1000
  5w8x-assembly1_A-2  TM=8.996E-01  e=6.458E-11  Escherichia coli BL21(DE3)
  5w8n-assembly1_A-2  TM=8.974E-01  e=7.759E-11  Escherichia coli BL21(DE3)
  5w8s-assembly1_A-2  TM=9.146E-01  e=3.168E-10  Escherichia coli BL21(DE3)